Protein AF-A0A941WY98-F1 (afdb_monomer)

Structure (mmCIF, N/CA/C/O backbone):
data_AF-A0A941WY98-F1
#
_entry.id   AF-A0A941WY98-F1
#
loop_
_atom_site.group_PDB
_atom_site.id
_atom_site.type_symbol
_atom_site.label_atom_id
_atom_site.label_alt_id
_atom_site.label_comp_id
_atom_site.label_asym_id
_atom_site.label_entity_id
_atom_site.label_seq_id
_atom_site.pdbx_PDB_ins_code
_atom_site.Cartn_x
_atom_site.Cartn_y
_atom_site.Cartn_z
_atom_site.occupancy
_atom_site.B_iso_or_equiv
_atom_site.auth_seq_id
_atom_site.auth_comp_id
_atom_site.auth_asym_id
_atom_site.auth_atom_id
_atom_site.pdbx_PDB_model_num
ATOM 1 N N . MET A 1 1 ? 64.176 -25.832 -38.849 1.00 61.25 1 MET A N 1
ATOM 2 C CA . MET A 1 1 ? 64.360 -24.361 -38.754 1.00 61.25 1 MET A CA 1
ATOM 3 C C . MET A 1 1 ? 65.285 -24.047 -37.587 1.00 61.25 1 MET A C 1
ATOM 5 O O . MET A 1 1 ? 65.139 -24.690 -36.557 1.00 61.25 1 MET A O 1
ATOM 9 N N . LYS A 1 2 ? 66.228 -23.096 -37.716 1.00 73.50 2 LYS A N 1
ATOM 10 C CA . LYS A 1 2 ? 67.008 -22.612 -36.555 1.00 73.50 2 LYS A CA 1
ATOM 11 C C . LYS A 1 2 ? 66.045 -21.996 -35.524 1.00 73.50 2 LYS A C 1
ATOM 13 O O . LYS A 1 2 ? 65.114 -21.303 -35.928 1.00 73.50 2 LYS A O 1
ATOM 18 N N . LEU A 1 3 ? 66.288 -22.215 -34.228 1.00 75.06 3 LEU A N 1
ATOM 19 C CA . LEU A 1 3 ? 65.458 -21.742 -33.100 1.00 75.06 3 LEU A CA 1
ATOM 20 C C . LEU A 1 3 ? 65.099 -20.242 -33.199 1.00 75.06 3 LEU A C 1
ATOM 22 O O . LEU A 1 3 ? 63.990 -19.830 -32.878 1.00 75.06 3 LEU A O 1
ATOM 26 N N . GLN A 1 4 ? 66.025 -19.446 -33.736 1.00 77.50 4 GLN A N 1
ATOM 27 C CA . GLN A 1 4 ? 65.874 -18.009 -33.968 1.00 77.50 4 GLN A CA 1
ATOM 28 C C . GLN A 1 4 ? 64.710 -17.664 -34.916 1.00 77.50 4 GLN A C 1
ATOM 30 O O . GLN A 1 4 ? 63.995 -16.702 -34.668 1.00 77.50 4 GLN A O 1
ATOM 35 N N . TYR A 1 5 ? 64.456 -18.463 -35.959 1.00 79.12 5 TYR A N 1
ATOM 36 C CA . TYR A 1 5 ? 63.340 -18.210 -36.883 1.00 79.12 5 TYR A CA 1
ATOM 37 C C . TYR A 1 5 ? 61.980 -18.521 -36.250 1.00 79.12 5 TYR A C 1
ATOM 39 O O . TYR A 1 5 ? 61.005 -17.834 -36.530 1.00 79.12 5 TYR A O 1
ATOM 47 N N . ILE A 1 6 ? 61.921 -19.522 -35.365 1.00 78.00 6 ILE A N 1
ATOM 48 C CA . ILE A 1 6 ? 60.706 -19.842 -34.602 1.00 78.00 6 ILE A CA 1
ATOM 49 C C . ILE A 1 6 ? 60.405 -18.716 -33.603 1.00 78.00 6 ILE A C 1
ATOM 51 O O . ILE A 1 6 ? 59.259 -18.296 -33.501 1.00 78.00 6 ILE A O 1
ATOM 55 N N . ALA A 1 7 ? 61.426 -18.169 -32.931 1.00 81.00 7 ALA A N 1
ATOM 56 C CA . ALA A 1 7 ? 61.269 -17.041 -32.009 1.00 81.00 7 ALA A CA 1
ATOM 57 C C . ALA A 1 7 ? 60.778 -15.759 -32.708 1.00 81.00 7 ALA A C 1
ATOM 59 O O . ALA A 1 7 ? 59.904 -15.071 -32.188 1.00 81.00 7 ALA A O 1
ATOM 60 N N . VAL A 1 8 ? 61.285 -15.459 -33.908 1.00 83.12 8 VAL A N 1
ATOM 61 C CA . VAL A 1 8 ? 60.827 -14.304 -34.701 1.00 83.12 8 VAL A CA 1
ATOM 62 C C . VAL A 1 8 ? 59.367 -14.473 -35.132 1.00 83.12 8 VAL A C 1
ATOM 64 O O . VAL A 1 8 ? 58.576 -13.549 -34.967 1.00 83.12 8 VAL A O 1
ATOM 67 N N . ILE A 1 9 ? 58.977 -15.660 -35.612 1.00 80.69 9 ILE A N 1
ATOM 68 C CA . ILE A 1 9 ? 57.580 -15.956 -35.976 1.00 80.69 9 ILE A CA 1
ATOM 69 C C . ILE A 1 9 ? 56.661 -15.875 -34.746 1.00 80.69 9 ILE A C 1
ATOM 71 O O . ILE A 1 9 ? 55.576 -15.305 -34.827 1.00 80.69 9 ILE A O 1
ATOM 75 N N . PHE A 1 10 ? 57.108 -16.381 -33.594 1.00 81.94 10 PHE A N 1
ATOM 76 C CA . PHE A 1 10 ? 56.375 -16.308 -32.329 1.00 81.94 10 PHE A CA 1
ATOM 77 C C . PHE A 1 10 ? 56.115 -14.857 -31.901 1.00 81.94 10 PHE A C 1
ATOM 79 O O . PHE A 1 10 ? 54.982 -14.516 -31.577 1.00 81.94 10 PHE A O 1
ATOM 86 N N . ILE A 1 11 ? 57.124 -13.981 -31.968 1.00 86.62 11 ILE A N 1
ATOM 87 C CA . ILE A 1 11 ? 56.983 -12.552 -31.638 1.00 86.62 11 ILE A CA 1
ATOM 88 C C . ILE A 1 11 ? 56.038 -11.845 -32.619 1.00 86.62 11 ILE A C 1
ATOM 90 O O . ILE A 1 11 ? 55.159 -11.102 -32.183 1.00 86.62 11 ILE A O 1
ATOM 94 N N . ILE A 1 12 ? 56.176 -12.105 -33.925 1.00 87.69 12 ILE A N 1
ATOM 95 C CA . ILE A 1 12 ? 55.331 -11.503 -34.972 1.00 87.69 12 ILE A CA 1
ATOM 96 C C . ILE A 1 12 ? 53.856 -11.888 -34.801 1.00 87.69 12 ILE A C 1
ATOM 98 O O . ILE A 1 12 ? 52.987 -11.093 -35.138 1.00 87.69 12 ILE A O 1
ATOM 102 N N . ILE A 1 13 ? 53.556 -13.073 -34.267 1.00 87.38 13 ILE A N 1
ATOM 103 C CA . ILE A 1 13 ? 52.176 -13.529 -34.058 1.00 87.38 13 ILE A CA 1
ATOM 104 C C . ILE A 1 13 ? 51.638 -13.094 -32.686 1.00 87.38 13 ILE A C 1
ATOM 106 O O . ILE A 1 13 ? 50.533 -12.565 -32.592 1.00 87.38 13 ILE A O 1
ATOM 110 N N . ILE A 1 14 ? 52.400 -13.285 -31.607 1.00 88.44 14 ILE A N 1
ATOM 111 C CA . ILE A 1 14 ? 51.885 -13.119 -30.238 1.00 88.44 14 ILE A CA 1
ATOM 112 C C . ILE A 1 14 ? 51.825 -11.667 -29.793 1.00 88.44 14 ILE A C 1
ATOM 114 O O . ILE A 1 14 ? 50.910 -11.315 -29.048 1.00 88.44 14 ILE A O 1
ATOM 118 N N . VAL A 1 15 ? 52.749 -10.810 -30.238 1.00 89.44 15 VAL A N 1
ATOM 119 C CA . VAL A 1 15 ? 52.717 -9.392 -29.848 1.00 89.44 15 VAL A CA 1
ATOM 120 C C . VAL A 1 15 ? 51.458 -8.705 -30.397 1.00 89.44 15 VAL A C 1
ATOM 122 O O . VAL A 1 15 ? 50.738 -8.112 -29.592 1.00 89.44 15 VAL A O 1
ATOM 125 N N . PRO A 1 16 ? 51.095 -8.836 -31.691 1.00 91.75 16 PRO A N 1
ATOM 126 C CA . PRO A 1 16 ? 49.840 -8.280 -32.198 1.00 91.75 16 PRO A CA 1
ATOM 127 C C . PRO A 1 16 ? 48.597 -8.866 -31.524 1.00 91.75 16 PRO A C 1
ATOM 129 O O . PRO A 1 16 ? 47.699 -8.112 -31.161 1.00 91.75 16 PRO A O 1
ATOM 132 N N . ILE A 1 17 ? 48.552 -10.185 -31.292 1.00 92.50 17 ILE A N 1
ATOM 133 C CA . ILE A 1 17 ? 47.420 -10.824 -30.597 1.00 92.50 17 ILE A CA 1
ATOM 134 C C . ILE A 1 17 ? 47.273 -10.277 -29.173 1.00 92.50 17 ILE A C 1
ATOM 136 O O . ILE A 1 17 ? 46.164 -9.961 -28.753 1.00 92.50 17 ILE A O 1
ATOM 140 N N . SER A 1 18 ? 48.379 -10.119 -28.442 1.00 89.88 18 SER A N 1
ATOM 141 C CA . SER A 1 18 ? 48.366 -9.573 -27.081 1.00 89.88 18 SER A CA 1
ATOM 142 C C . SER A 1 18 ? 47.899 -8.117 -27.054 1.00 89.88 18 SER A C 1
ATOM 144 O O . SER A 1 18 ? 47.158 -7.737 -26.151 1.00 89.88 18 SER A O 1
ATOM 146 N N . LEU A 1 19 ? 48.279 -7.309 -28.051 1.00 90.50 19 LEU A N 1
ATOM 147 C CA . LEU A 1 19 ? 47.805 -5.927 -28.187 1.00 90.50 19 LEU A CA 1
ATOM 148 C C . LEU A 1 19 ? 46.298 -5.871 -28.468 1.00 90.50 19 LEU A C 1
ATOM 150 O O . LEU A 1 19 ? 45.585 -5.128 -27.799 1.00 90.50 19 LEU A O 1
ATOM 154 N N . VAL A 1 20 ? 45.800 -6.695 -29.397 1.00 90.81 20 VAL A N 1
ATOM 155 C CA . VAL A 1 20 ? 44.363 -6.783 -29.713 1.00 90.81 20 VAL A CA 1
ATOM 156 C C . VAL A 1 20 ? 43.562 -7.278 -28.508 1.00 90.81 20 VAL A C 1
ATOM 158 O O . VAL A 1 20 ? 42.507 -6.726 -28.203 1.00 90.81 20 VAL A O 1
ATOM 161 N N . LEU A 1 21 ? 44.065 -8.286 -27.790 1.00 90.44 21 LEU A N 1
ATOM 162 C CA . LEU A 1 21 ? 43.411 -8.811 -26.594 1.00 90.44 21 LEU A CA 1
ATOM 163 C C . LEU A 1 21 ? 43.390 -7.776 -25.464 1.00 90.44 21 LEU A C 1
ATOM 165 O O . LEU A 1 21 ? 42.370 -7.628 -24.799 1.00 90.44 21 LEU A O 1
ATOM 169 N N . SER A 1 22 ? 44.486 -7.041 -25.264 1.00 92.88 22 SER A N 1
ATOM 170 C CA . SER A 1 22 ? 44.561 -5.956 -24.281 1.00 92.88 22 SER A CA 1
ATOM 171 C C . SER A 1 22 ? 43.538 -4.857 -24.584 1.00 92.88 22 SER A C 1
ATOM 173 O O . SER A 1 22 ? 42.781 -4.461 -23.699 1.00 92.88 22 SER A O 1
ATOM 175 N N . GLU A 1 23 ? 43.436 -4.426 -25.845 1.00 90.12 23 GLU A N 1
ATOM 176 C CA . GLU A 1 23 ? 42.440 -3.431 -26.255 1.00 90.12 23 GLU A CA 1
ATOM 177 C C . GLU A 1 23 ? 41.009 -3.951 -26.066 1.00 90.12 23 GLU A C 1
ATOM 179 O O . GLU A 1 23 ? 40.162 -3.263 -25.496 1.00 90.12 23 GLU A O 1
ATOM 184 N N . TYR A 1 24 ? 40.749 -5.205 -26.445 1.00 89.38 24 TYR A N 1
ATOM 185 C CA . TYR A 1 24 ? 39.459 -5.851 -26.214 1.00 89.38 24 TYR A CA 1
ATOM 186 C C . TYR A 1 24 ? 39.091 -5.890 -24.721 1.00 89.38 24 TYR A C 1
ATOM 188 O O . TYR A 1 24 ? 37.974 -5.525 -24.351 1.00 89.38 24 TYR A O 1
ATOM 196 N N . LEU A 1 25 ? 40.028 -6.276 -23.848 1.00 89.75 25 LEU A N 1
ATOM 197 C CA . LEU A 1 25 ? 39.818 -6.291 -22.399 1.00 89.75 25 LEU A CA 1
ATOM 198 C C . LEU A 1 25 ? 39.558 -4.882 -21.850 1.00 89.75 25 LEU A C 1
ATOM 200 O O . LEU A 1 25 ? 38.646 -4.708 -21.044 1.00 89.75 25 LEU A O 1
ATOM 204 N N . ASN A 1 26 ? 40.283 -3.866 -22.321 1.00 90.88 26 ASN A N 1
ATOM 205 C CA . ASN A 1 26 ? 40.061 -2.474 -21.920 1.00 90.88 26 ASN A CA 1
ATOM 206 C C . ASN A 1 26 ? 38.667 -1.970 -22.320 1.00 90.88 26 ASN A C 1
ATOM 208 O O . ASN A 1 26 ? 37.999 -1.301 -21.525 1.00 90.88 26 ASN A O 1
ATOM 212 N N . VAL A 1 27 ? 38.195 -2.315 -23.522 1.00 90.94 27 VAL A N 1
ATOM 213 C CA . VAL A 1 27 ? 36.834 -1.996 -23.980 1.00 90.94 27 VAL A CA 1
ATOM 214 C C . VAL A 1 27 ? 35.787 -2.697 -23.111 1.00 90.94 27 VAL A C 1
ATOM 216 O O . VAL A 1 27 ? 34.804 -2.065 -22.715 1.00 90.94 27 VAL A O 1
ATOM 219 N N . GLN A 1 28 ? 36.003 -3.964 -22.748 1.00 90.25 28 GLN A N 1
ATOM 220 C CA . GLN A 1 28 ? 35.101 -4.702 -21.856 1.00 90.25 28 GLN A CA 1
ATOM 221 C C . GLN A 1 28 ? 35.060 -4.093 -20.447 1.00 90.25 28 GLN A C 1
ATOM 223 O O . GLN A 1 28 ? 33.975 -3.854 -19.916 1.00 90.25 28 GLN A O 1
ATOM 228 N N . ILE A 1 29 ? 36.215 -3.750 -19.867 1.00 90.81 29 ILE A N 1
ATOM 229 C CA . ILE A 1 29 ? 36.302 -3.085 -18.556 1.00 90.81 29 ILE A CA 1
ATOM 230 C C . ILE A 1 29 ? 35.561 -1.745 -18.584 1.00 90.81 29 ILE A C 1
ATOM 232 O O . ILE A 1 29 ? 34.749 -1.463 -17.703 1.00 90.81 29 ILE A O 1
ATOM 236 N N . ARG A 1 30 ? 35.777 -0.928 -19.623 1.00 92.75 30 ARG A N 1
ATOM 237 C CA . ARG A 1 30 ? 35.070 0.351 -19.787 1.00 92.75 30 ARG A CA 1
ATOM 238 C C . ARG A 1 30 ? 33.561 0.152 -19.910 1.00 92.75 30 ARG A C 1
ATOM 240 O O . ARG A 1 30 ? 32.802 0.896 -19.299 1.00 92.75 30 ARG A O 1
ATOM 247 N N . THR A 1 31 ? 33.137 -0.872 -20.646 1.00 92.75 31 THR A N 1
ATOM 248 C CA . THR A 1 31 ? 31.721 -1.218 -20.808 1.00 92.75 31 THR A CA 1
ATOM 249 C C . THR A 1 31 ? 31.078 -1.589 -19.467 1.00 92.75 31 THR A C 1
ATOM 251 O O . THR A 1 31 ? 29.992 -1.102 -19.155 1.00 92.75 31 THR A O 1
ATOM 254 N N . ILE A 1 32 ? 31.756 -2.391 -18.637 1.00 91.88 32 ILE A N 1
ATOM 255 C CA . ILE A 1 32 ? 31.288 -2.776 -17.292 1.00 91.88 32 ILE A CA 1
ATOM 256 C C . ILE A 1 32 ? 31.224 -1.563 -16.355 1.00 91.88 32 ILE A C 1
ATOM 258 O O . ILE A 1 32 ? 30.237 -1.389 -15.633 1.00 91.88 32 ILE A O 1
ATOM 262 N N . ASN A 1 33 ? 32.241 -0.700 -16.392 1.00 94.38 33 ASN A N 1
ATOM 263 C CA . ASN A 1 33 ? 32.287 0.513 -15.577 1.00 94.38 33 ASN A CA 1
ATOM 264 C C . ASN A 1 33 ? 31.158 1.477 -15.953 1.00 94.38 33 ASN A C 1
ATOM 266 O O . ASN A 1 33 ? 30.446 1.954 -15.073 1.00 94.38 33 ASN A O 1
ATOM 270 N N . ASN A 1 34 ? 30.936 1.701 -17.251 1.00 94.81 34 ASN A N 1
ATOM 271 C CA . ASN A 1 34 ? 29.833 2.525 -17.740 1.00 94.81 34 ASN A CA 1
ATOM 272 C C . ASN A 1 34 ? 28.478 1.925 -17.356 1.00 94.81 34 ASN A C 1
ATOM 274 O O . ASN A 1 34 ? 27.603 2.645 -16.887 1.00 94.81 34 ASN A O 1
ATOM 278 N N . GLN A 1 35 ? 28.303 0.608 -17.493 1.00 94.75 35 GLN A N 1
ATOM 279 C CA . GLN A 1 35 ? 27.070 -0.057 -17.078 1.00 94.75 35 GLN A CA 1
ATOM 280 C C . GLN A 1 35 ? 26.797 0.135 -15.581 1.00 94.75 35 GLN A C 1
ATOM 282 O O . GLN A 1 35 ? 25.682 0.484 -15.204 1.00 94.75 35 GLN A O 1
ATOM 287 N N . THR A 1 36 ? 27.813 -0.046 -14.737 1.00 95.25 36 THR A N 1
ATOM 288 C CA . THR A 1 36 ? 27.704 0.181 -13.288 1.00 95.25 36 THR A CA 1
ATOM 289 C C . THR A 1 36 ? 27.380 1.642 -12.976 1.00 95.25 36 THR A C 1
ATOM 291 O O . THR A 1 36 ? 26.516 1.919 -12.147 1.00 95.25 36 THR A O 1
ATOM 294 N N . PHE A 1 37 ? 28.028 2.577 -13.675 1.00 96.25 37 PHE A N 1
ATOM 295 C CA . PHE A 1 37 ? 27.789 4.010 -13.532 1.00 96.25 37 PHE A CA 1
ATOM 296 C C . PHE A 1 37 ? 26.337 4.377 -13.862 1.00 96.25 37 PHE A C 1
ATOM 298 O O . PHE A 1 37 ? 25.642 4.908 -13.001 1.00 96.25 37 PHE A O 1
ATOM 305 N N . TYR A 1 38 ? 25.842 4.040 -15.057 1.00 96.69 38 TYR A N 1
ATOM 306 C CA . TYR A 1 38 ? 24.468 4.366 -15.458 1.00 96.69 38 TYR A CA 1
ATOM 307 C C . TYR A 1 38 ? 23.416 3.651 -14.603 1.00 96.69 38 TYR A C 1
ATOM 309 O O . TYR A 1 38 ? 22.398 4.254 -14.273 1.00 96.69 38 TYR A O 1
ATOM 317 N N . ALA A 1 39 ? 23.665 2.402 -14.189 1.00 96.69 39 ALA A N 1
ATOM 318 C CA . ALA A 1 39 ? 22.768 1.681 -13.284 1.00 96.69 39 ALA A CA 1
ATOM 319 C C . ALA A 1 39 ? 22.641 2.381 -11.925 1.00 96.69 39 ALA A C 1
ATOM 321 O O . ALA A 1 39 ? 21.532 2.508 -11.409 1.00 96.69 39 ALA A O 1
ATOM 322 N N . LYS A 1 40 ? 23.753 2.887 -11.377 1.00 97.25 40 LYS A N 1
ATOM 323 C CA . LYS A 1 40 ? 23.737 3.670 -10.141 1.00 97.25 40 LYS A CA 1
ATOM 324 C C . LYS A 1 40 ? 22.936 4.963 -10.307 1.00 97.25 40 LYS A C 1
ATOM 326 O O . LYS A 1 40 ? 22.042 5.208 -9.509 1.00 97.25 40 LYS A O 1
ATOM 331 N N . GLN A 1 41 ? 23.193 5.743 -11.362 1.00 97.19 41 GLN A N 1
ATOM 332 C CA . GLN A 1 41 ? 22.469 7.007 -11.575 1.00 97.19 41 GLN A CA 1
ATOM 333 C C . GLN A 1 41 ? 20.967 6.794 -11.784 1.00 97.19 41 GLN A C 1
ATOM 335 O O . GLN A 1 41 ? 20.156 7.569 -11.282 1.00 97.19 41 GLN A O 1
ATOM 340 N N . LEU A 1 42 ? 20.583 5.719 -12.482 1.00 97.50 42 LEU A N 1
ATOM 341 C CA . LEU A 1 42 ? 19.184 5.324 -12.613 1.00 97.50 42 LEU A CA 1
ATOM 342 C C . LEU A 1 42 ? 18.560 5.025 -11.245 1.00 97.50 42 LEU A C 1
ATOM 344 O O . LEU A 1 42 ? 17.464 5.505 -10.954 1.00 97.50 42 LEU A O 1
ATOM 348 N N . ASN A 1 43 ? 19.244 4.245 -10.405 1.00 97.38 43 ASN A N 1
ATOM 349 C CA . ASN A 1 43 ? 18.750 3.894 -9.077 1.00 97.38 43 ASN A CA 1
ATOM 350 C C . ASN A 1 43 ? 18.623 5.125 -8.167 1.00 97.38 43 ASN A C 1
ATOM 352 O O . ASN A 1 43 ? 17.550 5.333 -7.601 1.00 97.38 43 ASN A O 1
ATOM 356 N N . ASP A 1 44 ? 19.651 5.977 -8.119 1.00 97.44 44 ASP A N 1
ATOM 357 C CA . ASP A 1 44 ? 19.672 7.213 -7.328 1.00 97.44 44 ASP A CA 1
ATOM 358 C C . ASP A 1 44 ? 18.531 8.159 -7.759 1.00 97.44 44 ASP A C 1
ATOM 360 O O . ASP A 1 44 ? 17.748 8.616 -6.926 1.00 97.44 44 ASP A O 1
ATOM 364 N N . ALA A 1 45 ? 18.328 8.363 -9.068 1.00 97.94 45 ALA A N 1
ATOM 365 C CA . ALA A 1 45 ? 17.219 9.176 -9.576 1.00 97.94 45 ALA A CA 1
ATOM 366 C C . ALA A 1 45 ? 15.839 8.586 -9.246 1.00 97.94 45 ALA A C 1
ATOM 368 O O . ALA A 1 45 ? 14.899 9.315 -8.918 1.00 97.94 45 ALA A O 1
ATOM 369 N N . THR A 1 46 ? 15.698 7.260 -9.300 1.00 97.44 46 THR A N 1
ATOM 370 C CA . THR A 1 46 ? 14.450 6.569 -8.927 1.00 97.44 46 THR A CA 1
ATOM 371 C C . THR A 1 46 ? 14.170 6.703 -7.433 1.00 97.44 46 THR A C 1
ATOM 373 O O . THR A 1 46 ? 13.028 6.913 -7.021 1.00 97.44 46 THR A O 1
ATOM 376 N N . TYR A 1 47 ? 15.216 6.631 -6.612 1.00 96.56 47 TYR A N 1
ATOM 377 C CA . TYR A 1 47 ? 15.126 6.826 -5.174 1.00 96.56 47 TYR A CA 1
ATOM 378 C C . TYR A 1 47 ? 14.707 8.257 -4.819 1.00 96.56 47 TYR A C 1
ATOM 380 O O . TYR A 1 47 ? 13.742 8.440 -4.071 1.00 96.56 47 TYR A O 1
ATOM 388 N N . ASP A 1 48 ? 15.345 9.266 -5.416 1.00 96.56 48 ASP A N 1
ATOM 389 C CA . ASP A 1 48 ? 14.991 10.678 -5.228 1.00 96.56 48 ASP A CA 1
ATOM 390 C C . ASP A 1 48 ? 13.547 10.970 -5.657 1.00 96.56 48 ASP A C 1
ATOM 392 O O . ASP A 1 48 ? 12.825 11.711 -4.986 1.00 96.56 48 ASP A O 1
ATOM 396 N N . THR A 1 49 ? 13.088 10.326 -6.733 1.00 95.94 49 THR A N 1
ATOM 397 C CA . THR A 1 49 ? 11.698 10.403 -7.210 1.00 95.94 49 THR A CA 1
ATOM 398 C C . THR A 1 49 ? 10.717 9.923 -6.148 1.00 95.94 49 THR A C 1
ATOM 400 O O . THR A 1 49 ? 9.745 10.614 -5.837 1.00 95.94 49 THR A O 1
ATOM 403 N N . ILE A 1 50 ? 10.981 8.763 -5.541 1.00 92.62 50 ILE A N 1
ATOM 404 C CA . ILE A 1 50 ? 10.154 8.239 -4.451 1.00 92.62 50 ILE A CA 1
ATOM 405 C C . ILE A 1 50 ? 10.188 9.144 -3.228 1.00 92.62 50 ILE A C 1
ATOM 407 O O . ILE A 1 50 ? 9.146 9.359 -2.610 1.00 92.62 50 ILE A O 1
ATOM 411 N N . LYS A 1 51 ? 11.345 9.715 -2.883 1.00 90.94 51 LYS A N 1
ATOM 412 C CA . LYS A 1 51 ? 11.444 10.658 -1.764 1.00 90.94 51 LYS A CA 1
ATOM 413 C C . LYS A 1 51 ? 10.662 11.938 -2.010 1.00 90.94 51 LYS A C 1
ATOM 415 O O . LYS A 1 51 ? 9.962 12.380 -1.102 1.00 90.94 51 LYS A O 1
ATOM 420 N N . ALA A 1 52 ? 10.710 12.483 -3.221 1.00 91.12 52 ALA A N 1
ATOM 421 C CA . ALA A 1 52 ? 9.899 13.632 -3.604 1.00 91.12 52 ALA A CA 1
ATOM 422 C C . ALA A 1 52 ? 8.397 13.309 -3.539 1.00 91.12 52 ALA A C 1
ATOM 424 O O . ALA A 1 52 ? 7.627 14.065 -2.946 1.00 91.12 52 ALA A O 1
ATOM 425 N N . PHE A 1 53 ? 7.981 12.155 -4.070 1.00 88.31 53 PHE A N 1
ATOM 426 C CA . PHE A 1 53 ? 6.590 11.703 -3.998 1.00 88.31 53 PHE A CA 1
ATOM 427 C C . PHE A 1 53 ? 6.115 11.518 -2.545 1.00 88.31 53 PHE A C 1
ATOM 429 O O . PHE A 1 53 ? 5.054 12.008 -2.154 1.00 88.31 53 PHE A O 1
ATOM 436 N N . GLN A 1 54 ? 6.931 10.873 -1.709 1.00 85.69 54 GLN A N 1
ATOM 437 C CA . GLN A 1 54 ? 6.682 10.700 -0.279 1.00 85.69 54 GLN A CA 1
ATOM 438 C C . GLN A 1 54 ? 6.558 12.050 0.446 1.00 85.69 54 GLN A C 1
ATOM 440 O O . GLN A 1 54 ? 5.656 12.242 1.257 1.00 85.69 54 GLN A O 1
ATOM 445 N N . PHE A 1 55 ? 7.466 12.989 0.180 1.00 82.12 55 PHE A N 1
ATOM 446 C CA . PHE A 1 55 ? 7.462 14.291 0.839 1.00 82.12 55 PHE A CA 1
ATOM 447 C C . PHE A 1 55 ? 6.174 15.065 0.536 1.00 82.12 55 PHE A C 1
ATOM 449 O O . PHE A 1 55 ? 5.528 15.559 1.460 1.00 82.12 55 PHE A O 1
ATOM 456 N N . ASN A 1 56 ? 5.757 15.098 -0.731 1.00 78.31 56 ASN A N 1
ATOM 457 C CA . ASN A 1 56 ? 4.557 15.820 -1.155 1.00 78.31 56 ASN A CA 1
ATOM 458 C C . ASN A 1 56 ? 3.267 15.198 -0.598 1.00 78.31 56 ASN A C 1
ATOM 460 O O . ASN A 1 56 ? 2.376 15.921 -0.155 1.00 78.31 56 ASN A O 1
ATOM 464 N N . THR A 1 57 ? 3.190 13.865 -0.541 1.00 74.94 57 THR A N 1
ATOM 465 C CA . THR A 1 57 ? 2.003 13.158 -0.027 1.00 74.94 57 THR A CA 1
ATOM 466 C C . THR A 1 57 ? 1.837 13.308 1.488 1.00 74.94 57 THR A C 1
ATOM 468 O O . THR A 1 57 ? 0.726 13.522 1.969 1.00 74.94 57 THR A O 1
ATOM 471 N N . VAL A 1 58 ? 2.924 13.277 2.268 1.00 69.56 58 VAL A N 1
ATOM 472 C CA . VAL A 1 58 ? 2.854 13.419 3.737 1.00 69.56 58 VAL A CA 1
ATOM 473 C C . VAL A 1 58 ? 2.357 14.802 4.173 1.00 69.56 58 VAL A C 1
ATOM 475 O O . VAL A 1 58 ? 1.634 14.896 5.168 1.00 69.56 58 VAL A O 1
ATOM 478 N N . HIS A 1 59 ? 2.704 15.857 3.434 1.00 63.75 59 HIS A N 1
ATOM 479 C CA . HIS A 1 59 ? 2.335 17.239 3.767 1.00 63.75 59 HIS A CA 1
ATOM 480 C C . HIS A 1 59 ? 0.936 17.638 3.280 1.00 63.75 59 HIS A C 1
ATOM 482 O O . HIS A 1 59 ? 0.466 18.722 3.609 1.00 63.75 59 HIS A O 1
ATOM 488 N N . ASN A 1 60 ? 0.239 16.770 2.541 1.00 59.12 60 ASN A N 1
ATOM 489 C CA . ASN A 1 60 ? -1.037 17.100 1.912 1.00 59.12 60 ASN A CA 1
ATOM 490 C C . ASN A 1 60 ? -2.248 16.367 2.520 1.00 59.12 60 ASN A C 1
ATOM 492 O O . ASN A 1 60 ? -3.196 16.021 1.817 1.00 59.12 60 ASN A O 1
ATOM 496 N N . ARG A 1 61 ? -2.236 16.155 3.844 1.00 52.31 61 ARG A N 1
ATOM 497 C CA . ARG A 1 61 ? -3.248 15.389 4.603 1.00 52.31 61 ARG A CA 1
ATOM 498 C C . ARG A 1 61 ? -4.711 15.842 4.424 1.00 52.31 61 ARG A C 1
ATOM 500 O O . ARG A 1 61 ? -5.601 15.108 4.843 1.00 52.31 61 ARG A O 1
ATOM 507 N N . TYR A 1 62 ? -4.979 17.015 3.837 1.00 50.34 62 TYR A N 1
ATOM 508 C CA . TYR A 1 62 ? -6.289 17.674 3.939 1.00 50.34 62 TYR A CA 1
ATOM 509 C C . TYR A 1 62 ? -6.899 18.206 2.622 1.00 50.34 62 TYR A C 1
ATOM 511 O O . TYR A 1 62 ? -8.022 18.707 2.659 1.00 50.34 62 TYR A O 1
ATOM 519 N N . SER A 1 63 ? -6.251 18.065 1.450 1.00 40.84 63 SER A N 1
ATOM 520 C CA . SER A 1 63 ? -6.808 18.550 0.165 1.00 40.84 63 SER A CA 1
ATOM 521 C C . SER A 1 63 ? -7.223 17.431 -0.805 1.00 40.84 63 SER A C 1
ATOM 523 O O . SER A 1 63 ? -6.660 16.340 -0.812 1.00 40.84 63 SER A O 1
ATOM 525 N N . SER A 1 64 ? -8.244 17.714 -1.624 1.00 43.72 64 SER A N 1
ATOM 526 C CA . SER A 1 64 ? -8.920 16.809 -2.572 1.00 43.72 64 SER A CA 1
ATOM 527 C C . SER A 1 64 ? -7.986 15.811 -3.281 1.00 43.72 64 SER A C 1
ATOM 529 O O . SER A 1 64 ? -7.115 16.205 -4.059 1.00 43.72 64 SER A O 1
ATOM 531 N N . VAL A 1 65 ? -8.235 14.521 -3.039 1.00 58.59 65 VAL A N 1
ATOM 532 C CA . VAL A 1 65 ? -7.304 13.387 -3.185 1.00 58.59 65 VAL A CA 1
ATOM 533 C C . VAL A 1 65 ? -6.815 13.108 -4.619 1.00 58.59 65 VAL A C 1
ATOM 535 O O . VAL A 1 65 ? -5.732 12.564 -4.790 1.00 58.59 65 VAL A O 1
ATOM 538 N N . ALA A 1 66 ? -7.561 13.467 -5.669 1.00 57.91 66 ALA A N 1
ATOM 539 C CA . ALA A 1 66 ? -7.180 13.116 -7.047 1.00 57.91 66 ALA A CA 1
ATOM 540 C C . ALA A 1 66 ? -6.240 14.143 -7.712 1.00 57.91 66 ALA A C 1
ATOM 542 O O . ALA A 1 66 ? -5.194 13.781 -8.255 1.00 57.91 66 ALA A O 1
ATOM 543 N N . ASN A 1 67 ? -6.578 15.438 -7.644 1.00 64.50 67 ASN A N 1
ATOM 544 C CA . ASN A 1 67 ? -5.783 16.505 -8.272 1.00 64.50 67 ASN A CA 1
ATOM 545 C C . ASN A 1 67 ? -4.416 16.679 -7.600 1.00 64.50 67 ASN A C 1
ATOM 547 O O . ASN A 1 67 ? -3.426 16.995 -8.263 1.00 64.50 67 ASN A O 1
ATOM 551 N N . SER A 1 68 ? -4.354 16.443 -6.289 1.00 73.75 68 SER A N 1
ATOM 552 C CA . SER A 1 68 ? -3.105 16.431 -5.537 1.00 73.75 68 SER A CA 1
ATOM 553 C C . SER A 1 68 ? -2.158 15.334 -6.009 1.00 73.75 68 SER A C 1
ATOM 555 O O . SER A 1 68 ? -1.018 15.644 -6.334 1.00 73.75 68 SER A O 1
ATOM 557 N N . LYS A 1 69 ? -2.634 14.089 -6.152 1.00 77.88 69 LYS A N 1
ATOM 558 C CA . LYS A 1 69 ? -1.812 12.958 -6.619 1.00 77.88 69 LYS A CA 1
ATOM 559 C C . LYS A 1 69 ? -1.164 13.232 -7.967 1.00 77.88 69 LYS A C 1
ATOM 561 O O . LYS A 1 69 ? 0.033 13.013 -8.130 1.00 77.88 69 LYS A O 1
ATOM 566 N N . LEU A 1 70 ? -1.930 13.761 -8.922 1.00 82.81 70 LEU A N 1
ATOM 567 C CA . LEU A 1 70 ? -1.406 14.096 -10.246 1.00 82.81 70 LEU A CA 1
ATOM 568 C C . LEU A 1 70 ? -0.278 15.133 -10.164 1.00 82.81 70 LEU A C 1
ATOM 570 O O . LEU A 1 70 ? 0.753 14.995 -10.824 1.00 82.81 70 LEU A O 1
ATOM 574 N N . ARG A 1 71 ? -0.467 16.179 -9.354 1.00 84.25 71 ARG A N 1
ATOM 575 C CA . ARG A 1 71 ? 0.552 17.205 -9.114 1.00 84.25 71 ARG A CA 1
ATOM 576 C C . ARG A 1 71 ? 1.788 16.607 -8.437 1.00 84.25 71 ARG A C 1
ATOM 578 O O . ARG A 1 71 ? 2.902 16.896 -8.867 1.00 84.25 71 ARG A O 1
ATOM 585 N N . ASP A 1 72 ? 1.597 15.758 -7.434 1.00 87.12 72 ASP A N 1
ATOM 586 C CA . ASP A 1 72 ? 2.679 15.169 -6.647 1.00 87.12 72 ASP A CA 1
ATOM 587 C C . ASP A 1 72 ? 3.517 14.188 -7.495 1.00 87.12 72 ASP A C 1
ATOM 589 O O . ASP A 1 72 ? 4.746 14.209 -7.418 1.00 87.12 72 ASP A O 1
ATOM 593 N N . ILE A 1 73 ? 2.884 13.416 -8.390 1.00 89.56 73 ILE A N 1
ATOM 594 C CA . ILE A 1 73 ? 3.560 12.557 -9.384 1.00 89.56 73 ILE A CA 1
ATOM 595 C C . ILE A 1 73 ? 4.325 13.391 -10.417 1.00 89.56 73 ILE A C 1
ATOM 597 O O . ILE A 1 73 ? 5.462 13.060 -10.762 1.00 89.56 73 ILE A O 1
ATOM 601 N N . LYS A 1 74 ? 3.746 14.496 -10.907 1.00 90.19 74 LYS A N 1
ATOM 602 C CA . LYS A 1 74 ? 4.440 15.407 -11.836 1.00 90.19 74 LYS A CA 1
ATOM 603 C C . LYS A 1 74 ? 5.673 16.036 -11.187 1.00 90.19 74 LYS A C 1
ATOM 605 O O . LYS A 1 74 ? 6.728 16.088 -11.816 1.00 90.19 74 LYS A O 1
ATOM 610 N N . ALA A 1 75 ? 5.565 16.467 -9.931 1.00 91.00 75 ALA A N 1
ATOM 611 C CA . ALA A 1 75 ? 6.695 16.987 -9.169 1.00 91.00 75 ALA A CA 1
ATOM 612 C C . ALA A 1 75 ? 7.786 15.919 -8.978 1.00 91.00 75 ALA A C 1
ATOM 614 O O . ALA A 1 75 ? 8.950 16.189 -9.260 1.00 91.00 75 ALA A O 1
ATOM 615 N N . ALA A 1 76 ? 7.409 14.692 -8.606 1.00 93.75 76 ALA A N 1
ATOM 616 C CA . ALA A 1 76 ? 8.343 13.573 -8.483 1.00 93.75 76 ALA A CA 1
ATOM 617 C C . ALA A 1 76 ? 9.039 13.242 -9.817 1.00 93.75 76 ALA A C 1
ATOM 619 O O . ALA A 1 76 ? 10.251 13.054 -9.860 1.00 93.75 76 ALA A O 1
ATOM 620 N N . THR A 1 77 ? 8.296 13.255 -10.925 1.00 94.62 77 THR A N 1
ATOM 621 C CA . THR A 1 77 ? 8.848 13.072 -12.277 1.00 94.62 77 THR A CA 1
ATOM 622 C C . THR A 1 77 ? 9.863 14.164 -12.623 1.00 94.62 77 THR A C 1
ATOM 624 O O . THR A 1 77 ? 10.891 13.886 -13.231 1.00 94.62 77 THR A O 1
ATOM 627 N N . ASN A 1 78 ? 9.619 15.413 -12.221 1.00 94.19 78 ASN A N 1
ATOM 628 C CA . ASN A 1 78 ? 10.599 16.482 -12.408 1.00 94.19 78 ASN A CA 1
ATOM 629 C C . ASN A 1 78 ? 11.872 16.228 -11.596 1.00 94.19 78 ASN A C 1
ATOM 631 O O . ASN A 1 78 ? 12.962 16.417 -12.129 1.00 94.19 78 ASN A O 1
ATOM 635 N N . THR A 1 79 ? 11.748 15.741 -10.359 1.00 96.19 79 THR A N 1
ATOM 636 C CA . THR A 1 79 ? 12.903 15.322 -9.556 1.00 96.19 79 THR A CA 1
ATOM 637 C C . THR A 1 79 ? 13.712 14.232 -10.259 1.00 96.19 79 THR A C 1
ATOM 639 O O . THR A 1 79 ? 14.926 14.377 -10.344 1.00 96.19 79 THR A O 1
ATOM 642 N N . PHE A 1 80 ? 13.067 13.218 -10.852 1.00 97.19 80 PHE A N 1
ATOM 643 C CA . PHE A 1 80 ? 13.752 12.169 -11.623 1.00 97.19 80 PHE A CA 1
ATOM 644 C C . PHE A 1 80 ? 14.693 12.746 -12.693 1.00 97.19 80 PHE A C 1
ATOM 646 O O . PHE A 1 80 ? 15.891 12.455 -12.712 1.00 97.19 80 PHE A O 1
ATOM 653 N N . PHE A 1 81 ? 14.153 13.595 -13.576 1.00 96.44 81 PHE A N 1
ATOM 654 C CA . PHE A 1 81 ? 14.926 14.183 -14.672 1.00 96.44 81 PHE A CA 1
ATOM 655 C C . PHE A 1 81 ? 15.957 15.197 -14.183 1.00 96.44 81 PHE A C 1
ATOM 657 O O . PHE A 1 81 ? 17.017 15.299 -14.789 1.00 96.44 81 PHE A O 1
ATOM 664 N N . ASN A 1 82 ? 15.696 15.911 -13.086 1.00 96.62 82 ASN A N 1
ATOM 665 C CA . ASN A 1 82 ? 16.677 16.821 -12.498 1.00 96.62 82 ASN A CA 1
ATOM 666 C C . ASN A 1 82 ? 17.867 16.055 -11.904 1.00 96.62 82 ASN A C 1
ATOM 668 O O . ASN A 1 82 ? 19.013 16.444 -12.142 1.00 96.62 82 ASN A O 1
ATOM 672 N N . THR A 1 83 ? 17.624 14.954 -11.182 1.00 96.94 83 THR A N 1
ATOM 673 C CA . THR A 1 83 ? 18.695 14.106 -10.640 1.00 96.94 83 THR A CA 1
ATOM 674 C C . THR A 1 83 ? 19.508 13.478 -11.773 1.00 96.94 83 THR A C 1
ATOM 676 O O . THR A 1 83 ? 20.736 13.599 -11.781 1.00 96.94 83 THR A O 1
ATOM 679 N N . LEU A 1 84 ? 18.862 12.884 -12.786 1.00 95.19 84 LEU A N 1
ATOM 680 C CA . LEU A 1 84 ? 19.575 12.365 -13.961 1.00 95.19 84 LEU A CA 1
ATOM 681 C C . LEU A 1 84 ? 20.318 13.466 -14.726 1.00 95.19 84 LEU A C 1
ATOM 683 O O . LEU A 1 84 ? 21.464 13.271 -15.113 1.00 95.19 84 LEU A O 1
ATOM 687 N N . GLY A 1 85 ? 19.700 14.630 -14.931 1.00 95.94 85 GLY A N 1
ATOM 688 C CA . GLY A 1 85 ? 20.290 15.747 -15.674 1.00 95.94 85 GLY A CA 1
ATOM 689 C C . GLY A 1 85 ? 21.535 16.289 -14.996 1.00 95.94 85 GLY A C 1
ATOM 690 O O . GLY A 1 85 ? 22.551 16.509 -15.651 1.00 95.94 85 GLY A O 1
ATOM 691 N N . THR A 1 86 ? 21.493 16.405 -13.670 1.00 94.81 86 THR A N 1
ATOM 692 C CA . THR A 1 86 ? 22.632 16.848 -12.858 1.00 94.81 86 THR A CA 1
ATOM 693 C C . THR A 1 86 ? 23.759 15.817 -12.873 1.00 94.81 86 THR A C 1
ATOM 695 O O . THR A 1 86 ? 24.919 16.171 -13.064 1.00 94.81 86 THR A O 1
ATOM 698 N N . THR A 1 87 ? 23.433 14.535 -12.701 1.00 93.06 87 THR A N 1
ATOM 699 C CA . THR A 1 87 ? 24.433 13.457 -12.602 1.00 93.06 87 THR A CA 1
ATOM 700 C C . THR A 1 87 ? 25.048 13.065 -13.945 1.00 93.06 87 THR A C 1
ATOM 702 O O . THR A 1 87 ? 26.217 12.682 -13.994 1.00 93.06 87 THR A O 1
ATOM 705 N N . LEU A 1 88 ? 24.285 13.169 -15.035 1.00 93.19 88 LEU A N 1
ATOM 706 C CA . LEU A 1 88 ? 24.723 12.856 -16.397 1.00 93.19 88 LEU A CA 1
ATOM 707 C C . LEU A 1 88 ? 25.130 14.095 -17.197 1.00 93.19 88 LEU A C 1
ATOM 709 O O . LEU A 1 88 ? 25.608 13.948 -18.322 1.00 93.19 88 LEU A O 1
ATOM 713 N N . THR A 1 89 ? 24.962 15.298 -16.641 1.00 93.81 89 THR A N 1
ATOM 714 C CA . THR A 1 89 ? 25.228 16.589 -17.302 1.00 93.81 89 THR A CA 1
ATOM 715 C C . THR A 1 89 ? 24.496 16.727 -18.641 1.00 93.81 89 THR A C 1
ATOM 717 O O . THR A 1 89 ? 25.084 17.086 -19.658 1.00 93.81 89 THR A O 1
ATOM 720 N N . ARG A 1 90 ? 23.204 16.385 -18.654 1.00 92.25 90 ARG A N 1
ATOM 721 C CA . ARG A 1 90 ? 22.345 16.387 -19.851 1.00 92.25 90 ARG A CA 1
ATOM 722 C C . ARG A 1 90 ? 21.088 17.214 -19.629 1.00 92.25 90 ARG A C 1
ATOM 724 O O . ARG A 1 90 ? 20.614 17.326 -18.497 1.00 92.25 90 ARG A O 1
ATOM 73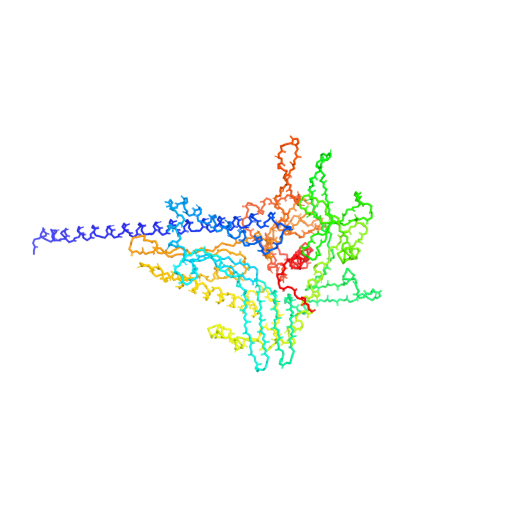1 N N . SER A 1 91 ? 20.547 17.769 -20.712 1.00 92.94 91 SER A N 1
ATOM 732 C CA . SER A 1 91 ? 19.243 18.427 -20.667 1.00 92.94 91 SER A CA 1
ATOM 733 C C . SER A 1 91 ? 18.130 17.402 -20.436 1.00 92.94 91 SER A C 1
ATOM 735 O O . SER A 1 91 ? 18.319 16.190 -20.589 1.00 92.94 91 SER A O 1
ATOM 737 N N . ARG A 1 92 ? 16.945 17.882 -20.054 1.00 91.00 92 ARG A N 1
ATOM 738 C CA . ARG A 1 92 ? 15.784 17.007 -19.888 1.00 91.00 92 ARG A CA 1
ATOM 739 C C . ARG A 1 92 ? 15.375 16.398 -21.225 1.00 91.00 92 ARG A C 1
ATOM 741 O O . ARG A 1 92 ? 15.028 15.223 -21.265 1.00 91.00 92 ARG A O 1
ATOM 748 N N . GLU A 1 93 ? 15.420 17.199 -22.278 1.00 88.50 93 GLU A N 1
ATOM 749 C CA . GLU A 1 93 ? 15.064 16.831 -23.643 1.00 88.50 93 GLU A CA 1
ATOM 750 C C . GLU A 1 93 ? 15.974 15.701 -24.142 1.00 88.50 93 GLU A C 1
ATOM 752 O O . GLU A 1 93 ? 15.470 14.684 -24.612 1.00 88.50 93 GLU A O 1
ATOM 757 N N . ASP A 1 94 ? 17.290 15.806 -23.910 1.00 89.44 94 ASP A N 1
ATOM 758 C CA . ASP A 1 94 ? 18.242 14.739 -24.252 1.00 89.44 94 ASP A CA 1
ATOM 759 C C . ASP A 1 94 ? 17.975 13.462 -23.450 1.00 89.44 94 ASP A C 1
ATOM 761 O O . ASP A 1 94 ? 18.098 12.353 -23.959 1.00 89.44 94 ASP A O 1
ATOM 765 N N . LEU A 1 95 ? 17.649 13.585 -22.159 1.00 91.19 95 LEU A N 1
ATOM 766 C CA . LEU A 1 95 ? 17.401 12.424 -21.300 1.00 91.19 95 LEU A CA 1
ATOM 767 C C . LEU A 1 95 ? 16.105 11.709 -21.640 1.00 91.19 95 LEU A C 1
ATOM 769 O O . LEU A 1 95 ? 16.033 10.487 -21.510 1.00 91.19 95 LEU A O 1
ATOM 773 N N . GLN A 1 96 ? 15.092 12.459 -22.062 1.00 90.38 96 GLN A N 1
ATOM 774 C CA . GLN A 1 96 ? 13.835 11.904 -22.523 1.00 90.38 96 GLN A CA 1
ATOM 775 C C . GLN A 1 96 ? 14.077 10.907 -23.662 1.00 90.38 96 GLN A C 1
ATOM 777 O O . GLN A 1 96 ? 13.504 9.829 -23.616 1.00 90.38 96 GLN A O 1
ATOM 782 N N . GLU A 1 97 ? 15.043 11.135 -24.555 1.00 89.12 97 GLU A N 1
ATOM 783 C CA . GLU A 1 97 ? 15.398 10.158 -25.597 1.00 89.12 97 GLU A CA 1
ATOM 784 C C . GLU A 1 97 ? 15.852 8.782 -25.066 1.00 89.12 97 GLU A C 1
ATOM 786 O O . GLU A 1 97 ? 15.779 7.787 -25.783 1.00 89.12 97 GLU A O 1
ATOM 791 N N . TYR A 1 98 ? 16.275 8.670 -23.807 1.00 92.50 98 TYR A N 1
ATOM 792 C CA . TYR A 1 98 ? 16.756 7.414 -23.220 1.00 92.50 98 TYR A CA 1
ATOM 793 C C . TYR A 1 98 ? 15.804 6.832 -22.167 1.00 92.50 98 TYR A C 1
ATOM 795 O O . TYR A 1 98 ? 16.052 5.738 -21.658 1.00 92.50 98 TYR A O 1
ATOM 803 N N . VAL A 1 99 ? 14.712 7.532 -21.836 1.00 94.19 99 VAL A N 1
ATOM 804 C CA . VAL A 1 99 ? 13.753 7.142 -20.788 1.00 94.19 99 VAL A CA 1
ATOM 805 C C . VAL A 1 99 ? 12.401 6.832 -21.434 1.00 94.19 99 VAL A C 1
ATOM 807 O O . VAL A 1 99 ? 11.550 7.720 -21.548 1.00 94.19 99 VAL A O 1
ATOM 810 N N . PRO A 1 100 ? 12.159 5.579 -21.863 1.00 93.62 100 PRO A N 1
ATOM 811 C CA . PRO A 1 100 ? 10.943 5.245 -22.601 1.00 93.62 100 PRO A CA 1
ATOM 812 C C . PRO A 1 100 ? 9.681 5.318 -21.727 1.00 93.62 100 PRO A C 1
ATOM 814 O O . PRO A 1 100 ? 8.599 5.647 -22.218 1.00 93.62 100 PRO A O 1
ATOM 817 N N . ALA A 1 101 ? 9.798 5.032 -20.426 1.00 94.94 101 ALA A N 1
ATOM 818 C CA . ALA A 1 101 ? 8.690 5.117 -19.482 1.00 94.94 101 ALA A CA 1
ATOM 819 C C . ALA A 1 101 ? 9.164 5.306 -18.031 1.00 94.94 101 ALA A C 1
ATOM 821 O O . ALA A 1 101 ? 10.262 4.891 -17.657 1.00 94.94 101 ALA A O 1
ATOM 822 N N . LEU A 1 102 ? 8.283 5.868 -17.205 1.00 96.56 102 LEU A N 1
ATOM 823 C CA . LEU A 1 102 ? 8.265 5.721 -15.748 1.00 96.56 102 LEU A CA 1
ATOM 824 C C . LEU A 1 102 ? 6.892 5.167 -15.360 1.00 96.56 102 LEU A C 1
ATOM 826 O O . LEU A 1 102 ? 5.884 5.623 -15.901 1.00 96.56 102 LEU A O 1
ATOM 830 N N . ALA A 1 103 ? 6.826 4.227 -14.422 1.00 96.62 103 ALA A N 1
ATOM 831 C CA . ALA A 1 103 ? 5.563 3.760 -13.856 1.00 96.62 103 ALA A CA 1
ATOM 832 C C . ALA A 1 103 ? 5.507 4.040 -12.356 1.00 96.62 103 ALA A C 1
ATOM 834 O O . ALA A 1 103 ? 6.466 3.784 -11.635 1.00 96.62 103 ALA A O 1
ATOM 835 N N . PHE A 1 104 ? 4.372 4.558 -11.899 1.00 94.88 104 PHE A N 1
ATOM 836 C CA . PHE A 1 104 ? 4.084 4.839 -10.497 1.00 94.88 104 PHE A CA 1
ATOM 837 C C . PHE A 1 104 ? 2.971 3.893 -10.061 1.00 94.88 104 PHE A C 1
ATOM 839 O O . PHE A 1 104 ? 1.816 4.117 -10.432 1.00 94.88 104 PHE A O 1
ATOM 846 N N . THR A 1 105 ? 3.301 2.840 -9.311 1.00 93.81 105 THR A N 1
ATOM 847 C CA . THR A 1 105 ? 2.280 1.959 -8.735 1.00 93.81 105 THR A CA 1
ATOM 848 C C . THR A 1 105 ? 1.696 2.595 -7.487 1.00 93.81 105 THR A C 1
ATOM 850 O O . THR A 1 105 ? 2.419 3.056 -6.606 1.00 93.81 105 THR A O 1
ATOM 853 N N . LEU A 1 106 ? 0.371 2.630 -7.426 1.00 91.75 106 LEU A N 1
ATOM 854 C CA . LEU A 1 106 ? -0.426 3.067 -6.288 1.00 91.75 106 LEU A CA 1
ATOM 855 C C . LEU A 1 106 ? -1.252 1.879 -5.772 1.00 91.75 106 LEU A C 1
ATOM 857 O O . LEU A 1 106 ? -1.093 0.743 -6.226 1.00 91.75 106 LEU A O 1
ATOM 861 N N . TYR A 1 107 ? -2.119 2.147 -4.800 1.00 91.44 107 TYR A N 1
ATOM 862 C CA . TYR A 1 107 ? -2.876 1.128 -4.080 1.00 91.44 107 TYR A CA 1
ATOM 863 C C . TYR A 1 107 ? -3.842 0.307 -4.941 1.00 91.44 107 TYR A C 1
ATOM 865 O O . TYR A 1 107 ? -3.894 -0.909 -4.793 1.00 91.44 107 TYR A O 1
ATOM 873 N N . ASP A 1 108 ? -4.589 0.946 -5.840 1.00 91.25 108 ASP A N 1
ATOM 874 C CA . ASP A 1 108 ? -5.647 0.319 -6.651 1.00 91.25 108 ASP A CA 1
ATOM 875 C C . ASP A 1 108 ? -5.383 0.398 -8.167 1.00 91.25 108 ASP A C 1
ATOM 877 O O . ASP A 1 108 ? -6.231 0.040 -8.989 1.00 91.25 108 ASP A O 1
ATOM 881 N N . GLY A 1 109 ? -4.196 0.859 -8.552 1.00 94.00 109 GLY A N 1
ATOM 882 C CA . GLY A 1 109 ? -3.815 1.077 -9.937 1.00 94.00 109 GLY A CA 1
ATOM 883 C C . GLY A 1 109 ? -2.483 1.804 -10.061 1.00 94.00 109 GLY A C 1
ATOM 884 O O . GLY A 1 109 ? -1.698 1.874 -9.117 1.00 94.00 109 GLY A O 1
ATOM 885 N N . TYR A 1 110 ? -2.202 2.343 -11.241 1.00 95.12 110 TYR A N 1
ATOM 886 C CA . TYR A 1 110 ? -0.915 2.953 -11.547 1.00 95.12 110 TYR A CA 1
ATOM 887 C C . TYR A 1 110 ? -1.021 4.023 -12.631 1.00 95.12 110 TYR A C 1
ATOM 889 O O . TYR A 1 110 ? -1.975 4.082 -13.410 1.00 95.12 110 TYR A O 1
ATOM 897 N N . TYR A 1 111 ? 0.009 4.862 -12.689 1.00 95.06 111 TYR A N 1
ATOM 898 C CA . TYR A 1 111 ? 0.233 5.799 -13.783 1.00 95.06 111 TYR A CA 1
ATOM 899 C C . TYR A 1 111 ? 1.469 5.407 -14.583 1.00 95.06 111 TYR A C 1
ATOM 901 O O . TYR A 1 111 ? 2.468 4.970 -14.012 1.00 95.06 111 TYR A O 1
ATOM 909 N N . ILE A 1 112 ? 1.431 5.640 -15.896 1.00 95.69 112 ILE A N 1
ATOM 910 C CA . ILE A 1 112 ? 2.609 5.577 -16.765 1.00 95.69 112 ILE A CA 1
ATOM 911 C C . ILE A 1 112 ? 2.901 6.982 -17.280 1.00 95.69 112 ILE A C 1
ATOM 913 O O . ILE A 1 112 ? 2.047 7.614 -17.897 1.00 95.69 112 ILE A O 1
ATOM 917 N N . TYR A 1 113 ? 4.119 7.456 -17.052 1.00 93.75 113 TYR A N 1
ATOM 918 C CA . TYR A 1 113 ? 4.665 8.639 -17.699 1.00 93.75 113 TYR A CA 1
ATOM 919 C C . TYR A 1 113 ? 5.510 8.197 -18.888 1.00 93.75 113 TYR A C 1
ATOM 921 O O . TYR A 1 113 ? 6.491 7.475 -18.724 1.00 93.75 113 TYR A O 1
ATOM 929 N N . SER A 1 114 ? 5.116 8.591 -20.091 1.00 91.81 114 SER A N 1
ATOM 930 C CA . SER A 1 114 ? 5.807 8.224 -21.327 1.00 91.81 114 SER A CA 1
ATOM 931 C C . SER A 1 114 ? 5.461 9.236 -22.419 1.00 91.81 114 SER A C 1
ATOM 933 O O . SER A 1 114 ? 4.586 10.089 -22.244 1.00 91.81 114 SER A O 1
ATOM 935 N N . ARG A 1 115 ? 6.155 9.164 -23.552 1.00 86.19 115 ARG A N 1
ATOM 936 C CA . ARG A 1 115 ? 5.856 9.999 -24.713 1.00 86.19 115 ARG A CA 1
ATOM 937 C C . ARG A 1 115 ? 4.506 9.593 -25.311 1.00 86.19 115 ARG A C 1
ATOM 939 O O . ARG A 1 115 ? 4.237 8.405 -25.491 1.00 86.19 115 ARG A O 1
ATOM 946 N N . ASN A 1 116 ? 3.661 10.572 -25.622 1.00 76.25 116 ASN A N 1
ATOM 947 C CA . ASN A 1 116 ? 2.386 10.350 -26.297 1.00 76.25 116 ASN A CA 1
ATOM 948 C C . ASN A 1 116 ? 2.192 11.323 -27.466 1.00 76.25 116 ASN A C 1
ATOM 950 O O . ASN A 1 116 ? 2.792 12.401 -27.493 1.00 76.25 116 ASN A O 1
ATOM 954 N N . ARG A 1 117 ? 1.348 10.934 -28.427 1.00 68.19 117 ARG A N 1
ATOM 955 C CA . ARG A 1 117 ? 0.955 11.773 -29.564 1.00 68.19 117 ARG A CA 1
ATOM 956 C C . ARG A 1 117 ? -0.128 12.758 -29.128 1.00 68.19 117 ARG A C 1
ATOM 958 O O . ARG A 1 117 ? -1.223 12.344 -28.751 1.00 68.19 117 ARG A O 1
ATOM 965 N N . LYS A 1 118 ? 0.141 14.054 -29.245 1.00 61.41 118 LYS A N 1
ATOM 966 C CA . LYS A 1 118 ? -0.871 15.107 -29.197 1.00 61.41 118 LYS A CA 1
ATOM 967 C C . LYS A 1 118 ? -1.511 15.244 -30.579 1.00 61.41 118 LYS A C 1
ATOM 969 O O . LYS A 1 118 ? -0.962 15.869 -31.478 1.00 61.41 118 LYS A O 1
ATOM 974 N N . THR A 1 119 ? -2.717 14.693 -30.724 1.00 55.50 119 THR A N 1
ATOM 975 C CA . THR A 1 119 ? -3.634 14.966 -31.852 1.00 55.50 119 THR A CA 1
ATOM 976 C C . THR A 1 119 ? -3.076 14.685 -33.268 1.00 55.50 119 THR A C 1
ATOM 978 O O . THR A 1 119 ? -2.011 14.094 -33.454 1.00 55.50 119 THR A O 1
ATOM 981 N N . ALA A 1 120 ? -3.879 14.980 -34.300 1.00 56.16 120 ALA A N 1
ATOM 982 C CA . ALA A 1 120 ? -3.650 14.588 -35.695 1.00 56.16 120 ALA A CA 1
ATOM 983 C C . ALA A 1 120 ? -2.339 15.124 -36.314 1.00 56.16 120 ALA A C 1
ATOM 985 O O . ALA A 1 120 ? -1.874 14.552 -37.295 1.00 56.16 120 ALA A O 1
ATOM 986 N N . GLU A 1 121 ? -1.705 16.132 -35.710 1.00 52.75 121 GLU A N 1
ATOM 987 C CA . GLU A 1 121 ? -0.589 16.918 -36.269 1.00 52.75 121 GLU A CA 1
ATOM 988 C C . GLU A 1 121 ? 0.826 16.391 -35.948 1.00 52.75 121 GLU A C 1
ATOM 990 O O . GLU A 1 121 ? 1.798 17.110 -36.135 1.00 52.75 121 GLU A O 1
ATOM 995 N N . GLU A 1 122 ? 0.970 15.144 -35.480 1.00 57.88 122 GLU A N 1
ATOM 996 C CA . GLU A 1 122 ? 2.288 14.534 -35.179 1.00 57.88 122 GLU A CA 1
ATOM 997 C C . GLU A 1 122 ? 3.130 15.312 -34.143 1.00 57.88 122 GLU A C 1
ATOM 999 O O . GLU A 1 122 ? 4.349 15.172 -34.082 1.00 57.88 122 GLU A O 1
ATOM 1004 N N . GLU A 1 123 ? 2.496 16.101 -33.271 1.00 60.69 123 GLU A N 1
ATOM 1005 C CA . GLU A 1 123 ? 3.171 16.697 -32.117 1.00 60.69 123 GLU A CA 1
ATOM 1006 C C . GLU A 1 123 ? 3.263 15.653 -30.991 1.00 60.69 123 GLU A C 1
ATOM 1008 O O . GLU A 1 123 ? 2.284 14.975 -30.677 1.00 60.69 123 GLU A O 1
ATOM 1013 N N . TYR A 1 124 ? 4.431 15.492 -30.365 1.00 67.88 124 TYR A N 1
ATOM 1014 C CA . TYR A 1 124 ? 4.636 14.497 -29.305 1.00 67.88 124 TYR A CA 1
ATOM 1015 C C . TYR A 1 124 ? 5.153 15.147 -28.036 1.00 67.88 124 TYR A C 1
ATOM 1017 O O . TYR A 1 124 ? 6.200 15.793 -28.046 1.00 67.88 124 TYR A O 1
ATOM 1025 N N . SER A 1 125 ? 4.479 14.884 -26.920 1.00 77.88 125 SER A N 1
ATOM 1026 C CA . SER A 1 125 ? 4.907 15.351 -25.604 1.00 77.88 125 SER A CA 1
ATOM 1027 C C . SER A 1 125 ? 4.957 14.212 -24.601 1.00 77.88 125 SER A C 1
ATOM 1029 O O . SER A 1 125 ? 4.143 13.291 -24.631 1.00 77.88 125 SER A O 1
ATOM 1031 N N . TYR A 1 126 ? 5.916 14.289 -23.685 1.00 84.06 126 TYR A N 1
ATOM 1032 C CA . TYR A 1 126 ? 5.916 13.447 -22.500 1.00 84.06 126 TYR A CA 1
ATOM 1033 C C . TYR A 1 126 ? 4.781 13.840 -21.567 1.00 84.06 126 TYR A C 1
ATOM 1035 O O . TYR A 1 126 ? 4.730 14.970 -21.075 1.00 84.06 126 TYR A O 1
ATOM 1043 N N . GLU A 1 127 ? 3.906 12.891 -21.274 1.00 86.94 127 GLU A N 1
ATOM 1044 C CA . GLU A 1 127 ? 2.755 13.126 -20.420 1.00 86.94 127 GLU A CA 1
ATOM 1045 C C . GLU A 1 127 ? 2.450 11.926 -19.534 1.00 86.94 127 GLU A C 1
ATOM 1047 O O . GLU A 1 127 ? 2.914 10.804 -19.752 1.00 86.94 127 GLU A O 1
ATOM 1052 N N . LEU A 1 128 ? 1.675 12.194 -18.486 1.00 89.25 128 LEU A N 1
ATOM 1053 C CA . LEU A 1 128 ? 1.130 11.143 -17.651 1.00 89.25 128 LEU A CA 1
ATOM 1054 C C . LEU A 1 128 ? -0.113 10.590 -18.347 1.00 89.25 128 LEU A C 1
ATOM 1056 O O . LEU A 1 128 ? -1.075 11.328 -18.558 1.00 89.25 128 LEU A O 1
ATOM 1060 N N . LYS A 1 129 ? -0.081 9.306 -18.702 1.00 90.06 129 LYS A N 1
ATOM 1061 C CA . LYS A 1 129 ? -1.231 8.602 -19.273 1.00 90.06 129 LYS A CA 1
ATOM 1062 C C . LYS A 1 129 ? -2.375 8.522 -18.246 1.00 90.06 129 LYS A C 1
ATOM 1064 O O . LYS A 1 129 ? -2.111 8.655 -17.047 1.00 90.06 129 LYS A O 1
ATOM 1069 N N . PRO A 1 130 ? -3.634 8.311 -18.682 1.00 90.81 130 PRO A N 1
ATOM 1070 C CA . PRO A 1 130 ? -4.762 8.113 -17.772 1.00 90.81 130 PRO A CA 1
ATOM 1071 C C . PRO A 1 130 ? -4.493 7.026 -16.726 1.00 90.81 130 PRO A C 1
ATOM 1073 O O . PRO A 1 130 ? -3.731 6.094 -16.980 1.00 90.81 130 PRO A O 1
ATOM 1076 N N . TYR A 1 131 ? -5.125 7.155 -15.558 1.00 91.88 131 TYR A N 1
ATOM 1077 C CA . TYR A 1 131 ? -4.988 6.182 -14.478 1.00 91.88 131 TYR A CA 1
ATOM 1078 C C . TYR A 1 131 ? -5.515 4.809 -14.895 1.00 91.88 131 TYR A C 1
ATOM 1080 O O . TYR A 1 131 ? -6.605 4.717 -15.463 1.00 91.88 131 TYR A O 1
ATOM 1088 N N . ILE A 1 132 ? -4.762 3.753 -14.589 1.00 94.50 132 ILE A N 1
ATOM 1089 C CA . ILE A 1 132 ? -5.128 2.380 -14.939 1.00 94.50 132 ILE A CA 1
ATOM 1090 C C . ILE A 1 132 ? -5.337 1.585 -13.655 1.00 94.50 132 ILE A C 1
ATOM 1092 O O . ILE A 1 132 ? -4.399 1.390 -12.885 1.00 94.50 132 ILE A O 1
ATOM 1096 N N . TYR A 1 133 ? -6.565 1.115 -13.437 1.00 95.31 133 TYR A N 1
ATOM 1097 C CA . TYR A 1 133 ? -6.897 0.229 -12.322 1.00 95.31 133 TYR A CA 1
ATOM 1098 C C . TYR A 1 133 ? -6.374 -1.187 -12.567 1.00 95.31 133 TYR A C 1
ATOM 1100 O O . TYR A 1 133 ? -6.368 -1.674 -13.705 1.00 95.31 133 TYR A O 1
ATOM 1108 N N . TYR A 1 134 ? -6.011 -1.889 -11.494 1.00 96.38 134 TYR A N 1
ATOM 1109 C CA . TYR A 1 134 ? -5.695 -3.316 -11.561 1.00 96.38 134 TYR A CA 1
ATOM 1110 C C . TYR A 1 134 ? -6.974 -4.136 -11.762 1.00 96.38 134 TYR A C 1
ATOM 1112 O O . TYR A 1 134 ? -7.534 -4.685 -10.820 1.00 96.38 134 TYR A O 1
ATOM 1120 N N . SER A 1 135 ? -7.477 -4.177 -12.991 1.00 95.81 135 SER A N 1
ATOM 1121 C CA . SER A 1 135 ? -8.787 -4.746 -13.309 1.00 95.81 135 SER A CA 1
ATOM 1122 C C . SER A 1 135 ? -8.689 -6.053 -14.092 1.00 95.81 135 SER A C 1
ATOM 1124 O O . SER A 1 135 ? -7.774 -6.247 -14.894 1.00 95.81 135 SER A O 1
ATOM 1126 N N . CYS A 1 136 ? -9.646 -6.952 -13.867 1.00 97.25 136 CYS A N 1
ATOM 1127 C CA . CYS A 1 136 ? -9.840 -8.152 -14.676 1.00 97.25 136 CYS A CA 1
ATOM 1128 C C . CYS A 1 136 ? -11.334 -8.428 -14.877 1.00 97.25 136 CYS A C 1
ATOM 1130 O O . CYS A 1 136 ? -12.133 -8.271 -13.950 1.00 97.25 136 CYS A O 1
ATOM 1132 N N . GLU A 1 137 ? -11.703 -8.835 -16.092 1.00 97.62 137 GLU A N 1
ATOM 1133 C CA . GLU A 1 137 ? -13.065 -9.223 -16.456 1.00 97.62 137 GLU A CA 1
ATOM 1134 C C . GLU A 1 137 ? -13.196 -10.751 -16.488 1.00 97.62 137 GLU A C 1
ATOM 1136 O O . GLU A 1 137 ? -12.371 -11.449 -17.079 1.00 97.62 137 GLU A O 1
ATOM 1141 N N . TYR A 1 138 ? -14.283 -11.256 -15.907 1.00 97.69 138 TYR A N 1
ATOM 1142 C CA . TYR A 1 138 ? -14.641 -12.668 -15.850 1.00 97.69 138 TYR A CA 1
ATOM 1143 C C . TYR A 1 138 ? -16.028 -12.900 -16.432 1.00 97.69 138 TYR A C 1
ATOM 1145 O O . TYR A 1 138 ? -16.953 -12.113 -16.210 1.00 97.69 138 TYR A O 1
ATOM 1153 N N . LYS A 1 139 ? -16.217 -14.035 -17.109 1.00 97.44 139 LYS A N 1
ATOM 1154 C CA . LYS A 1 139 ? -17.518 -14.433 -17.652 1.00 97.44 139 LYS A CA 1
ATOM 1155 C C . LYS A 1 139 ? -17.727 -15.941 -17.607 1.00 97.44 139 LYS A C 1
ATOM 1157 O O . LYS A 1 139 ? -16.858 -16.715 -17.999 1.00 97.44 139 LYS A O 1
ATOM 1162 N N . ARG A 1 140 ? -18.927 -16.360 -17.193 1.00 95.88 140 ARG A N 1
ATOM 1163 C CA . ARG A 1 140 ? -19.383 -17.756 -17.263 1.00 95.88 140 ARG A CA 1
ATOM 1164 C C . ARG A 1 140 ? -20.881 -17.808 -17.549 1.00 95.88 140 ARG A C 1
ATOM 1166 O O . ARG A 1 140 ? -21.701 -17.469 -16.700 1.00 95.88 140 ARG A O 1
ATOM 1173 N N . GLY A 1 141 ? -21.247 -18.261 -18.748 1.00 95.38 141 GLY A N 1
ATOM 1174 C CA . GLY A 1 141 ? -22.638 -18.218 -19.207 1.00 95.38 141 GLY A CA 1
ATOM 1175 C C . GLY A 1 141 ? -23.152 -16.775 -19.275 1.00 95.38 141 GLY A C 1
ATOM 1176 O O . GLY A 1 141 ? -22.537 -15.930 -19.930 1.00 95.38 141 GLY A O 1
ATOM 1177 N N . SER A 1 142 ? -24.266 -16.496 -18.593 1.00 95.19 142 SER A N 1
ATOM 1178 C CA . SER A 1 142 ? -24.838 -15.149 -18.455 1.00 95.19 142 SER A CA 1
ATOM 1179 C C . SER A 1 142 ? -24.141 -14.287 -17.395 1.00 95.19 142 SER A C 1
ATOM 1181 O O . SER A 1 142 ? -24.228 -13.063 -17.482 1.00 95.19 142 SER A O 1
ATOM 1183 N N . LYS A 1 143 ? -23.422 -14.895 -16.441 1.00 97.50 143 LYS A N 1
ATOM 1184 C CA . LYS A 1 143 ? -22.739 -14.183 -15.353 1.00 97.50 143 LYS A CA 1
ATOM 1185 C C . LYS A 1 143 ? -21.522 -13.424 -15.865 1.00 97.50 143 LYS A C 1
ATOM 1187 O O . LYS A 1 143 ? -20.741 -13.970 -16.653 1.00 97.50 143 LYS A O 1
ATOM 1192 N N . ARG A 1 144 ? -21.337 -12.195 -15.383 1.00 97.81 144 ARG A N 1
ATOM 1193 C CA . ARG A 1 144 ? -20.169 -11.350 -15.675 1.00 97.81 144 ARG A CA 1
ATOM 1194 C C . ARG A 1 144 ? -19.701 -10.641 -14.415 1.00 97.81 144 ARG A C 1
ATOM 1196 O O . ARG A 1 144 ? -20.529 -10.192 -13.633 1.00 97.81 144 ARG A O 1
ATOM 1203 N N . ALA A 1 145 ? -18.395 -10.517 -14.236 1.00 97.94 145 ALA A N 1
ATOM 1204 C CA . ALA A 1 145 ? -17.814 -9.740 -13.151 1.00 97.94 145 ALA A CA 1
ATOM 1205 C C . ALA A 1 145 ? -16.616 -8.941 -13.662 1.00 97.94 145 ALA A C 1
ATOM 1207 O O . ALA A 1 145 ? -15.777 -9.493 -14.366 1.00 97.94 145 ALA A O 1
ATOM 1208 N N . ILE A 1 146 ? -16.508 -7.674 -13.277 1.00 97.88 146 ILE A N 1
ATOM 1209 C CA . ILE A 1 146 ? -15.265 -6.906 -13.379 1.00 97.88 146 ILE A CA 1
ATOM 1210 C C . ILE A 1 146 ? -14.774 -6.689 -11.956 1.00 97.88 146 ILE A C 1
ATOM 1212 O O . ILE A 1 146 ? -15.516 -6.171 -11.121 1.00 97.88 146 ILE A O 1
ATOM 1216 N N . ILE A 1 147 ? -13.546 -7.112 -11.674 1.00 97.75 147 ILE A N 1
ATOM 1217 C CA . ILE A 1 147 ? -12.939 -6.965 -10.353 1.00 97.75 147 ILE A CA 1
ATOM 1218 C C . ILE A 1 147 ? -11.756 -6.020 -10.463 1.00 97.75 147 ILE A C 1
ATOM 1220 O O . ILE A 1 147 ? -10.823 -6.291 -11.219 1.00 97.75 147 ILE A O 1
ATOM 1224 N N . ASN A 1 148 ? -11.794 -4.943 -9.682 1.00 97.50 148 ASN A N 1
ATOM 1225 C CA . ASN A 1 148 ? -10.632 -4.104 -9.430 1.00 97.50 148 ASN A CA 1
ATOM 1226 C C . ASN A 1 148 ? -9.947 -4.606 -8.160 1.00 97.50 148 ASN A C 1
ATOM 1228 O O . ASN A 1 148 ? -10.542 -4.607 -7.079 1.00 97.50 148 ASN A O 1
ATOM 1232 N N . TYR A 1 149 ? -8.703 -5.029 -8.317 1.00 97.00 149 TYR A N 1
ATOM 1233 C CA . TYR A 1 149 ? -7.822 -5.488 -7.258 1.00 97.00 149 TYR A CA 1
ATOM 1234 C C . TYR A 1 149 ? -7.016 -4.328 -6.673 1.00 97.00 149 TYR A C 1
ATOM 1236 O O . TYR A 1 149 ? -6.786 -3.312 -7.331 1.00 97.00 149 TYR A O 1
ATOM 1244 N N . THR A 1 150 ? -6.542 -4.503 -5.446 1.00 95.75 150 THR A N 1
ATOM 1245 C CA . THR A 1 150 ? -5.594 -3.594 -4.795 1.00 95.75 150 THR A CA 1
ATOM 1246 C C . THR A 1 150 ? -4.264 -4.301 -4.520 1.00 95.75 150 THR A C 1
ATOM 1248 O O . THR A 1 150 ? -4.061 -5.473 -4.855 1.00 95.75 150 THR A O 1
ATOM 1251 N N . LEU A 1 151 ? -3.320 -3.591 -3.902 1.00 94.38 151 LEU A N 1
ATOM 1252 C CA . LEU A 1 151 ? -2.065 -4.169 -3.415 1.00 94.38 151 LEU A CA 1
ATOM 1253 C C . LEU A 1 151 ? -2.244 -5.127 -2.214 1.00 94.38 151 LEU A C 1
ATOM 1255 O O . LEU A 1 151 ? -1.290 -5.815 -1.853 1.00 94.38 151 LEU A O 1
ATOM 1259 N N . ASP A 1 152 ? -3.443 -5.202 -1.626 1.00 93.81 152 ASP A N 1
ATOM 1260 C CA . ASP A 1 152 ? -3.817 -6.121 -0.544 1.00 93.81 152 ASP A CA 1
ATOM 1261 C C . ASP A 1 152 ? -5.077 -6.942 -0.891 1.00 93.81 152 ASP A C 1
ATOM 1263 O O . ASP A 1 152 ? -5.354 -7.251 -2.044 1.00 93.81 152 ASP A O 1
ATOM 1267 N N . ASN A 1 153 ? -5.815 -7.367 0.127 1.00 95.19 153 ASN A N 1
ATOM 1268 C CA . ASN A 1 153 ? -7.030 -8.168 0.052 1.00 95.19 153 ASN A CA 1
ATOM 1269 C C . ASN A 1 153 ? -8.319 -7.351 -0.125 1.00 95.19 153 ASN A C 1
ATOM 1271 O O . ASN A 1 153 ? -9.405 -7.923 -0.005 1.00 95.19 153 ASN A O 1
ATOM 1275 N N . TYR A 1 154 ? -8.242 -6.043 -0.377 1.00 96.19 154 TYR A N 1
ATOM 1276 C CA . TYR A 1 154 ? -9.413 -5.260 -0.759 1.00 96.19 154 TYR A CA 1
ATOM 1277 C C . TYR A 1 154 ? -9.737 -5.457 -2.242 1.00 96.19 154 TYR A C 1
ATOM 1279 O O . TYR A 1 154 ? -8.858 -5.428 -3.101 1.00 96.19 154 TYR A O 1
ATOM 1287 N N . ILE A 1 155 ? -11.015 -5.622 -2.572 1.00 97.25 155 ILE A N 1
ATOM 1288 C CA . ILE A 1 155 ? -11.462 -5.651 -3.967 1.00 97.25 155 ILE A CA 1
ATOM 1289 C C . ILE A 1 155 ? -12.724 -4.817 -4.154 1.00 97.25 155 ILE A C 1
ATOM 1291 O O . ILE A 1 155 ? -13.543 -4.674 -3.247 1.00 97.25 155 ILE A O 1
ATOM 1295 N N . THR A 1 156 ? -12.895 -4.287 -5.362 1.00 97.88 156 THR A N 1
ATOM 1296 C CA . THR A 1 156 ? -14.168 -3.738 -5.845 1.00 97.88 156 THR A CA 1
ATOM 1297 C C . THR A 1 156 ? -14.718 -4.654 -6.921 1.00 97.88 156 THR A C 1
ATOM 1299 O O . THR A 1 156 ? -14.000 -5.004 -7.855 1.00 97.88 156 THR A O 1
ATOM 1302 N N . VAL A 1 157 ? -15.990 -5.020 -6.812 1.00 98.00 157 VAL A N 1
ATOM 1303 C CA . VAL A 1 157 ? -16.658 -5.954 -7.714 1.00 98.00 157 VAL A CA 1
ATOM 1304 C C . VAL A 1 157 ? -17.834 -5.257 -8.384 1.00 98.00 157 VAL A C 1
ATOM 1306 O O . VAL A 1 157 ? -18.739 -4.782 -7.703 1.00 98.00 157 VAL A O 1
ATOM 1309 N N . TYR A 1 158 ? -17.845 -5.274 -9.714 1.00 97.75 158 TYR A N 1
ATOM 1310 C CA . TYR A 1 158 ? -19.003 -4.958 -10.549 1.00 97.75 158 TYR A CA 1
ATOM 1311 C C . TYR A 1 158 ? -19.550 -6.272 -11.102 1.00 97.75 158 TYR A C 1
ATOM 1313 O O . TYR A 1 158 ? -18.949 -6.866 -11.999 1.00 97.75 158 TYR A O 1
ATOM 1321 N N . TYR A 1 159 ? -20.649 -6.763 -10.540 1.00 97.81 159 TYR A N 1
ATOM 1322 C CA . TYR A 1 159 ? -21.174 -8.096 -10.814 1.00 97.81 159 TYR A CA 1
ATOM 1323 C C . TYR A 1 159 ? -22.548 -8.038 -11.473 1.00 97.81 159 TYR A C 1
ATOM 1325 O O . TYR A 1 159 ? -23.433 -7.307 -11.041 1.00 97.81 159 TYR A O 1
ATOM 1333 N N . TYR A 1 160 ? -22.719 -8.851 -12.508 1.00 97.75 160 TYR A N 1
ATOM 1334 C CA . TYR A 1 160 ? -23.984 -9.145 -13.156 1.00 97.75 160 TYR A CA 1
ATOM 1335 C C . TYR A 1 160 ? -24.263 -10.640 -13.023 1.00 97.75 160 TYR A C 1
ATOM 1337 O O . TYR A 1 160 ? -23.511 -11.465 -13.554 1.00 97.75 160 TYR A O 1
ATOM 1345 N N . ASP A 1 161 ? -25.340 -11.000 -12.332 1.00 94.50 161 ASP A N 1
ATOM 1346 C CA . ASP A 1 161 ? -25.680 -12.400 -12.046 1.00 94.50 161 ASP A CA 1
ATOM 1347 C C . ASP A 1 161 ? -26.408 -13.118 -13.199 1.00 94.50 161 ASP A C 1
ATOM 1349 O O . ASP A 1 161 ? -26.631 -14.330 -13.147 1.00 94.50 161 ASP A O 1
ATOM 1353 N N . GLY A 1 162 ? -26.718 -12.382 -14.270 1.00 94.12 162 GLY A N 1
ATOM 1354 C CA . GLY A 1 162 ? -27.558 -12.824 -15.382 1.00 94.12 162 GLY A CA 1
ATOM 1355 C C . GLY A 1 162 ? -28.931 -12.148 -15.422 1.00 94.12 162 GLY A C 1
ATOM 1356 O O . GLY A 1 162 ? -29.630 -12.289 -16.423 1.00 94.12 162 GLY A O 1
ATOM 1357 N N . SER A 1 163 ? -29.286 -11.399 -14.377 1.00 94.94 163 SER A N 1
ATOM 1358 C CA . SER A 1 163 ? -30.524 -10.626 -14.242 1.00 94.94 163 SER A CA 1
ATOM 1359 C C . SER A 1 163 ? -30.272 -9.198 -13.762 1.00 94.94 163 SER A C 1
ATOM 1361 O O . SER A 1 163 ? -30.710 -8.259 -14.425 1.00 94.94 163 SER A O 1
ATOM 1363 N N . GLU A 1 164 ? -29.526 -9.018 -12.672 1.00 95.81 164 GLU A N 1
ATOM 1364 C CA . GLU A 1 164 ? -29.329 -7.736 -11.995 1.00 95.81 164 GLU A CA 1
ATOM 1365 C C . GLU A 1 164 ? -27.847 -7.383 -11.850 1.00 95.81 164 GLU A C 1
ATOM 1367 O O . GLU A 1 164 ? -26.967 -8.247 -11.808 1.00 95.81 164 GLU A O 1
ATOM 1372 N N . TYR A 1 165 ? -27.577 -6.077 -11.788 1.00 95.94 165 TYR A N 1
ATOM 1373 C CA . TYR A 1 165 ? -26.251 -5.539 -11.509 1.00 95.94 165 TYR A CA 1
ATOM 1374 C C . TYR A 1 165 ? -26.113 -5.221 -10.023 1.00 95.94 165 TYR A C 1
ATOM 1376 O O . TYR A 1 165 ? -26.987 -4.601 -9.422 1.00 95.94 165 TYR A O 1
ATOM 1384 N N . SER A 1 166 ? -24.968 -5.578 -9.454 1.00 95.25 166 SER A N 1
ATOM 1385 C CA . SER A 1 166 ? -24.571 -5.214 -8.100 1.00 95.25 166 SER A CA 1
ATOM 1386 C C . SER A 1 166 ? -23.129 -4.722 -8.094 1.00 95.25 166 SER A C 1
ATOM 1388 O O . SER A 1 166 ? -22.258 -5.294 -8.751 1.00 95.25 166 SER A O 1
ATOM 1390 N N . THR A 1 167 ? -22.880 -3.658 -7.338 1.00 97.19 167 THR A N 1
ATOM 1391 C CA . THR A 1 167 ? -21.534 -3.132 -7.110 1.00 97.19 167 THR A CA 1
ATOM 1392 C C . THR A 1 167 ? -21.261 -3.173 -5.619 1.00 97.19 167 THR A C 1
ATOM 1394 O O . THR A 1 167 ? -22.022 -2.590 -4.850 1.00 97.19 167 THR A O 1
ATOM 1397 N N . LYS A 1 168 ? -20.202 -3.875 -5.211 1.00 97.31 168 LYS A N 1
ATOM 1398 C CA . LYS A 1 168 ? -19.788 -3.983 -3.806 1.00 97.31 168 LYS A CA 1
ATOM 1399 C C . LYS A 1 168 ? -18.277 -3.897 -3.680 1.00 97.31 168 LYS A C 1
ATOM 1401 O O . LYS A 1 168 ? -17.548 -4.194 -4.626 1.00 97.31 168 LYS A O 1
ATOM 1406 N N . SER A 1 169 ? -17.797 -3.523 -2.504 1.00 96.62 169 SER A N 1
ATOM 1407 C CA . SER A 1 169 ? -16.363 -3.421 -2.236 1.00 96.62 169 SER A CA 1
ATOM 1408 C C . SER A 1 169 ? -16.050 -3.710 -0.775 1.00 96.62 169 SER A C 1
ATOM 1410 O O . SER A 1 169 ? -16.768 -3.245 0.111 1.00 96.62 169 SER A O 1
ATOM 1412 N N . GLY A 1 170 ? -14.950 -4.403 -0.511 1.00 96.00 170 GLY A N 1
ATOM 1413 C CA . GLY A 1 170 ? -14.573 -4.769 0.847 1.00 96.00 170 GLY A CA 1
ATOM 1414 C C . GLY A 1 170 ? -13.271 -5.554 0.915 1.00 96.00 170 GLY A C 1
ATOM 1415 O O . GLY A 1 170 ? -12.694 -5.933 -0.105 1.00 96.00 170 GLY A O 1
ATOM 1416 N N . TYR A 1 171 ? -12.819 -5.787 2.145 1.00 96.38 171 TYR A N 1
ATOM 1417 C CA . TYR A 1 171 ? -11.693 -6.668 2.434 1.00 96.38 171 TYR A CA 1
ATOM 1418 C C . TYR A 1 171 ? -12.156 -8.120 2.469 1.00 96.38 171 TYR A C 1
ATOM 1420 O O . TYR A 1 171 ? -13.179 -8.430 3.076 1.00 96.38 171 TYR A O 1
ATOM 1428 N N . LEU A 1 172 ? -11.379 -9.008 1.858 1.00 97.12 172 LEU A N 1
ATOM 1429 C CA . LEU A 1 172 ? -11.557 -10.448 2.006 1.00 97.12 172 LEU A CA 1
ATOM 1430 C C . LEU A 1 172 ? -10.881 -10.923 3.285 1.00 97.12 172 LEU A C 1
ATOM 1432 O O . LEU A 1 172 ? -9.743 -10.551 3.560 1.00 97.12 172 LEU A O 1
ATOM 1436 N N . ILE A 1 173 ? -11.535 -11.779 4.054 1.00 95.75 173 ILE A N 1
ATOM 1437 C CA . ILE A 1 173 ? -10.977 -12.318 5.289 1.00 95.75 173 ILE A CA 1
ATOM 1438 C C . ILE A 1 173 ? -11.321 -13.793 5.440 1.00 95.75 173 ILE A C 1
ATOM 1440 O O . ILE A 1 173 ? -12.276 -14.289 4.852 1.00 95.75 173 ILE A O 1
ATOM 1444 N N . ASP A 1 174 ? -10.526 -14.495 6.235 1.00 94.56 174 ASP A N 1
ATOM 1445 C CA . ASP A 1 174 ? -10.892 -15.820 6.709 1.00 94.56 174 ASP A CA 1
ATOM 1446 C C . ASP A 1 174 ? -12.046 -15.696 7.719 1.00 94.56 174 ASP A C 1
ATOM 1448 O O . ASP A 1 174 ? -11.842 -15.299 8.870 1.00 94.56 174 ASP A O 1
ATOM 1452 N N . GLY A 1 175 ? -13.264 -15.975 7.249 1.00 91.81 175 GLY A N 1
ATOM 1453 C CA . GLY A 1 175 ? -14.489 -15.866 8.046 1.00 91.81 175 GLY A CA 1
ATOM 1454 C C . GLY A 1 175 ? -14.519 -16.814 9.247 1.00 91.81 175 GLY A C 1
ATOM 1455 O O . GLY A 1 175 ? -15.069 -16.457 10.283 1.00 91.81 175 GLY A O 1
ATOM 1456 N N . ASP A 1 176 ? -13.837 -17.965 9.184 1.00 92.75 176 ASP A N 1
ATOM 1457 C CA . ASP A 1 176 ? -13.816 -18.931 10.294 1.00 92.75 176 ASP A CA 1
ATOM 1458 C C . ASP A 1 176 ? -13.043 -18.391 11.510 1.00 92.75 176 ASP A C 1
ATOM 1460 O O . ASP A 1 176 ? -13.236 -18.828 12.651 1.00 92.75 176 ASP A O 1
ATOM 1464 N N . LYS A 1 177 ? -12.181 -17.393 11.281 1.00 93.62 177 LYS A N 1
ATOM 1465 C CA . LYS A 1 177 ? -11.442 -16.690 12.333 1.00 93.62 177 LYS A CA 1
ATOM 1466 C C . LYS A 1 177 ? -12.220 -15.536 12.946 1.00 93.62 177 LYS A C 1
ATOM 1468 O O . LYS A 1 177 ? -11.809 -15.073 14.010 1.00 93.62 177 LYS A O 1
ATOM 1473 N N . VAL A 1 178 ? -13.291 -15.056 12.317 1.00 94.75 178 VAL A N 1
ATOM 1474 C CA . VAL A 1 178 ? -14.070 -13.915 12.809 1.00 94.75 178 VAL A CA 1
ATOM 1475 C C . VAL A 1 178 ? -15.236 -14.413 13.655 1.00 94.75 178 VAL A C 1
ATOM 1477 O O . VAL A 1 178 ? -16.022 -15.257 13.241 1.00 94.75 178 VAL A O 1
ATOM 1480 N N . LYS A 1 179 ? -15.382 -13.864 14.862 1.00 94.81 179 LYS A N 1
ATOM 1481 C CA . LYS A 1 179 ? -16.560 -14.095 15.706 1.00 94.81 179 LYS A CA 1
ATOM 1482 C C . LYS A 1 179 ? -17.158 -12.764 16.112 1.00 94.81 179 LYS A C 1
ATOM 1484 O O . LYS A 1 179 ? -16.492 -11.943 16.740 1.00 94.81 179 LYS A O 1
ATOM 1489 N N . VAL A 1 180 ? -18.429 -12.569 15.778 1.00 89.31 180 VAL A N 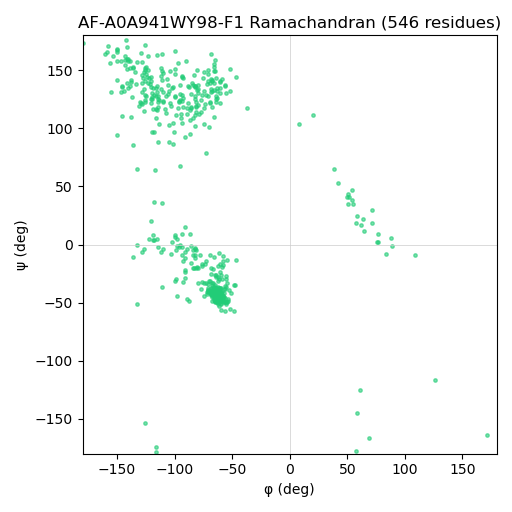1
ATOM 1490 C CA . VAL A 1 180 ? -19.211 -11.403 16.193 1.00 89.31 180 VAL A CA 1
ATOM 1491 C C . VAL A 1 180 ? -20.337 -11.899 17.087 1.00 89.31 180 VAL A C 1
ATOM 1493 O O . VAL A 1 180 ? -21.263 -12.552 16.618 1.00 89.31 180 VAL A O 1
ATOM 1496 N N . LEU A 1 181 ? -20.240 -11.614 18.384 1.00 81.94 181 LEU A N 1
ATOM 1497 C CA . LEU A 1 181 ? -21.281 -11.950 19.351 1.00 81.94 181 LEU A CA 1
ATOM 1498 C C . LEU A 1 181 ? -22.126 -10.707 19.628 1.00 81.94 181 LEU A C 1
ATOM 1500 O O . LEU A 1 181 ? -21.596 -9.642 19.971 1.00 81.94 181 LEU A O 1
ATOM 1504 N N . GLU A 1 182 ? -23.441 -10.849 19.488 1.00 65.38 182 GLU A N 1
ATOM 1505 C CA . GLU A 1 182 ? -24.388 -9.816 19.892 1.00 65.38 182 GLU A CA 1
ATOM 1506 C C . GLU A 1 182 ? -24.510 -9.801 21.418 1.00 65.38 182 GLU A C 1
ATOM 1508 O O . GLU A 1 182 ? -24.640 -10.840 22.064 1.00 65.38 182 GLU A O 1
ATOM 1513 N N . THR A 1 183 ? -24.426 -8.616 22.019 1.00 56.38 183 THR A N 1
ATOM 1514 C CA . THR A 1 183 ? -24.762 -8.429 23.431 1.00 56.38 183 THR A CA 1
ATOM 1515 C C . THR A 1 183 ? -26.276 -8.294 23.556 1.00 56.38 183 THR A C 1
ATOM 1517 O O . THR A 1 183 ? -26.850 -7.366 22.985 1.00 56.38 183 THR A O 1
ATOM 1520 N N . GLU A 1 184 ? -26.920 -9.202 24.297 1.00 44.75 184 GLU A N 1
ATOM 1521 C CA . GLU A 1 184 ? -28.351 -9.108 24.613 1.00 44.75 184 GLU A CA 1
ATOM 1522 C C . GLU A 1 184 ? -28.688 -7.719 25.195 1.00 44.75 184 GLU A C 1
ATOM 1524 O O . GLU A 1 184 ? -28.010 -7.228 26.100 1.00 44.75 184 GLU A O 1
ATOM 1529 N N . GLY A 1 185 ? -29.741 -7.074 24.679 1.00 48.91 185 GLY A N 1
ATOM 1530 C CA . GLY A 1 185 ? -30.325 -5.867 25.282 1.00 48.91 185 GLY A CA 1
ATOM 1531 C C . GLY A 1 185 ? -29.732 -4.510 24.875 1.00 48.91 185 GLY A C 1
ATOM 1532 O O . GLY A 1 185 ? -30.157 -3.491 25.417 1.00 48.91 185 GLY A O 1
ATOM 1533 N N . THR A 1 186 ? -28.805 -4.442 23.917 1.00 45.16 186 THR A N 1
ATOM 1534 C CA . THR A 1 186 ? -28.386 -3.170 23.292 1.00 45.16 186 THR A CA 1
ATOM 1535 C C . THR A 1 186 ? -28.925 -3.081 21.873 1.00 45.16 186 THR A C 1
ATOM 1537 O O . THR A 1 186 ? -28.697 -4.007 21.101 1.00 45.16 186 THR A O 1
ATOM 1540 N N . GLU A 1 187 ? -29.612 -1.985 21.524 1.00 47.00 187 GLU A N 1
ATOM 1541 C CA . GLU A 1 187 ? -30.085 -1.753 20.152 1.00 47.00 187 GLU A CA 1
ATOM 1542 C C . GLU A 1 187 ? -28.985 -2.037 19.120 1.00 47.00 187 GLU A C 1
ATOM 1544 O O . GLU A 1 187 ? -27.817 -1.703 19.343 1.00 47.00 187 GLU A O 1
ATOM 1549 N N . GLU A 1 188 ? -29.382 -2.579 17.964 1.00 46.81 188 GLU A N 1
ATOM 1550 C CA . GLU A 1 188 ? -28.549 -2.973 16.813 1.00 46.81 188 GLU A CA 1
ATOM 1551 C C . GLU A 1 188 ? -27.502 -1.922 16.366 1.00 46.81 188 GLU A C 1
ATOM 1553 O O . GLU A 1 188 ? -26.584 -2.231 15.601 1.00 46.81 188 GLU A O 1
ATOM 1558 N N . LYS A 1 189 ? -27.607 -0.678 16.850 1.00 50.44 189 LYS A N 1
ATOM 1559 C CA . LYS A 1 189 ? -26.921 0.519 16.358 1.00 50.44 189 LYS A CA 1
ATOM 1560 C C . LYS A 1 189 ? -25.567 0.861 16.989 1.00 50.44 189 LYS A C 1
ATOM 1562 O O . LYS A 1 189 ? -24.870 1.707 16.434 1.00 50.44 189 LYS A O 1
ATOM 1567 N N . LYS A 1 190 ? -25.122 0.250 18.095 1.00 65.50 190 LYS A N 1
ATOM 1568 C CA . LYS A 1 190 ? -23.825 0.628 18.710 1.00 65.50 190 LYS A CA 1
ATOM 1569 C C . LYS A 1 190 ? -22.728 -0.401 18.454 1.00 65.50 190 LYS A C 1
ATOM 1571 O O . LYS A 1 190 ? -22.444 -1.252 19.283 1.00 65.50 190 LYS A O 1
ATOM 1576 N N . ILE A 1 191 ? -22.014 -0.260 17.335 1.00 75.44 191 ILE A N 1
ATOM 1577 C CA . ILE A 1 191 ? -20.792 -1.039 17.027 1.00 75.44 191 ILE A CA 1
ATOM 1578 C C . ILE A 1 191 ? -19.807 -1.066 18.213 1.00 75.44 191 ILE A C 1
ATOM 1580 O O . ILE A 1 191 ? -19.168 -2.085 18.473 1.00 75.44 191 ILE A O 1
ATOM 1584 N N . ALA A 1 192 ? -19.730 0.029 18.977 1.00 72.88 192 ALA A N 1
ATOM 1585 C CA . ALA A 1 192 ? -18.889 0.144 20.164 1.00 72.88 192 ALA A CA 1
ATOM 1586 C C . ALA A 1 192 ? -19.140 -0.948 21.225 1.00 72.88 192 ALA A C 1
ATOM 1588 O O . ALA A 1 192 ? -18.188 -1.313 21.921 1.00 72.88 192 ALA A O 1
ATOM 1589 N N . THR A 1 193 ? -20.367 -1.479 21.332 1.00 75.69 193 THR A N 1
ATOM 1590 C CA . THR A 1 193 ? -20.757 -2.497 22.327 1.00 75.69 193 THR A CA 1
ATOM 1591 C C . THR A 1 193 ? -20.620 -3.931 21.820 1.00 75.69 193 THR A C 1
ATOM 1593 O O . THR A 1 193 ? -20.602 -4.850 22.633 1.00 75.69 193 THR A O 1
ATOM 1596 N N . LYS A 1 194 ? -20.458 -4.144 20.505 1.00 83.38 194 LYS A N 1
ATOM 1597 C CA . LYS A 1 194 ? -20.301 -5.490 19.936 1.00 83.38 194 LYS A CA 1
ATOM 1598 C C . LYS A 1 194 ? -19.000 -6.143 20.404 1.00 83.38 194 LYS A C 1
ATOM 1600 O O . LYS A 1 194 ? -17.945 -5.496 20.435 1.00 83.38 194 LYS A O 1
ATOM 1605 N N . ASN A 1 195 ? -19.076 -7.435 20.723 1.00 88.94 195 ASN A N 1
ATOM 1606 C CA . ASN A 1 195 ? -17.914 -8.269 21.009 1.00 88.94 195 ASN A CA 1
ATOM 1607 C C . ASN A 1 195 ? -17.417 -8.876 19.697 1.00 88.94 195 ASN A C 1
ATOM 1609 O O . ASN A 1 195 ? -18.113 -9.681 19.082 1.00 88.94 195 ASN A O 1
ATOM 1613 N N . VAL A 1 196 ? -16.228 -8.455 19.269 1.00 93.94 196 VAL A N 1
ATOM 1614 C CA . VAL A 1 196 ? -15.588 -8.922 18.037 1.00 93.94 196 VAL A CA 1
ATOM 1615 C C . VAL A 1 196 ? -14.289 -9.619 18.404 1.00 93.94 196 VAL A C 1
ATOM 1617 O O . VAL A 1 196 ? -13.464 -9.055 19.129 1.00 93.94 196 VAL A O 1
ATOM 1620 N N . GLU A 1 197 ? -14.111 -10.831 17.899 1.00 95.44 197 GLU A N 1
ATOM 1621 C CA . GLU A 1 197 ? -12.876 -11.595 18.016 1.00 95.44 197 GLU A CA 1
ATOM 1622 C C . GLU A 1 197 ? -12.356 -11.960 16.627 1.00 95.44 197 GLU A C 1
ATOM 1624 O O . GLU A 1 197 ? -13.136 -12.251 15.720 1.00 95.44 197 GLU A O 1
ATOM 1629 N N . TYR A 1 198 ? -11.035 -11.950 16.475 1.00 94.50 198 TYR A N 1
ATOM 1630 C CA . TYR A 1 198 ? -10.347 -12.439 15.286 1.00 94.50 198 TYR A CA 1
ATOM 1631 C C . TYR A 1 198 ? -9.232 -13.392 15.707 1.00 94.50 198 TYR A C 1
ATOM 1633 O O . TYR A 1 198 ? -8.375 -13.007 16.497 1.00 94.50 198 TYR A O 1
ATOM 1641 N N . ASP A 1 199 ? -9.243 -14.632 15.216 1.00 91.44 199 ASP A N 1
ATOM 1642 C CA . ASP A 1 199 ? -8.235 -15.655 15.550 1.00 91.44 199 ASP A CA 1
ATOM 1643 C C . ASP A 1 199 ? -8.074 -15.866 17.076 1.00 91.44 199 ASP A C 1
ATOM 1645 O O . ASP A 1 199 ? -6.975 -15.999 17.614 1.00 91.44 199 ASP A O 1
ATOM 1649 N N . GLY A 1 200 ? -9.193 -15.815 17.810 1.00 90.69 200 GLY A N 1
ATOM 1650 C CA . GLY A 1 200 ? -9.221 -15.913 19.277 1.00 90.69 200 GLY A CA 1
ATOM 1651 C C . GLY A 1 200 ? -8.784 -14.646 20.029 1.00 90.69 200 GLY A C 1
ATOM 1652 O O . GLY A 1 200 ? -8.764 -14.644 21.258 1.00 90.69 200 GLY A O 1
ATOM 1653 N N . ILE A 1 201 ? -8.458 -13.556 19.328 1.00 92.19 201 ILE A N 1
ATOM 1654 C CA . ILE A 1 201 ? -8.069 -12.271 19.919 1.00 92.19 201 ILE A CA 1
ATOM 1655 C C . ILE A 1 201 ? -9.284 -11.351 20.012 1.00 92.19 201 ILE A C 1
ATOM 1657 O O . ILE A 1 201 ? -9.889 -11.007 18.998 1.00 92.19 201 ILE A O 1
ATOM 1661 N N . LYS A 1 202 ? -9.591 -10.861 21.219 1.00 93.56 202 LYS A N 1
ATOM 1662 C CA . LYS A 1 202 ? -10.600 -9.809 21.421 1.00 93.56 202 LYS A CA 1
ATOM 1663 C C . LYS A 1 202 ? -10.145 -8.465 20.862 1.00 93.56 202 LYS A C 1
ATOM 1665 O O . LYS A 1 202 ? -9.157 -7.895 21.330 1.00 93.56 202 LYS A O 1
ATOM 1670 N N . ILE A 1 203 ? -10.942 -7.917 19.950 1.00 95.06 203 ILE A N 1
ATOM 1671 C CA . ILE A 1 203 ? -10.731 -6.603 19.344 1.00 95.06 203 ILE A CA 1
ATOM 1672 C C . ILE A 1 203 ? -11.362 -5.532 20.235 1.00 95.06 203 ILE A C 1
ATOM 1674 O O . ILE A 1 203 ? -12.574 -5.505 20.467 1.00 95.06 203 ILE A O 1
ATOM 1678 N N . GLN A 1 204 ? -10.520 -4.653 20.774 1.00 89.31 204 GLN A N 1
ATOM 1679 C CA . GLN A 1 204 ? -10.922 -3.610 21.719 1.00 89.31 204 GLN A CA 1
ATOM 1680 C C . GLN A 1 204 ? -11.153 -2.273 21.009 1.00 89.31 204 GLN A C 1
ATOM 1682 O O . GLN A 1 204 ? -10.587 -2.016 19.951 1.00 89.31 204 GLN A O 1
ATOM 1687 N N . ASN A 1 205 ? -11.968 -1.406 21.619 1.00 92.00 205 ASN A N 1
ATOM 1688 C CA . ASN A 1 205 ? -12.026 -0.008 21.199 1.00 92.00 205 ASN A CA 1
ATOM 1689 C C . ASN A 1 205 ? -10.721 0.690 21.613 1.00 92.00 205 ASN A C 1
ATOM 1691 O O . ASN A 1 205 ? -10.159 0.392 22.670 1.00 92.00 205 ASN A O 1
ATOM 1695 N N . GLU A 1 206 ? -10.263 1.645 20.813 1.00 93.81 206 GLU A N 1
ATOM 1696 C CA . GLU A 1 206 ? -8.940 2.247 20.974 1.00 93.81 206 GLU A CA 1
ATOM 1697 C C . GLU A 1 206 ? -9.015 3.725 21.346 1.00 93.81 206 GLU A C 1
ATOM 1699 O O . GLU A 1 206 ? -9.658 4.523 20.668 1.00 93.81 206 GLU A O 1
ATOM 1704 N N . LEU A 1 207 ? -8.316 4.106 22.416 1.00 93.62 207 LEU A N 1
ATOM 1705 C CA . LEU A 1 207 ? -8.136 5.505 22.792 1.00 93.62 207 LEU A CA 1
ATOM 1706 C C . LEU A 1 207 ? -6.922 6.076 22.051 1.00 93.62 207 LEU A C 1
ATOM 1708 O O . LEU A 1 207 ? -5.781 5.917 22.492 1.00 93.62 207 LEU A O 1
ATOM 1712 N N . LEU A 1 208 ? -7.184 6.717 20.916 1.00 94.81 208 LEU A N 1
ATOM 1713 C CA . LEU A 1 208 ? -6.166 7.337 20.071 1.00 94.81 208 LEU A CA 1
ATOM 1714 C C . LEU A 1 208 ? -6.009 8.808 20.434 1.00 94.81 208 LEU A C 1
ATOM 1716 O O . LEU A 1 208 ? -6.990 9.485 20.745 1.00 94.81 208 LEU A O 1
ATOM 1720 N N . SER A 1 209 ? -4.782 9.312 20.357 1.00 93.81 209 SER A N 1
ATOM 1721 C CA . SER A 1 209 ? -4.495 10.733 20.538 1.00 93.81 209 SER A CA 1
ATOM 1722 C C . SER A 1 209 ? -3.333 11.198 19.672 1.00 93.81 209 SER A C 1
ATOM 1724 O O . SER A 1 209 ? -2.497 10.394 19.254 1.00 93.81 209 SER A O 1
ATOM 1726 N N . GLU A 1 210 ? -3.265 12.494 19.401 1.00 93.81 210 GLU A N 1
ATOM 1727 C CA . GLU A 1 210 ? -2.069 13.120 18.840 1.00 93.81 210 GLU A CA 1
ATOM 1728 C C . GLU A 1 210 ? -1.927 14.577 19.265 1.00 93.81 210 GLU A C 1
ATOM 1730 O O . GLU A 1 210 ? -2.898 15.222 19.669 1.00 93.81 210 GLU A O 1
ATOM 1735 N N . HIS A 1 211 ? -0.690 15.053 19.197 1.00 93.56 211 HIS A N 1
ATOM 1736 C CA . HIS A 1 211 ? -0.305 16.423 19.474 1.00 93.56 211 HIS A CA 1
ATOM 1737 C C . HIS A 1 211 ? -0.560 17.300 18.246 1.00 93.56 211 HIS A C 1
ATOM 1739 O O . HIS A 1 211 ? -0.102 16.981 17.147 1.00 93.56 211 HIS A O 1
ATOM 1745 N N . LEU A 1 212 ? -1.280 18.405 18.434 1.00 91.31 212 LEU A N 1
ATOM 1746 C CA . LEU A 1 212 ? -1.586 19.382 17.391 1.00 91.31 212 LEU A CA 1
ATOM 1747 C C . LEU A 1 212 ? -1.128 20.774 17.824 1.00 91.31 212 LEU A C 1
ATOM 1749 O O . LEU A 1 212 ? -1.229 21.119 19.001 1.00 91.31 212 LEU A O 1
ATOM 1753 N N . ILE A 1 213 ? -0.701 21.575 16.847 1.00 87.75 213 ILE A N 1
ATOM 1754 C CA . ILE A 1 213 ? -0.384 22.998 17.018 1.00 87.75 213 ILE A CA 1
ATOM 1755 C C . ILE A 1 213 ? -1.268 23.812 16.078 1.00 87.75 213 ILE A C 1
ATOM 1757 O O . ILE A 1 213 ? -1.452 23.422 14.922 1.00 87.75 213 ILE A O 1
ATOM 1761 N N . PHE A 1 214 ? -1.795 24.935 16.556 1.00 84.69 214 PHE A N 1
ATOM 1762 C CA . PHE A 1 214 ? -2.650 25.831 15.783 1.00 84.69 214 PHE A CA 1
ATOM 1763 C C . PHE A 1 214 ? -1.980 27.173 15.485 1.00 84.69 214 PHE A C 1
ATOM 1765 O O . PHE A 1 214 ? -1.141 27.658 16.248 1.00 84.69 214 PHE A O 1
ATOM 1772 N N . GLU A 1 215 ? -2.380 27.779 14.371 1.00 76.44 215 GLU A N 1
ATOM 1773 C CA . GLU A 1 215 ? -2.119 29.187 14.079 1.00 76.44 215 GLU A CA 1
ATOM 1774 C C . GLU A 1 215 ? -3.048 30.038 14.967 1.00 76.44 215 GLU A C 1
ATOM 1776 O O . GLU A 1 215 ? -4.261 29.847 14.945 1.00 76.44 215 GLU A O 1
ATOM 1781 N N . ASN A 1 216 ? -2.501 30.914 15.818 1.00 66.56 216 ASN A N 1
ATOM 1782 C CA . ASN A 1 216 ? -3.295 31.825 16.653 1.00 66.56 216 ASN A CA 1
ATOM 1783 C C . ASN A 1 216 ? -2.932 33.272 16.300 1.00 66.56 216 ASN A C 1
ATOM 1785 O O . ASN A 1 216 ? -1.746 33.594 16.262 1.00 66.56 216 ASN A O 1
ATOM 1789 N N . GLU A 1 217 ? -3.934 34.120 16.050 1.00 52.81 217 GLU A N 1
ATOM 1790 C CA . GLU A 1 217 ? -3.745 35.539 15.702 1.00 52.81 217 GLU A CA 1
ATOM 1791 C C . GLU A 1 217 ? -3.520 36.434 16.934 1.00 52.81 217 GLU A C 1
ATOM 1793 O O . GLU A 1 217 ? -2.963 37.517 16.783 1.00 52.81 217 GLU A O 1
ATOM 1798 N N . GLU A 1 218 ? -3.910 36.007 18.145 1.00 53.56 218 GLU A N 1
ATOM 1799 C CA . GLU A 1 218 ? -3.953 36.928 19.297 1.00 53.56 218 GLU A CA 1
ATOM 1800 C C . GLU A 1 218 ? -2.901 36.675 20.387 1.00 53.56 218 GLU A C 1
ATOM 1802 O O . GLU A 1 218 ? -2.352 37.642 20.900 1.00 53.56 218 GLU A O 1
ATOM 1807 N N . GLU A 1 219 ? -2.527 35.437 20.723 1.00 48.75 219 GLU A N 1
ATOM 1808 C CA . GLU A 1 219 ? -1.485 35.174 21.733 1.00 48.75 219 GLU A CA 1
ATOM 1809 C C . GLU A 1 219 ? -0.844 33.798 21.484 1.00 48.75 219 GLU A C 1
ATOM 1811 O O . GLU A 1 219 ? -1.564 32.824 21.294 1.00 48.75 219 GLU A O 1
ATOM 1816 N N . ASN A 1 220 ? 0.492 33.715 21.461 1.00 54.81 220 ASN A N 1
ATOM 1817 C CA . ASN A 1 220 ? 1.334 32.507 21.578 1.00 54.81 220 ASN A CA 1
ATOM 1818 C C . ASN A 1 220 ? 0.675 31.137 21.264 1.00 54.81 220 ASN A C 1
ATOM 1820 O O . ASN A 1 220 ? -0.109 30.635 22.060 1.00 54.81 220 ASN A O 1
ATOM 1824 N N . LYS A 1 221 ? 1.082 30.500 20.153 1.00 63.91 221 LYS A N 1
ATOM 1825 C CA . LYS A 1 221 ? 0.918 29.064 19.799 1.00 63.91 221 LYS A CA 1
ATOM 1826 C C . LYS A 1 221 ? 0.023 28.234 20.745 1.00 63.91 221 LYS A C 1
ATOM 1828 O O . LYS A 1 221 ? 0.476 27.790 21.798 1.00 63.91 221 LYS A O 1
ATOM 1833 N N . GLU A 1 222 ? -1.211 27.939 20.330 1.00 75.56 222 GLU A N 1
ATOM 1834 C CA . GLU A 1 222 ? -2.043 26.940 21.016 1.00 75.56 222 GLU A CA 1
ATOM 1835 C C . GLU A 1 222 ? -1.551 25.538 20.609 1.00 75.56 222 GLU A C 1
ATOM 1837 O O . GLU A 1 222 ? -1.651 25.159 19.440 1.00 75.56 222 GLU A O 1
ATOM 1842 N N . GLU A 1 223 ? -1.000 24.773 21.553 1.00 85.75 223 GLU A N 1
ATOM 1843 C CA . GLU A 1 223 ? -0.586 23.379 21.353 1.00 85.75 223 GLU A CA 1
ATOM 1844 C C . GLU A 1 223 ? -1.215 22.469 22.414 1.00 85.75 223 GLU A C 1
ATOM 1846 O O . GLU A 1 223 ? -1.247 22.806 23.598 1.00 85.75 223 GLU A O 1
ATOM 1851 N N . ASN A 1 224 ? -1.770 21.325 22.006 1.00 89.81 224 ASN A N 1
ATOM 1852 C CA . ASN A 1 224 ? -2.394 20.386 22.942 1.00 89.81 224 ASN A CA 1
ATOM 1853 C C . ASN A 1 224 ? -2.516 18.973 22.342 1.00 89.81 224 ASN A C 1
ATOM 1855 O O . ASN A 1 224 ? -2.411 18.773 21.131 1.00 89.81 224 ASN A O 1
ATOM 1859 N N . ASN A 1 225 ? -2.756 17.986 23.205 1.00 91.94 225 ASN A N 1
ATOM 1860 C CA . ASN A 1 225 ? -3.033 16.605 22.832 1.00 91.94 225 ASN A CA 1
ATOM 1861 C C . ASN A 1 225 ? -4.543 16.373 22.734 1.00 91.94 225 ASN A C 1
ATOM 1863 O O . ASN A 1 225 ? -5.269 16.542 23.714 1.00 91.94 225 ASN A O 1
ATOM 1867 N N . TYR A 1 226 ? -5.010 15.916 21.574 1.00 93.12 226 TYR A N 1
ATOM 1868 C CA . TYR A 1 226 ? -6.428 15.665 21.321 1.00 93.12 226 TYR A CA 1
ATOM 1869 C C . TYR A 1 226 ? -6.691 14.189 21.074 1.00 93.12 226 TYR A C 1
ATOM 1871 O O . TYR A 1 226 ? -5.968 13.538 20.318 1.00 93.12 226 TYR A O 1
ATOM 1879 N N . THR A 1 227 ? -7.757 13.659 21.681 1.00 95.19 227 THR A N 1
ATOM 1880 C CA . THR A 1 227 ? -8.271 12.338 21.306 1.00 95.19 227 THR A CA 1
ATOM 1881 C C . THR A 1 227 ? -9.010 12.423 19.984 1.00 95.19 227 THR A C 1
ATOM 1883 O O . THR A 1 227 ? -9.726 13.405 19.756 1.00 95.19 227 THR A O 1
ATOM 1886 N N . TYR A 1 228 ? -8.894 11.390 19.154 1.00 94.75 228 TYR A N 1
ATOM 1887 C CA . TYR A 1 228 ? -9.537 11.373 17.846 1.00 94.75 228 TYR A CA 1
ATOM 1888 C C . TYR A 1 228 ? -10.118 10.012 17.471 1.00 94.75 228 TYR A C 1
ATOM 1890 O O . TYR A 1 228 ? -9.715 8.966 17.977 1.00 94.75 228 TYR A O 1
ATOM 1898 N N . ILE A 1 229 ? -11.052 10.056 16.528 1.00 94.94 229 ILE A N 1
ATOM 1899 C CA . ILE A 1 229 ? -11.510 8.922 15.717 1.00 94.94 229 ILE A CA 1
ATOM 1900 C C . ILE A 1 229 ? -11.389 9.296 14.245 1.00 94.94 229 ILE A C 1
ATOM 1902 O O . ILE A 1 229 ? -11.143 10.458 13.921 1.00 94.94 229 ILE A O 1
ATOM 1906 N N . VAL A 1 230 ? -11.591 8.335 13.353 1.00 92.50 230 VAL A N 1
ATOM 1907 C CA . VAL A 1 230 ? -11.694 8.596 11.918 1.00 92.50 230 VAL A CA 1
ATOM 1908 C C . VAL A 1 230 ? -13.124 8.324 11.463 1.00 92.50 230 VAL A C 1
ATOM 1910 O O . VAL A 1 230 ? -13.726 7.315 11.830 1.00 92.50 230 VAL A O 1
ATOM 1913 N N . TYR A 1 231 ? -13.672 9.255 10.686 1.00 89.00 231 TYR A N 1
ATOM 1914 C CA . TYR A 1 231 ? -14.955 9.118 10.003 1.00 89.00 231 TYR A CA 1
ATOM 1915 C C . TYR A 1 231 ? -14.850 9.738 8.610 1.00 89.00 231 TYR A C 1
ATOM 1917 O O . TYR A 1 231 ? -14.274 10.816 8.455 1.00 89.00 231 TYR A O 1
ATOM 1925 N N . GLY A 1 232 ? -15.353 9.049 7.583 1.00 81.62 232 GLY A N 1
ATOM 1926 C CA . GLY A 1 232 ? -15.293 9.541 6.201 1.00 81.62 232 GLY A CA 1
ATOM 1927 C C . GLY A 1 232 ? -13.871 9.884 5.727 1.00 81.62 232 GLY A C 1
ATOM 1928 O O . GLY A 1 232 ? -13.684 10.852 4.991 1.00 81.62 232 GLY A O 1
ATOM 1929 N N . ASN A 1 233 ? -12.864 9.122 6.176 1.00 78.31 233 ASN A N 1
ATOM 1930 C CA . ASN A 1 233 ? -11.434 9.345 5.906 1.00 78.31 233 ASN A CA 1
ATOM 1931 C C . ASN A 1 233 ? -10.864 10.658 6.478 1.00 78.31 233 ASN A C 1
ATOM 1933 O O . ASN A 1 233 ? -9.847 11.161 5.999 1.00 78.31 233 ASN A O 1
ATOM 1937 N N . LYS A 1 234 ? -11.509 11.238 7.496 1.00 86.50 234 LYS A N 1
ATOM 1938 C CA . LYS A 1 234 ? -11.020 12.421 8.210 1.00 86.50 234 LYS A CA 1
ATOM 1939 C C . LYS A 1 234 ? -10.954 12.160 9.704 1.00 86.50 234 LYS A C 1
ATOM 1941 O O . LYS A 1 234 ? -11.857 11.555 10.280 1.00 86.50 234 LYS A O 1
ATOM 1946 N N . LYS A 1 235 ? -9.897 12.663 10.341 1.00 91.81 235 LYS A N 1
ATOM 1947 C CA . LYS A 1 235 ? -9.792 12.656 11.800 1.00 91.81 235 LYS A CA 1
ATOM 1948 C C . LYS A 1 235 ? -10.774 13.653 12.399 1.00 91.81 235 LYS A C 1
ATOM 1950 O O . LYS A 1 235 ? -10.785 14.823 12.018 1.00 91.81 235 LYS A O 1
ATOM 1955 N N . VAL A 1 236 ? -11.572 13.172 13.339 1.00 94.56 236 VAL A N 1
ATOM 1956 C CA . VAL A 1 236 ? -12.522 13.941 14.136 1.00 94.56 236 VAL A CA 1
ATOM 1957 C C . VAL A 1 236 ? -11.964 14.023 15.546 1.00 94.56 236 VAL A C 1
ATOM 1959 O O . VAL A 1 236 ? -11.803 12.996 16.208 1.00 94.56 236 VAL A O 1
ATOM 1962 N N . TYR A 1 237 ? -11.657 15.236 15.989 1.00 94.94 237 TYR A N 1
ATOM 1963 C CA . TYR A 1 237 ? -11.083 15.498 17.305 1.00 94.94 237 TYR A CA 1
ATOM 1964 C C . TYR A 1 237 ? -12.159 15.958 18.280 1.00 94.94 237 TYR A C 1
ATOM 1966 O O . TYR A 1 237 ? -13.135 16.588 17.873 1.00 94.94 237 TYR A O 1
ATOM 1974 N N . TYR A 1 238 ? -11.959 15.679 19.567 1.00 93.06 238 TYR A N 1
ATOM 1975 C CA . TYR A 1 238 ? -12.810 16.179 20.648 1.00 93.06 238 TYR A CA 1
ATOM 1976 C C . TYR A 1 238 ? -12.123 17.315 21.408 1.00 93.06 238 TYR A C 1
ATOM 1978 O O . TYR A 1 238 ? -11.050 17.117 21.974 1.00 93.06 23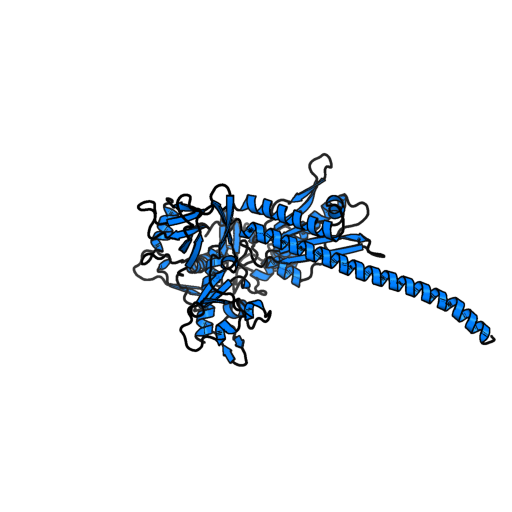8 TYR A O 1
ATOM 1986 N N . ASP A 1 239 ? -12.760 18.484 21.441 1.00 90.25 239 ASP A N 1
ATOM 1987 C CA . ASP A 1 239 ? -12.361 19.642 22.237 1.00 90.25 239 ASP A CA 1
ATOM 1988 C C . ASP A 1 239 ? -13.210 19.698 23.523 1.00 90.25 239 ASP A C 1
ATOM 1990 O O . ASP A 1 239 ? -14.422 19.938 23.445 1.00 90.25 239 ASP A O 1
ATOM 1994 N N . PRO A 1 240 ? -12.622 19.465 24.712 1.00 84.25 240 PRO A N 1
ATOM 1995 C CA . PRO A 1 240 ? -13.362 19.534 25.968 1.00 84.25 240 PRO A CA 1
ATOM 1996 C C . PRO A 1 240 ? -13.799 20.963 26.320 1.00 84.25 240 PRO A C 1
ATOM 1998 O O . PRO A 1 240 ? -14.792 21.117 27.029 1.00 84.25 240 PRO A O 1
ATOM 2001 N N . ASN A 1 241 ? -13.090 21.982 25.821 1.00 85.19 241 ASN A N 1
ATOM 2002 C CA . ASN A 1 241 ? -13.296 23.390 26.159 1.00 85.19 241 ASN A CA 1
ATOM 2003 C C . ASN A 1 241 ? -13.342 24.245 24.877 1.00 85.19 241 ASN A C 1
ATOM 2005 O O . ASN A 1 241 ? -12.447 25.063 24.649 1.00 85.19 241 ASN A O 1
ATOM 2009 N N . PRO A 1 242 ? -14.355 24.057 24.010 1.00 84.50 242 PRO A N 1
ATOM 2010 C CA . PRO A 1 242 ? -14.401 24.751 22.733 1.00 84.50 242 PRO A CA 1
ATOM 2011 C C . PRO A 1 242 ? -14.633 26.254 22.920 1.00 84.50 242 PRO A C 1
ATOM 2013 O O . PRO A 1 242 ? -15.446 26.670 23.748 1.00 84.50 242 PRO A O 1
ATOM 2016 N N . LYS A 1 243 ? -13.976 27.074 22.087 1.00 81.81 243 LYS A N 1
ATOM 2017 C CA . LYS A 1 243 ? -14.210 28.532 22.037 1.00 81.81 243 LYS A CA 1
ATOM 2018 C C . LYS A 1 243 ? -15.632 28.860 21.556 1.00 81.81 243 LYS A C 1
ATOM 2020 O O . LYS A 1 243 ? -16.187 29.895 21.910 1.00 81.81 243 LYS A O 1
ATOM 2025 N N . VAL A 1 244 ? -16.234 27.963 20.769 1.00 81.19 244 VAL A N 1
ATOM 2026 C CA . VAL A 1 244 ? -17.618 28.064 20.290 1.00 81.19 244 VAL A CA 1
ATOM 2027 C C . VAL A 1 244 ? -18.546 27.253 21.208 1.00 81.19 244 VAL A C 1
ATOM 2029 O O . VAL A 1 244 ? -18.354 26.039 21.342 1.00 81.19 244 VAL A O 1
ATOM 2032 N N . PRO A 1 245 ? -19.583 27.865 21.816 1.00 79.62 245 PRO A N 1
ATOM 2033 C CA . PRO A 1 245 ? -20.511 27.149 22.686 1.00 79.62 245 PRO A CA 1
ATOM 2034 C C . PRO A 1 245 ? -21.175 25.957 21.984 1.00 79.62 245 PRO A C 1
ATOM 2036 O O . PRO A 1 245 ? -21.646 26.068 20.855 1.00 79.62 245 PRO A O 1
ATOM 2039 N N . ASN A 1 246 ? -21.267 24.823 22.685 1.00 78.31 246 ASN A N 1
ATOM 2040 C CA . ASN A 1 246 ? -21.965 23.601 22.255 1.00 78.31 246 ASN A CA 1
ATOM 2041 C C . ASN A 1 246 ? -21.404 22.875 21.013 1.00 78.31 246 ASN A C 1
ATOM 2043 O O . ASN A 1 246 ? -22.048 21.937 20.535 1.00 78.31 246 ASN A O 1
ATOM 2047 N N . VAL A 1 247 ? -20.204 23.221 20.525 1.00 85.62 247 VAL A N 1
ATOM 2048 C CA . VAL A 1 247 ? -19.554 22.505 19.410 1.00 85.62 247 VAL A CA 1
ATOM 2049 C C . VAL A 1 247 ? -18.234 21.890 19.863 1.00 85.62 247 VAL A C 1
ATOM 2051 O O . VAL A 1 247 ? -17.206 22.551 19.920 1.00 85.62 247 VAL A O 1
ATOM 2054 N N . LYS A 1 248 ? -18.273 20.602 20.216 1.00 89.88 248 LYS A N 1
ATOM 2055 C CA . LYS A 1 248 ? -17.146 19.888 20.845 1.00 89.88 248 LYS A CA 1
ATOM 2056 C C . LYS A 1 248 ? -16.269 19.105 19.871 1.00 89.88 248 LYS A C 1
ATOM 2058 O O . LYS A 1 248 ? -15.302 18.490 20.301 1.00 89.88 248 LYS A O 1
ATOM 2063 N N . TYR A 1 249 ? -16.603 19.090 18.583 1.00 93.81 249 TYR A N 1
ATOM 2064 C CA . TYR A 1 249 ? -15.869 18.321 17.580 1.00 93.81 249 TYR A CA 1
ATOM 2065 C C . TYR A 1 249 ? -15.314 19.235 16.499 1.00 93.81 249 TYR A C 1
ATOM 2067 O O . TYR A 1 249 ? -15.993 20.169 16.072 1.00 93.81 249 TYR A O 1
ATOM 2075 N N . PHE A 1 250 ? -14.095 18.964 16.046 1.00 92.88 250 PHE A N 1
ATOM 2076 C CA . PHE A 1 250 ? -13.453 19.742 14.990 1.00 92.88 250 PHE A CA 1
ATOM 2077 C C . PHE A 1 250 ? -12.625 18.856 14.055 1.00 92.88 250 PHE A C 1
ATOM 2079 O O . PHE A 1 250 ? -12.151 17.787 14.444 1.00 92.88 250 PHE A O 1
ATOM 2086 N N . TRP A 1 251 ? -12.444 19.323 12.821 1.00 91.62 251 TRP A N 1
ATOM 2087 C CA . TRP A 1 251 ? -11.376 18.881 11.931 1.00 91.62 251 TRP A CA 1
ATOM 2088 C C . TRP A 1 251 ? -10.171 19.803 12.101 1.00 91.62 251 TRP A C 1
ATOM 2090 O O . TRP A 1 251 ? -10.327 21.014 12.261 1.00 91.62 251 TRP A O 1
ATOM 2100 N N . TYR A 1 252 ? -8.973 19.232 12.032 1.00 87.44 252 TYR A N 1
ATOM 2101 C CA . TYR A 1 252 ? -7.746 20.007 11.885 1.00 87.44 252 TYR A CA 1
ATOM 2102 C C . TYR A 1 252 ? -7.551 20.311 10.398 1.00 87.44 252 TYR A C 1
ATOM 2104 O O . TYR A 1 252 ? -7.293 19.395 9.620 1.00 87.44 252 TYR A O 1
ATOM 2112 N N . ASP A 1 253 ? -7.740 21.565 9.997 1.00 83.25 253 ASP A N 1
ATOM 2113 C CA . ASP A 1 253 ? -7.720 21.994 8.593 1.00 83.25 253 ASP A CA 1
ATOM 2114 C C . ASP A 1 253 ? -6.932 23.301 8.483 1.00 83.25 253 ASP A C 1
ATOM 2116 O O . ASP A 1 253 ? -7.203 24.236 9.234 1.00 83.25 253 ASP A O 1
ATOM 2120 N N . ASN A 1 254 ? -5.935 23.354 7.593 1.00 78.12 254 ASN A N 1
ATOM 2121 C CA . ASN A 1 254 ? -5.023 24.496 7.427 1.00 78.12 254 ASN A CA 1
ATOM 2122 C C . ASN A 1 254 ? -4.553 25.104 8.763 1.00 78.12 254 ASN A C 1
ATOM 2124 O O . ASN A 1 254 ? -4.712 26.298 8.996 1.00 78.12 254 ASN A O 1
ATOM 2128 N N . ASN A 1 255 ? -4.013 24.267 9.654 1.00 81.06 255 ASN A N 1
ATOM 2129 C CA . ASN A 1 255 ? -3.482 24.664 10.966 1.00 81.06 255 ASN A CA 1
ATOM 2130 C C . ASN A 1 255 ? -4.515 25.285 11.926 1.00 81.06 255 ASN A C 1
ATOM 2132 O O . ASN A 1 255 ? -4.138 25.895 12.921 1.00 81.06 255 ASN A O 1
ATOM 2136 N N . ASN A 1 256 ? -5.811 25.114 11.660 1.00 83.44 256 ASN A N 1
ATOM 2137 C CA . ASN A 1 256 ? -6.899 25.715 12.422 1.00 83.44 256 ASN A CA 1
ATOM 2138 C C . ASN A 1 256 ? -7.940 24.672 12.858 1.00 83.44 256 ASN A C 1
ATOM 2140 O O . ASN A 1 256 ? -8.086 23.603 12.254 1.00 83.44 256 ASN A O 1
ATOM 2144 N N . LYS A 1 257 ? -8.695 24.994 13.919 1.00 88.31 257 LYS A N 1
ATOM 2145 C CA . LYS A 1 257 ? -9.870 24.210 14.327 1.00 88.31 257 LYS A CA 1
ATOM 2146 C C . LYS A 1 257 ? -11.050 24.569 13.434 1.00 88.31 257 LYS A C 1
ATOM 2148 O O . LYS A 1 257 ? -11.613 25.655 13.539 1.00 88.31 257 LYS A O 1
ATOM 2153 N N . LYS A 1 258 ? -11.482 23.625 12.605 1.00 90.38 258 LYS A N 1
ATOM 2154 C CA . LYS A 1 258 ? -12.724 23.738 11.842 1.00 90.38 258 LYS A CA 1
ATOM 2155 C C . LYS A 1 258 ? -13.818 22.938 12.530 1.00 90.38 258 LYS A C 1
ATOM 2157 O O . LYS A 1 258 ? -13.893 21.719 12.378 1.00 90.38 258 LYS A O 1
ATOM 2162 N N . TYR A 1 259 ? -14.634 23.623 13.323 1.00 91.25 259 TYR A N 1
ATOM 2163 C CA . TYR A 1 259 ? -15.704 23.000 14.096 1.00 91.25 259 TYR A CA 1
ATOM 2164 C C . TYR A 1 259 ? -16.742 22.298 13.202 1.00 91.25 259 TYR A C 1
ATOM 2166 O O . TYR A 1 259 ? -17.096 22.783 12.126 1.00 91.25 259 TYR A O 1
ATOM 2174 N N . ILE A 1 260 ? -17.196 21.126 13.649 1.00 91.25 260 ILE A N 1
ATOM 2175 C CA . ILE A 1 260 ? -18.057 20.218 12.887 1.00 91.25 260 ILE A CA 1
ATOM 2176 C C . ILE A 1 260 ? -19.518 20.452 13.263 1.00 91.25 260 ILE A C 1
ATOM 2178 O O . ILE A 1 260 ? -19.904 20.310 14.423 1.00 91.25 260 ILE A O 1
ATOM 2182 N N . TYR A 1 261 ? -20.329 20.744 12.247 1.00 87.88 261 TYR A N 1
ATOM 2183 C CA . TYR A 1 261 ? -21.787 20.893 12.350 1.00 87.88 261 TYR A CA 1
ATOM 2184 C C . TYR A 1 261 ? -22.556 19.782 11.622 1.00 87.88 261 TYR A C 1
ATOM 2186 O O . TYR A 1 261 ? -23.777 19.714 11.729 1.00 87.88 261 TYR A O 1
ATOM 2194 N N . ASP A 1 262 ? -21.844 18.923 10.887 1.00 88.38 262 ASP A N 1
ATOM 2195 C CA . ASP A 1 262 ? -22.409 17.781 10.172 1.00 88.38 262 ASP A CA 1
ATOM 2196 C C . ASP A 1 262 ? -23.038 16.777 11.149 1.00 88.38 262 ASP A C 1
ATOM 2198 O O . ASP A 1 262 ? -22.384 16.333 12.099 1.00 88.38 262 ASP A O 1
ATOM 2202 N N . SER A 1 263 ? -24.308 16.433 10.926 1.00 89.44 263 SER A N 1
ATOM 2203 C CA . SER A 1 263 ? -25.078 15.587 11.841 1.00 89.44 263 SER A CA 1
ATOM 2204 C C . SER A 1 263 ? -24.561 14.154 11.884 1.00 89.44 263 SER A C 1
ATOM 2206 O O . SER A 1 263 ? -24.478 13.592 12.971 1.00 89.44 263 SER A O 1
ATOM 2208 N N . GLU A 1 264 ? -24.167 13.582 10.742 1.00 91.50 264 GLU A N 1
ATOM 2209 C CA . GLU A 1 264 ? -23.695 12.193 10.668 1.00 91.50 264 GLU A CA 1
ATOM 2210 C C . GLU A 1 264 ? -22.362 12.018 11.399 1.00 91.50 264 GLU A C 1
ATOM 2212 O O . GLU A 1 264 ? -22.218 11.146 12.255 1.00 91.50 264 GLU A O 1
ATOM 2217 N N . THR A 1 265 ? -21.394 12.896 11.123 1.00 91.50 265 THR A N 1
ATOM 2218 C CA . THR A 1 265 ? -20.085 12.890 11.787 1.00 91.50 265 THR A CA 1
ATOM 2219 C C . THR A 1 265 ? -20.237 13.099 13.290 1.00 91.50 265 THR A C 1
ATOM 2221 O O . THR A 1 265 ? -19.563 12.441 14.089 1.00 91.50 265 THR A O 1
ATOM 2224 N N . LYS A 1 266 ? -21.131 14.010 13.691 1.00 90.69 266 LYS A N 1
ATOM 2225 C CA . LYS A 1 266 ? -21.412 14.285 15.099 1.00 90.69 266 LYS A CA 1
ATOM 2226 C C . LYS A 1 266 ? -22.036 13.075 15.791 1.00 90.69 266 LYS A C 1
ATOM 2228 O O . LYS A 1 266 ? -21.528 12.672 16.833 1.00 90.69 266 LYS A O 1
ATOM 2233 N N . GLU A 1 267 ? -23.070 12.468 15.213 1.00 90.38 267 GLU A N 1
ATOM 2234 C CA . GLU A 1 267 ? -23.708 11.266 15.760 1.00 90.38 267 GLU A CA 1
ATOM 2235 C C . GLU A 1 267 ? -22.706 10.105 15.864 1.00 90.38 267 GLU A C 1
ATOM 2237 O O . GLU A 1 267 ? -22.633 9.413 16.885 1.00 90.38 267 GLU A O 1
ATOM 2242 N N . TYR A 1 268 ? -21.870 9.921 14.840 1.00 90.88 268 TYR A N 1
ATOM 2243 C CA . TYR A 1 268 ? -20.812 8.915 14.840 1.00 90.88 268 TYR A CA 1
ATOM 2244 C C . TYR A 1 268 ? -19.823 9.113 16.000 1.00 90.88 268 TYR A C 1
ATOM 2246 O O . TYR A 1 268 ? -19.458 8.136 16.668 1.00 90.88 268 TYR A O 1
ATOM 2254 N N . ALA A 1 269 ? -19.415 10.361 16.260 1.00 91.50 269 ALA A N 1
ATOM 2255 C CA . ALA A 1 269 ? -18.511 10.720 17.350 1.00 91.50 269 ALA A CA 1
ATOM 2256 C C . ALA A 1 269 ? -19.168 10.616 18.734 1.00 91.50 269 ALA A C 1
ATOM 2258 O O . ALA A 1 269 ? -18.565 10.069 19.656 1.00 91.50 269 ALA A O 1
ATOM 2259 N N . GLU A 1 270 ? -20.414 11.067 18.883 1.00 89.38 270 GLU A N 1
ATOM 2260 C CA . GLU A 1 270 ? -21.169 11.001 20.141 1.00 89.38 270 GLU A CA 1
ATOM 2261 C C . GLU A 1 270 ? -21.401 9.558 20.593 1.00 89.38 270 GLU A C 1
ATOM 2263 O O . GLU A 1 270 ? -21.227 9.244 21.770 1.00 89.38 270 GLU A O 1
ATOM 2268 N N . ASN A 1 271 ? -21.670 8.647 19.656 1.00 88.62 271 ASN A N 1
ATOM 2269 C CA . ASN A 1 271 ? -21.789 7.214 19.938 1.00 88.62 271 ASN A CA 1
ATOM 2270 C C . ASN A 1 271 ? -20.475 6.553 20.403 1.00 88.62 271 ASN A C 1
ATOM 2272 O O . ASN A 1 271 ? -20.489 5.404 20.851 1.00 88.62 271 ASN A O 1
ATOM 2276 N N . ARG A 1 272 ? -19.348 7.266 20.301 1.00 91.38 272 ARG A N 1
ATOM 2277 C CA . ARG A 1 272 ? -17.992 6.818 20.659 1.00 91.38 272 ARG A CA 1
ATOM 2278 C C . ARG A 1 272 ? -17.357 7.655 21.769 1.00 91.38 272 ARG A C 1
ATOM 2280 O O . ARG A 1 272 ? -16.200 7.422 22.125 1.00 91.38 272 ARG A O 1
ATOM 2287 N N . LEU A 1 273 ? -18.098 8.610 22.328 1.00 90.19 273 LEU A N 1
ATOM 2288 C CA . LEU A 1 273 ? -17.644 9.445 23.428 1.00 90.19 273 LEU A CA 1
ATOM 2289 C C . LEU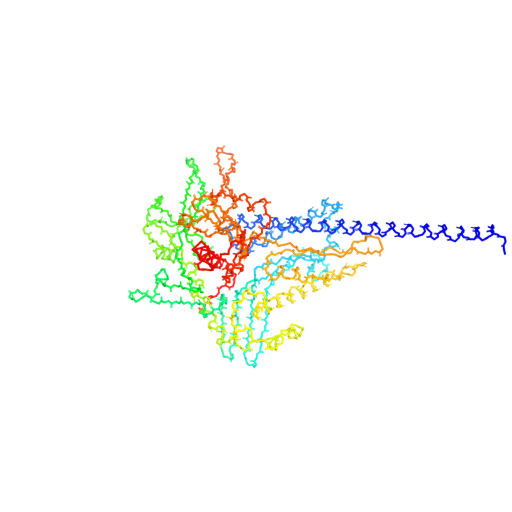 A 1 273 ? -17.980 8.773 24.762 1.00 90.19 273 LEU A C 1
ATOM 2291 O O . LEU A 1 273 ? -19.145 8.590 25.109 1.00 90.19 273 LEU A O 1
ATOM 2295 N N . ILE A 1 274 ? -16.955 8.438 25.543 1.00 88.62 274 ILE A N 1
ATOM 2296 C CA . ILE A 1 274 ? -17.108 7.845 26.875 1.00 88.62 274 ILE A CA 1
ATOM 2297 C C . ILE A 1 274 ? -16.263 8.664 27.846 1.00 88.62 274 ILE A C 1
ATOM 2299 O O . ILE A 1 274 ? -15.052 8.792 27.666 1.00 88.62 274 ILE A O 1
ATOM 2303 N N . ASN A 1 275 ? -16.897 9.238 28.873 1.00 88.00 275 ASN A N 1
ATOM 2304 C CA . ASN A 1 275 ? -16.236 10.058 29.899 1.00 88.00 275 ASN A CA 1
ATOM 2305 C C . ASN A 1 275 ? -15.337 11.167 29.311 1.00 88.00 275 ASN A C 1
ATOM 2307 O O . ASN A 1 275 ? -14.209 11.368 29.755 1.00 88.00 275 ASN A O 1
ATOM 2311 N N . GLY A 1 276 ? -15.824 11.862 28.274 1.00 86.56 276 GLY A N 1
ATOM 2312 C CA . GLY A 1 276 ? -15.094 12.959 27.626 1.00 86.56 276 GLY A CA 1
ATOM 2313 C C . GLY A 1 276 ? -13.890 12.522 26.785 1.00 86.56 276 GLY A C 1
ATOM 2314 O O . GLY A 1 276 ? -13.020 13.342 26.510 1.00 86.56 276 GLY A O 1
ATOM 2315 N N . LYS A 1 277 ? -13.816 11.245 26.392 1.00 90.75 277 LYS A N 1
ATOM 2316 C CA . LYS A 1 277 ? -12.771 10.701 25.519 1.00 90.75 277 LYS A CA 1
ATOM 2317 C C . LYS A 1 277 ? -13.385 9.945 24.352 1.00 90.75 277 LYS A C 1
ATOM 2319 O O . LYS A 1 277 ? -14.353 9.207 24.532 1.00 90.75 277 LYS A O 1
ATOM 2324 N N . LEU A 1 278 ? -12.811 10.129 23.170 1.00 93.00 278 LEU A N 1
ATOM 2325 C CA . LEU A 1 278 ? -13.224 9.422 21.965 1.00 93.00 278 LEU A CA 1
ATOM 2326 C C . LEU A 1 278 ? -12.521 8.066 21.854 1.00 93.00 278 LEU A C 1
ATOM 2328 O O . LEU A 1 278 ? -11.296 7.992 21.953 1.00 93.00 278 LEU A O 1
ATOM 2332 N N . TYR A 1 279 ? -13.299 7.011 21.621 1.00 93.62 279 TYR A N 1
ATOM 2333 C CA . TYR A 1 279 ? -12.796 5.653 21.426 1.00 93.62 279 TYR A CA 1
ATOM 2334 C C . TYR A 1 279 ? -13.084 5.175 20.004 1.00 93.62 279 TYR A C 1
ATOM 2336 O O . TYR A 1 279 ? -14.240 5.043 19.601 1.00 93.62 279 TYR A O 1
ATOM 2344 N N . SER A 1 280 ? -12.030 4.888 19.243 1.00 94.44 280 SER A N 1
ATOM 2345 C CA . SER A 1 280 ? -12.153 4.352 17.891 1.00 94.44 280 SER A CA 1
ATOM 2346 C C . SER A 1 280 ? -12.683 2.921 17.910 1.00 94.44 280 SER A C 1
ATOM 2348 O O . SER A 1 280 ? -12.282 2.101 18.739 1.00 94.44 280 SER A O 1
ATOM 2350 N N . THR A 1 281 ? -13.579 2.626 16.971 1.00 94.31 281 THR A N 1
ATOM 2351 C CA . THR A 1 281 ? -14.138 1.290 16.714 1.00 94.31 281 THR A CA 1
ATOM 2352 C C . THR A 1 281 ? -13.745 0.751 15.342 1.00 94.31 281 THR A C 1
ATOM 2354 O O . THR A 1 281 ? -14.198 -0.331 14.974 1.00 94.31 281 THR A O 1
ATOM 2357 N N . SER A 1 282 ? -12.899 1.465 14.595 1.00 94.88 282 SER A N 1
ATOM 2358 C CA . SER A 1 282 ? -12.530 1.150 13.211 1.00 94.88 282 SER A CA 1
ATOM 2359 C C . SER A 1 282 ? -12.041 -0.289 13.025 1.00 94.88 282 SER A C 1
ATOM 2361 O O . SER A 1 282 ? -12.417 -0.949 12.064 1.00 94.88 282 SER A O 1
ATOM 2363 N N . ALA A 1 283 ? -11.269 -0.828 13.976 1.00 96.25 283 ALA A N 1
ATOM 2364 C CA . ALA A 1 283 ? -10.828 -2.222 13.927 1.00 96.25 283 ALA A CA 1
ATOM 2365 C C . ALA A 1 283 ? -12.000 -3.219 14.019 1.00 96.25 283 ALA A C 1
ATOM 2367 O O . ALA A 1 283 ? -12.019 -4.216 13.308 1.00 96.25 283 ALA A O 1
ATOM 2368 N N . LYS A 1 284 ? -13.012 -2.956 14.857 1.00 94.75 284 LYS A N 1
ATOM 2369 C CA . LYS A 1 284 ? -14.220 -3.799 14.920 1.00 94.75 284 LYS A CA 1
ATOM 2370 C C . LYS A 1 284 ? -15.004 -3.726 13.615 1.00 94.75 284 LYS A C 1
ATOM 2372 O O . LYS A 1 284 ? -15.474 -4.746 13.124 1.00 94.75 284 LYS A O 1
ATOM 2377 N N . GLU A 1 285 ? -15.127 -2.524 13.059 1.00 93.88 285 GLU A N 1
ATOM 2378 C CA . GLU A 1 285 ? -15.810 -2.285 11.787 1.00 93.88 285 GLU A CA 1
ATOM 2379 C C . GLU A 1 285 ? -15.123 -3.017 10.639 1.00 93.88 285 GLU A C 1
ATOM 2381 O O . GLU A 1 285 ? -15.804 -3.696 9.874 1.00 93.88 285 GLU A O 1
ATOM 2386 N N . TYR A 1 286 ? -13.789 -2.974 10.585 1.00 95.69 286 TYR A N 1
ATOM 2387 C CA . TYR A 1 286 ? -12.992 -3.757 9.645 1.00 95.69 286 TYR A CA 1
ATOM 2388 C C . TYR A 1 286 ? -13.424 -5.224 9.632 1.00 95.69 286 TYR A C 1
ATOM 2390 O O . TYR A 1 286 ? -13.818 -5.728 8.586 1.00 95.69 286 TYR A O 1
ATOM 2398 N N . TYR A 1 287 ? -13.397 -5.897 10.787 1.00 96.44 287 TYR A N 1
ATOM 2399 C CA . TYR A 1 287 ? -13.700 -7.327 10.865 1.00 96.44 287 TYR A CA 1
ATOM 2400 C C . TYR A 1 287 ? -15.167 -7.638 10.562 1.00 96.44 287 TYR A C 1
ATOM 2402 O O . TYR A 1 287 ? -15.439 -8.569 9.811 1.00 96.44 287 TYR A O 1
ATOM 2410 N N . ILE A 1 288 ? -16.107 -6.843 11.087 1.00 94.12 288 ILE A N 1
ATOM 2411 C CA . ILE A 1 288 ? -17.546 -7.040 10.846 1.00 94.12 288 ILE A CA 1
ATOM 2412 C C . ILE A 1 288 ? -17.874 -6.908 9.355 1.00 94.12 288 ILE A C 1
ATOM 2414 O O . ILE A 1 288 ? -18.629 -7.715 8.814 1.00 94.12 288 ILE A O 1
ATOM 2418 N N . TYR A 1 289 ? -17.352 -5.877 8.689 1.00 94.69 289 TYR A N 1
ATOM 2419 C CA . TYR A 1 289 ? -17.642 -5.657 7.277 1.00 94.69 289 TYR A CA 1
ATOM 2420 C C . TYR A 1 289 ? -16.839 -6.605 6.381 1.00 94.69 289 TYR A C 1
ATOM 2422 O O . TYR A 1 289 ? -17.399 -7.135 5.430 1.00 94.69 289 TYR A O 1
ATOM 2430 N N . ALA A 1 290 ? -15.575 -6.899 6.690 1.00 96.44 290 ALA A N 1
ATOM 2431 C CA . ALA A 1 290 ? -14.793 -7.866 5.918 1.00 96.44 290 ALA A CA 1
ATOM 2432 C C . ALA A 1 290 ? -15.444 -9.259 5.913 1.00 96.44 290 ALA A C 1
ATOM 2434 O O . ALA A 1 290 ? -15.538 -9.890 4.860 1.00 96.44 290 ALA A O 1
ATOM 2435 N N . ASP A 1 291 ? -15.954 -9.712 7.059 1.00 95.44 291 ASP A N 1
ATOM 2436 C CA . ASP A 1 291 ? -16.650 -10.995 7.181 1.00 95.44 291 ASP A CA 1
ATOM 2437 C C . ASP A 1 291 ? -17.925 -11.040 6.322 1.00 95.44 291 ASP A C 1
ATOM 2439 O O . ASP A 1 291 ? -18.070 -11.893 5.443 1.00 95.44 291 ASP A O 1
ATOM 2443 N N . LYS A 1 292 ? -18.794 -10.027 6.459 1.00 95.81 292 LYS A N 1
ATOM 2444 C CA . LYS A 1 292 ? -20.005 -9.887 5.631 1.00 95.81 292 LYS A CA 1
ATOM 2445 C C . LYS A 1 292 ? -19.697 -9.835 4.132 1.00 95.81 292 LYS A C 1
ATOM 2447 O O . LYS A 1 292 ? -20.415 -10.434 3.332 1.00 95.81 292 LYS A O 1
ATOM 2452 N N . PHE A 1 293 ? -18.647 -9.113 3.740 1.00 97.31 293 PHE A N 1
ATOM 2453 C CA . PHE A 1 293 ? -18.262 -8.983 2.337 1.00 97.31 293 PHE A CA 1
ATOM 2454 C C . PHE A 1 293 ? -17.737 -10.309 1.792 1.00 97.31 293 PHE A C 1
ATOM 2456 O O . PHE A 1 293 ? -18.110 -10.718 0.696 1.00 97.31 293 PHE A O 1
ATOM 2463 N N . THR A 1 294 ? -16.918 -11.004 2.580 1.00 96.81 294 THR A N 1
ATOM 2464 C CA . THR A 1 294 ? -16.371 -12.318 2.231 1.00 96.81 294 THR A CA 1
ATOM 2465 C C . THR A 1 294 ? -17.487 -13.336 2.022 1.00 96.81 294 THR A C 1
ATOM 2467 O O . THR A 1 294 ? -17.455 -14.057 1.026 1.00 96.81 294 THR A O 1
ATOM 2470 N N . ALA A 1 295 ? -18.492 -13.370 2.903 1.00 96.06 295 ALA A N 1
ATOM 2471 C CA . ALA A 1 295 ? -19.659 -14.236 2.736 1.00 96.06 295 ALA A CA 1
ATOM 2472 C C . ALA A 1 295 ? -20.373 -13.959 1.401 1.00 96.06 295 ALA A C 1
ATOM 2474 O O . ALA A 1 295 ? -20.571 -14.869 0.597 1.00 96.06 295 ALA A O 1
ATOM 2475 N N . TRP A 1 296 ? -20.642 -12.684 1.096 1.00 96.69 296 TRP A N 1
ATOM 2476 C CA . TRP A 1 296 ? -21.250 -12.306 -0.180 1.00 96.69 296 TRP A CA 1
ATOM 2477 C C . TRP A 1 296 ? -20.394 -12.712 -1.392 1.00 96.69 296 TRP A C 1
ATOM 2479 O O . TRP A 1 296 ? -20.927 -13.214 -2.385 1.00 96.69 296 TRP A O 1
ATOM 2489 N N . VAL A 1 297 ? -19.073 -12.522 -1.326 1.00 97.19 297 VAL A N 1
ATOM 2490 C CA . VAL A 1 297 ? -18.137 -12.907 -2.394 1.00 97.19 297 VAL A CA 1
ATOM 2491 C C . VAL A 1 297 ? -18.151 -14.419 -2.624 1.00 97.19 297 VAL A C 1
ATOM 2493 O O . VAL A 1 297 ? -18.240 -14.844 -3.776 1.00 97.19 297 VAL A O 1
ATOM 2496 N N . LYS A 1 298 ? -18.122 -15.229 -1.559 1.00 95.69 298 LYS A N 1
ATOM 2497 C CA . LYS A 1 298 ? -18.210 -16.697 -1.648 1.00 95.69 298 LYS A CA 1
ATOM 2498 C C . LYS A 1 298 ? -19.492 -17.127 -2.369 1.00 95.69 298 LYS A C 1
ATOM 2500 O O . LYS A 1 298 ? -19.424 -17.868 -3.353 1.00 95.69 298 LYS A O 1
ATOM 2505 N N . ASP A 1 299 ? -20.633 -16.576 -1.956 1.00 94.81 299 ASP A N 1
ATOM 2506 C CA . ASP A 1 299 ? -21.952 -16.939 -2.489 1.00 94.81 299 ASP A CA 1
ATOM 2507 C C . ASP A 1 299 ? -22.135 -16.552 -3.966 1.00 94.81 299 ASP A C 1
ATOM 2509 O O . ASP A 1 299 ? -22.754 -17.278 -4.749 1.00 94.81 299 ASP A O 1
ATOM 2513 N N . ASN A 1 300 ? -21.584 -15.406 -4.378 1.00 95.50 300 ASN A N 1
ATOM 2514 C CA . ASN A 1 300 ? -21.854 -14.830 -5.698 1.00 95.50 300 ASN A CA 1
ATOM 2515 C C . ASN A 1 300 ? -20.754 -15.109 -6.726 1.00 95.50 300 ASN A C 1
ATOM 2517 O O . ASN A 1 300 ? -21.040 -15.231 -7.922 1.00 95.50 300 ASN A O 1
ATOM 2521 N N . LEU A 1 301 ? -19.502 -15.223 -6.280 1.00 96.62 301 LEU A N 1
ATOM 2522 C CA . LEU A 1 301 ? -18.313 -15.222 -7.135 1.00 96.62 301 LEU A CA 1
ATOM 2523 C C . LEU A 1 301 ? -17.496 -16.518 -7.070 1.00 96.62 301 LEU A C 1
ATOM 2525 O O . LEU A 1 301 ? -16.490 -16.618 -7.769 1.00 96.62 301 LEU A O 1
ATOM 2529 N N . GLY A 1 302 ? -17.938 -17.552 -6.343 1.00 94.62 302 GLY A N 1
ATOM 2530 C CA . GLY A 1 302 ? -17.251 -18.858 -6.281 1.00 94.62 302 GLY A CA 1
ATOM 2531 C C . GLY A 1 302 ? -17.059 -19.566 -7.637 1.00 94.62 302 GLY A C 1
ATOM 2532 O O . GLY A 1 302 ? -16.334 -20.551 -7.743 1.00 94.62 302 GLY A O 1
ATOM 2533 N N . TRP A 1 303 ? -17.687 -19.063 -8.704 1.00 94.88 303 TRP A N 1
ATOM 2534 C CA . TRP A 1 303 ? -17.513 -19.544 -10.074 1.00 94.88 303 TRP A CA 1
ATOM 2535 C C . TRP A 1 303 ? -16.276 -18.987 -10.795 1.00 94.88 303 TRP A C 1
ATOM 2537 O O . TRP A 1 303 ? -15.983 -19.468 -11.891 1.00 94.88 303 TRP A O 1
ATOM 2547 N N . ILE A 1 304 ? -15.608 -17.972 -10.240 1.00 96.19 304 ILE A N 1
ATOM 2548 C CA . ILE A 1 304 ? -14.466 -17.296 -10.864 1.00 96.19 304 ILE A CA 1
ATOM 2549 C C . ILE A 1 304 ? -13.201 -18.151 -10.748 1.00 96.19 304 ILE A C 1
ATOM 2551 O O . ILE A 1 304 ? -12.821 -18.586 -9.660 1.00 96.19 304 ILE A O 1
ATOM 2555 N N . THR A 1 305 ? -12.551 -18.352 -11.894 1.00 95.56 305 THR A N 1
ATOM 2556 C CA . THR A 1 305 ? -11.266 -19.039 -12.061 1.00 95.56 305 THR A CA 1
ATOM 2557 C C . THR A 1 305 ? -10.452 -18.326 -13.148 1.00 95.56 305 THR A C 1
ATOM 2559 O O . THR A 1 305 ? -10.960 -17.417 -13.809 1.00 95.56 305 THR A O 1
ATOM 2562 N N . GLY A 1 306 ? -9.209 -18.745 -13.390 1.00 93.06 306 GLY A N 1
ATOM 2563 C CA . GLY A 1 306 ? -8.447 -18.311 -14.567 1.00 93.06 306 GLY A CA 1
ATOM 2564 C C . GLY A 1 306 ? -9.166 -18.599 -15.888 1.00 93.06 306 GLY A C 1
ATOM 2565 O O . GLY A 1 306 ? -9.203 -17.752 -16.776 1.00 93.06 306 GLY A O 1
ATOM 2566 N N . ASP A 1 307 ? -9.844 -19.746 -15.991 1.00 94.56 307 ASP A N 1
ATOM 2567 C CA . ASP A 1 307 ? -10.577 -20.143 -17.201 1.00 94.56 307 ASP A CA 1
ATOM 2568 C C . ASP A 1 307 ? -11.698 -19.183 -17.618 1.00 94.56 307 ASP A C 1
ATOM 2570 O O . ASP A 1 307 ? -12.084 -19.162 -18.797 1.00 94.56 307 ASP A O 1
ATOM 2574 N N . THR A 1 308 ? -12.226 -18.408 -16.666 1.00 96.50 308 THR A N 1
ATOM 2575 C CA . THR A 1 308 ? -13.308 -17.448 -16.899 1.00 96.50 308 THR A CA 1
ATOM 2576 C C . THR A 1 308 ? -12.811 -16.051 -17.266 1.00 96.50 308 THR A C 1
ATOM 2578 O O . THR A 1 308 ? -13.637 -15.220 -17.657 1.00 96.50 308 THR A O 1
ATOM 2581 N N . VAL A 1 309 ? -11.497 -15.794 -17.212 1.00 96.94 309 VAL A N 1
ATOM 2582 C CA . VAL A 1 309 ? -10.867 -14.531 -17.637 1.00 96.94 309 VAL A CA 1
ATOM 2583 C C . VAL A 1 309 ? -11.220 -14.211 -19.090 1.00 96.94 309 VAL A C 1
ATOM 2585 O O . VAL A 1 309 ? -11.225 -15.087 -19.959 1.00 96.94 309 VAL A O 1
ATOM 2588 N N . GLN A 1 310 ? -11.532 -12.944 -19.359 1.00 96.19 310 GLN A N 1
ATOM 2589 C CA . GLN A 1 310 ? -11.817 -12.424 -20.696 1.00 96.19 310 GLN A CA 1
ATOM 2590 C C . GLN A 1 310 ? -10.637 -11.616 -21.245 1.00 96.19 310 GLN A C 1
ATOM 2592 O O . GLN A 1 310 ? -9.913 -10.962 -20.499 1.00 96.19 310 GLN A O 1
ATOM 2597 N N . ASN A 1 311 ? -10.475 -11.634 -22.572 1.00 90.81 311 ASN A N 1
ATOM 2598 C CA . ASN A 1 311 ? -9.528 -10.794 -23.319 1.00 90.81 311 ASN A CA 1
ATOM 2599 C C . ASN A 1 311 ? -8.043 -10.927 -22.911 1.00 90.81 311 ASN A C 1
ATOM 2601 O O . ASN A 1 311 ? -7.244 -10.053 -23.239 1.00 90.81 311 ASN A O 1
ATOM 2605 N N . ASN A 1 312 ? -7.654 -12.010 -22.227 1.00 92.06 312 ASN A N 1
ATOM 2606 C CA . ASN A 1 312 ? -6.262 -12.286 -21.871 1.00 92.06 312 ASN A CA 1
ATOM 2607 C C . ASN A 1 312 ? -5.998 -13.804 -21.796 1.00 92.06 312 ASN A C 1
ATOM 2609 O O . ASN A 1 312 ? -6.248 -14.441 -20.773 1.00 92.06 312 ASN A O 1
ATOM 2613 N N . ASN A 1 313 ? -5.516 -14.385 -22.901 1.00 91.75 313 ASN A N 1
ATOM 2614 C CA . ASN A 1 313 ? -5.250 -15.826 -22.997 1.00 91.75 313 ASN A CA 1
ATOM 2615 C C . ASN A 1 313 ? -4.040 -16.257 -22.156 1.00 91.75 313 ASN A C 1
ATOM 2617 O O . ASN A 1 313 ? -4.090 -17.314 -21.538 1.00 91.75 313 ASN A O 1
ATOM 2621 N N . GLU A 1 314 ? -2.992 -15.432 -22.090 1.00 91.19 314 GLU A N 1
ATOM 2622 C CA . GLU A 1 314 ? -1.784 -15.720 -21.304 1.00 91.19 314 GLU A CA 1
ATOM 2623 C C . GLU A 1 314 ? -2.113 -15.805 -19.808 1.00 91.19 314 GLU A C 1
ATOM 2625 O O . GLU A 1 314 ? -1.773 -16.779 -19.140 1.00 91.19 314 GLU A O 1
ATOM 2630 N N . LEU A 1 315 ? -2.874 -14.834 -19.294 1.00 93.00 315 LEU A N 1
ATOM 2631 C CA . LEU A 1 315 ? -3.335 -14.831 -17.907 1.00 93.00 315 LEU A CA 1
ATOM 2632 C C . LEU A 1 315 ? -4.275 -16.011 -17.617 1.00 93.00 315 LEU A C 1
ATOM 2634 O O . LEU A 1 315 ? -4.198 -16.610 -16.547 1.00 93.00 315 LEU A O 1
ATOM 2638 N N . LYS A 1 316 ? -5.141 -16.377 -18.569 1.00 94.19 316 LYS A N 1
ATOM 2639 C CA . LYS A 1 316 ? -6.005 -17.557 -18.451 1.00 94.19 316 LYS A CA 1
ATOM 2640 C C . LYS A 1 316 ? -5.190 -18.846 -18.307 1.00 94.19 316 LYS A C 1
ATOM 2642 O O . LYS A 1 316 ? -5.469 -19.632 -17.404 1.00 94.19 316 LYS A O 1
ATOM 2647 N N . GLU A 1 317 ? -4.187 -19.048 -19.160 1.00 92.38 317 GLU A N 1
ATOM 2648 C CA . GLU A 1 317 ? -3.290 -20.209 -19.100 1.00 92.38 317 GLU A CA 1
ATOM 2649 C C . GLU A 1 317 ? -2.472 -20.232 -17.803 1.00 92.38 317 GLU A C 1
ATOM 2651 O O . GLU A 1 317 ? -2.333 -21.288 -17.189 1.00 92.38 317 GLU A O 1
ATOM 2656 N N . GLN A 1 318 ? -1.989 -19.070 -17.350 1.00 92.31 318 GLN A N 1
ATOM 2657 C CA . GLN A 1 318 ? -1.229 -18.936 -16.106 1.00 92.31 318 GLN A CA 1
ATOM 2658 C C . GLN A 1 318 ? -2.055 -19.315 -14.865 1.00 92.31 318 GLN A C 1
ATOM 2660 O O . GLN A 1 318 ? -1.526 -19.925 -13.938 1.00 92.31 318 GLN A O 1
ATOM 2665 N N . LEU A 1 319 ? -3.330 -18.921 -14.820 1.00 92.00 319 LEU A N 1
ATOM 2666 C CA . LEU A 1 319 ? -4.186 -19.060 -13.637 1.00 92.00 319 LEU A CA 1
ATOM 2667 C C . LEU A 1 319 ? -4.977 -20.377 -13.587 1.00 92.00 319 LEU A C 1
ATOM 2669 O O . LEU A 1 319 ? -5.323 -20.851 -12.503 1.00 92.00 319 LEU A O 1
ATOM 2673 N N . GLY A 1 320 ? -5.303 -20.956 -14.745 1.00 92.19 320 GLY A N 1
ATOM 2674 C CA . GLY A 1 320 ? -6.002 -22.237 -14.855 1.00 92.19 320 GLY A CA 1
ATOM 2675 C C . GLY A 1 320 ? -7.373 -22.284 -14.165 1.00 92.19 320 GLY A C 1
ATOM 2676 O O . GLY A 1 320 ? -8.130 -21.312 -14.129 1.00 92.19 320 GLY A O 1
ATOM 2677 N N . SER A 1 321 ? -7.721 -23.445 -13.608 1.00 93.31 321 SER A N 1
ATOM 2678 C CA . SER A 1 321 ? -9.062 -23.729 -13.077 1.00 93.31 321 SER A CA 1
ATOM 2679 C C . SER A 1 321 ? -9.228 -23.462 -11.574 1.00 93.31 321 SER A C 1
ATOM 2681 O O . SER A 1 321 ? -10.240 -23.860 -10.992 1.00 93.31 321 SER A O 1
ATOM 2683 N N . THR A 1 322 ? -8.248 -22.834 -10.919 1.00 91.75 322 THR A N 1
ATOM 2684 C CA . THR A 1 322 ? -8.276 -22.574 -9.470 1.00 91.75 322 THR A CA 1
ATOM 2685 C C . THR A 1 322 ? -9.421 -21.631 -9.108 1.00 91.75 322 THR A C 1
ATOM 2687 O O . THR A 1 322 ? -9.553 -20.549 -9.679 1.00 91.75 322 THR A O 1
ATOM 2690 N N . ARG A 1 323 ? -10.260 -22.030 -8.145 1.00 90.88 323 ARG A N 1
ATOM 2691 C CA . ARG A 1 323 ? -11.378 -21.216 -7.646 1.00 90.88 323 ARG A CA 1
ATOM 2692 C C . ARG A 1 323 ? -10.906 -20.291 -6.534 1.00 90.88 323 ARG A C 1
ATOM 2694 O O . ARG A 1 323 ? -10.663 -20.726 -5.413 1.00 90.88 323 ARG A O 1
ATOM 2701 N N . ILE A 1 324 ? -10.807 -19.004 -6.845 1.00 92.56 324 ILE A N 1
ATOM 2702 C CA . ILE A 1 324 ? -10.155 -18.018 -5.968 1.00 92.56 324 ILE A CA 1
ATOM 2703 C C . ILE A 1 324 ? -11.026 -17.515 -4.814 1.00 92.56 324 ILE A C 1
ATOM 2705 O O . ILE A 1 324 ? -10.500 -16.970 -3.848 1.00 92.56 324 ILE A O 1
ATOM 2709 N N . PHE A 1 325 ? -12.347 -17.681 -4.914 1.00 94.44 325 PHE A N 1
ATOM 2710 C CA . PHE A 1 325 ? -13.309 -17.197 -3.918 1.00 94.44 325 PHE A CA 1
ATOM 2711 C C . PHE A 1 325 ? -14.059 -18.311 -3.190 1.00 94.44 325 PHE A C 1
ATOM 2713 O O . PHE A 1 325 ? -14.849 -18.003 -2.311 1.00 94.44 325 PHE A O 1
ATOM 2720 N N . GLU A 1 326 ? -13.841 -19.585 -3.527 1.00 86.56 326 GLU A N 1
ATOM 2721 C CA . GLU A 1 326 ? -14.491 -20.693 -2.808 1.00 86.56 326 GLU A CA 1
ATOM 2722 C C . GLU A 1 326 ? -13.846 -20.907 -1.430 1.00 86.56 326 GLU A C 1
ATOM 2724 O O . GLU A 1 326 ? -14.542 -20.987 -0.419 1.00 86.56 326 GLU A O 1
ATOM 2729 N N . TYR A 1 327 ? -12.510 -20.892 -1.381 1.00 85.06 327 TYR A N 1
ATOM 2730 C CA . TYR A 1 327 ? -11.722 -21.075 -0.162 1.00 85.06 327 TYR A CA 1
ATOM 2731 C C . TYR A 1 327 ? -10.861 -19.835 0.090 1.00 85.06 327 TYR A C 1
ATOM 2733 O O . TYR A 1 327 ? -9.797 -19.663 -0.504 1.00 85.06 327 TYR A O 1
ATOM 2741 N N . ILE A 1 328 ? -11.358 -18.941 0.947 1.00 90.31 328 ILE A N 1
ATOM 2742 C CA . ILE A 1 328 ? -10.660 -17.715 1.352 1.00 90.31 328 ILE A CA 1
ATOM 2743 C C . ILE A 1 328 ? -10.047 -17.960 2.729 1.00 90.31 328 ILE A C 1
ATOM 2745 O O . ILE A 1 328 ? -10.663 -17.664 3.748 1.00 90.31 328 ILE A O 1
ATOM 2749 N N . GLU A 1 329 ? -8.839 -18.513 2.735 1.00 87.06 329 GLU A N 1
ATOM 2750 C CA . GLU A 1 329 ? -8.011 -18.687 3.929 1.00 87.06 329 GLU A CA 1
ATOM 2751 C C . GLU A 1 329 ? -6.825 -17.724 3.836 1.00 87.06 329 GLU A C 1
ATOM 2753 O O . GLU A 1 329 ? -6.083 -17.743 2.856 1.00 87.06 329 GLU A O 1
ATOM 2758 N N . ASN A 1 330 ? -6.668 -16.848 4.834 1.00 85.44 330 ASN A N 1
ATOM 2759 C CA . ASN A 1 330 ? -5.594 -15.847 4.921 1.00 85.44 330 ASN A CA 1
ATOM 2760 C C . ASN A 1 330 ? -5.229 -15.187 3.566 1.00 85.44 330 ASN A C 1
ATOM 2762 O O . ASN A 1 330 ? -4.093 -15.320 3.112 1.00 85.44 330 ASN A O 1
ATOM 2766 N N . PRO A 1 331 ? -6.135 -14.425 2.926 1.00 91.38 331 PRO A N 1
ATOM 2767 C CA . PRO A 1 331 ? -5.973 -13.944 1.543 1.00 91.38 331 PRO A CA 1
ATOM 2768 C C . PRO A 1 331 ? -4.761 -13.027 1.292 1.00 91.38 331 PRO A C 1
ATOM 2770 O O . PRO A 1 331 ? -4.475 -12.677 0.155 1.00 91.38 331 PRO A O 1
ATOM 2773 N N . GLU A 1 332 ? -4.035 -12.606 2.328 1.00 87.00 332 GLU A N 1
ATOM 2774 C CA . GLU A 1 332 ? -2.783 -11.848 2.198 1.00 87.00 332 GLU A CA 1
ATOM 2775 C C . GLU A 1 332 ? -1.517 -12.712 2.314 1.00 87.00 332 GLU A C 1
ATOM 2777 O O . GLU A 1 332 ? -0.405 -12.176 2.255 1.00 87.00 332 GLU A O 1
ATOM 2782 N N . GLN A 1 333 ? -1.643 -14.023 2.542 1.00 88.31 333 GLN A N 1
ATOM 2783 C CA . GLN A 1 333 ? -0.507 -14.941 2.489 1.00 88.31 333 GLN A CA 1
ATOM 2784 C C . GLN A 1 333 ? 0.002 -15.040 1.052 1.00 88.31 333 GLN A C 1
ATOM 2786 O O . GLN A 1 333 ? -0.774 -15.007 0.094 1.00 88.31 333 GLN A O 1
ATOM 2791 N N . LYS A 1 334 ? 1.329 -15.098 0.902 1.00 85.81 334 LYS A N 1
ATOM 2792 C CA . LYS A 1 334 ? 2.016 -15.018 -0.397 1.00 85.81 334 LYS A CA 1
ATOM 2793 C C . LYS A 1 334 ? 1.550 -16.103 -1.374 1.00 85.81 334 LYS A C 1
ATOM 2795 O O . LYS A 1 334 ? 1.413 -15.817 -2.552 1.00 85.81 334 LYS A O 1
ATOM 2800 N N . ASP A 1 335 ? 1.317 -17.293 -0.847 1.00 88.56 335 ASP A N 1
ATOM 2801 C CA . ASP A 1 335 ? 0.943 -18.538 -1.516 1.00 88.56 335 ASP A CA 1
ATOM 2802 C C . ASP A 1 335 ? -0.565 -18.835 -1.447 1.00 88.56 335 ASP A C 1
ATOM 2804 O O . ASP A 1 335 ? -1.011 -19.912 -1.833 1.00 88.56 335 ASP A O 1
ATOM 2808 N N . SER A 1 336 ? -1.382 -17.895 -0.956 1.00 92.62 336 SER A N 1
ATOM 2809 C CA . SER A 1 336 ? -2.837 -18.063 -1.011 1.00 92.62 336 SER A CA 1
ATOM 2810 C C . SER A 1 336 ? -3.339 -17.924 -2.452 1.00 92.62 336 SER A C 1
ATOM 2812 O O . SER A 1 336 ? -2.916 -17.022 -3.180 1.00 92.62 336 SER A O 1
ATOM 2814 N N . ASN A 1 337 ? -4.311 -18.760 -2.839 1.00 93.38 337 ASN A N 1
ATOM 2815 C CA . ASN A 1 337 ? -4.904 -18.758 -4.185 1.00 93.38 337 ASN A CA 1
ATOM 2816 C C . ASN A 1 337 ? -5.360 -17.358 -4.628 1.00 93.38 337 ASN A C 1
ATOM 2818 O O . ASN A 1 337 ? -5.146 -16.952 -5.769 1.00 93.38 337 ASN A O 1
ATOM 2822 N N . PHE A 1 338 ? -5.984 -16.601 -3.718 1.00 95.25 338 PHE A N 1
ATOM 2823 C CA . PHE A 1 338 ? -6.409 -15.234 -4.001 1.00 95.25 338 PHE A CA 1
ATOM 2824 C C . PHE A 1 338 ? -5.215 -14.310 -4.274 1.00 95.25 338 PHE A C 1
ATOM 2826 O O . PHE A 1 338 ? -5.249 -13.541 -5.235 1.00 95.25 338 PHE A O 1
ATOM 2833 N N . ASN A 1 339 ? -4.164 -14.365 -3.451 1.00 94.38 339 ASN A N 1
ATOM 2834 C CA . ASN A 1 339 ? -3.036 -13.449 -3.576 1.00 94.38 339 ASN A CA 1
ATOM 2835 C C . ASN A 1 339 ? -2.186 -13.743 -4.815 1.00 94.38 339 ASN A C 1
ATOM 2837 O O . ASN A 1 339 ? -1.799 -12.806 -5.510 1.00 94.38 339 ASN A O 1
ATOM 2841 N N . GLU A 1 340 ? -1.945 -15.017 -5.133 1.00 93.81 340 GLU A N 1
ATOM 2842 C CA . GLU A 1 340 ? -1.253 -15.406 -6.367 1.00 93.81 340 GLU A CA 1
ATOM 2843 C C . GLU A 1 340 ? -2.012 -14.908 -7.602 1.00 93.81 340 GLU A C 1
ATOM 2845 O O . GLU A 1 340 ? -1.429 -14.280 -8.491 1.00 93.81 340 GLU A O 1
ATOM 2850 N N . HIS A 1 341 ? -3.337 -15.092 -7.613 1.00 95.31 341 HIS A N 1
ATOM 2851 C CA . HIS A 1 341 ? -4.200 -14.605 -8.684 1.00 95.31 341 HIS A CA 1
ATOM 2852 C C . HIS A 1 341 ? -4.166 -13.080 -8.802 1.00 95.31 341 HIS A C 1
ATOM 2854 O O . HIS A 1 341 ? -3.946 -12.534 -9.884 1.00 95.31 341 HIS A O 1
ATOM 2860 N N . ARG A 1 342 ? -4.344 -12.374 -7.681 1.00 96.00 342 ARG A N 1
ATOM 2861 C CA . ARG A 1 342 ? -4.271 -10.910 -7.593 1.00 96.00 342 ARG A CA 1
ATOM 2862 C C . ARG A 1 342 ? -2.944 -10.388 -8.145 1.00 96.00 342 ARG A C 1
ATOM 2864 O O . ARG A 1 342 ? -2.934 -9.487 -8.983 1.00 96.00 342 ARG A O 1
ATOM 2871 N N . MET A 1 343 ? -1.824 -10.961 -7.706 1.00 96.12 343 MET A N 1
ATOM 2872 C CA . MET A 1 343 ? -0.491 -10.573 -8.166 1.00 96.12 343 MET A CA 1
ATOM 2873 C C . MET A 1 343 ? -0.311 -10.819 -9.667 1.00 96.12 343 MET A C 1
ATOM 2875 O O . MET A 1 343 ? 0.252 -9.965 -10.352 1.00 96.12 343 MET A O 1
ATOM 2879 N N . ALA A 1 344 ? -0.815 -11.938 -10.197 1.00 95.88 344 ALA A N 1
ATOM 2880 C CA . ALA A 1 344 ? -0.760 -12.246 -11.624 1.00 95.88 344 ALA A CA 1
ATOM 2881 C C . ALA A 1 344 ? -1.568 -11.249 -12.470 1.00 95.88 344 ALA A C 1
ATOM 2883 O O . ALA A 1 344 ? -1.067 -10.789 -13.500 1.00 95.88 344 ALA A O 1
ATOM 2884 N N . VAL A 1 345 ? -2.767 -10.859 -12.018 1.00 96.69 345 VAL A N 1
ATOM 2885 C CA . VAL A 1 345 ? -3.590 -9.817 -12.660 1.00 96.69 345 VAL A CA 1
ATOM 2886 C C . VAL A 1 345 ? -2.844 -8.478 -12.686 1.00 96.69 345 VAL A C 1
ATOM 2888 O O . VAL A 1 345 ? -2.741 -7.849 -13.741 1.00 96.69 345 VAL A O 1
ATOM 2891 N N . ILE A 1 346 ? -2.276 -8.054 -11.551 1.00 97.50 346 ILE A N 1
ATOM 2892 C CA . ILE A 1 346 ? -1.521 -6.795 -11.441 1.00 97.50 346 ILE A CA 1
ATOM 2893 C C . ILE A 1 346 ? -0.294 -6.811 -12.360 1.00 97.50 346 ILE A C 1
ATOM 2895 O O . ILE A 1 346 ? -0.100 -5.876 -13.141 1.00 97.50 346 ILE A O 1
ATOM 2899 N N . LYS A 1 347 ? 0.510 -7.883 -12.303 1.00 96.69 347 LYS A N 1
ATOM 2900 C CA . LYS A 1 347 ? 1.705 -8.078 -13.140 1.00 96.69 347 LYS A CA 1
ATOM 2901 C C . LYS A 1 347 ? 1.353 -7.980 -14.624 1.00 96.69 347 LYS A C 1
ATOM 2903 O O . LYS A 1 347 ? 1.954 -7.176 -15.332 1.00 96.69 347 LYS A O 1
ATOM 2908 N N . ASN A 1 348 ? 0.339 -8.723 -15.073 1.00 95.25 348 ASN A N 1
ATOM 2909 C CA . ASN A 1 348 ? -0.107 -8.719 -16.469 1.00 95.25 348 ASN A CA 1
ATOM 2910 C C . ASN A 1 348 ? -0.602 -7.341 -16.928 1.00 95.25 348 ASN A C 1
ATOM 2912 O O . ASN A 1 348 ? -0.269 -6.904 -18.033 1.00 95.25 348 ASN A O 1
ATOM 2916 N N . SER A 1 349 ? -1.366 -6.644 -16.080 1.00 95.44 349 SER A N 1
ATOM 2917 C CA . SER A 1 349 ? -1.875 -5.303 -16.378 1.00 95.44 349 SER A CA 1
ATOM 2918 C C . SER A 1 349 ? -0.730 -4.304 -16.583 1.00 95.44 349 SER A C 1
ATOM 2920 O O . SER A 1 349 ? -0.635 -3.676 -17.644 1.00 95.44 349 SER A O 1
ATOM 2922 N N . ILE A 1 350 ? 0.203 -4.226 -15.627 1.00 96.81 350 ILE A N 1
ATOM 2923 C CA . ILE A 1 350 ? 1.367 -3.331 -15.700 1.00 96.81 350 ILE A CA 1
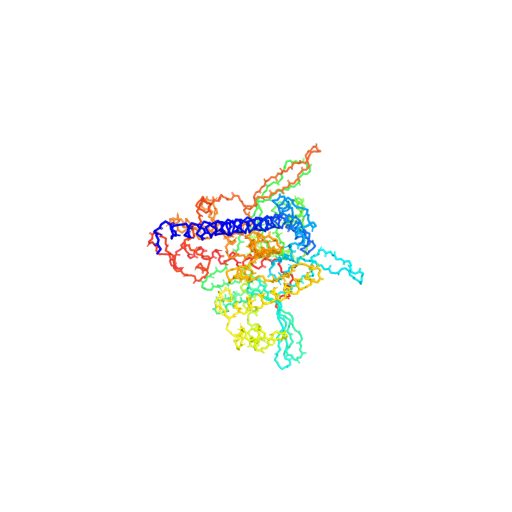ATOM 2924 C C . ILE A 1 350 ? 2.239 -3.678 -16.910 1.00 96.81 350 ILE A C 1
ATOM 2926 O O . ILE A 1 350 ? 2.587 -2.790 -17.689 1.00 96.81 350 ILE A O 1
ATOM 2930 N N . GLN A 1 351 ? 2.564 -4.960 -17.096 1.00 95.44 351 GLN A N 1
ATOM 2931 C CA . GLN A 1 351 ? 3.433 -5.428 -18.175 1.00 95.44 351 GLN A CA 1
ATOM 2932 C C . GLN A 1 351 ? 2.863 -5.081 -19.556 1.00 95.44 351 GLN A C 1
ATOM 2934 O O . GLN A 1 351 ? 3.555 -4.457 -20.361 1.00 95.44 351 GLN A O 1
ATOM 2939 N N . SER A 1 352 ? 1.593 -5.400 -19.817 1.00 93.62 352 SER A N 1
ATOM 2940 C CA . SER A 1 352 ? 0.953 -5.152 -21.119 1.00 93.62 352 SER A CA 1
ATOM 2941 C C . SER A 1 352 ? 0.882 -3.659 -21.455 1.00 93.62 352 SER A C 1
ATOM 2943 O O . SER A 1 352 ? 1.146 -3.239 -22.586 1.00 93.62 352 SER A O 1
ATOM 2945 N N . ASN A 1 353 ? 0.578 -2.824 -20.458 1.00 94.88 353 ASN A N 1
ATOM 2946 C CA . ASN A 1 353 ? 0.495 -1.377 -20.646 1.00 94.88 353 ASN A CA 1
ATOM 2947 C C . ASN A 1 353 ? 1.875 -0.717 -20.782 1.00 94.88 353 ASN A C 1
ATOM 2949 O O . ASN A 1 353 ? 2.018 0.232 -21.554 1.00 94.88 353 ASN A O 1
ATOM 2953 N N . LEU A 1 354 ? 2.903 -1.232 -20.101 1.00 95.44 354 LEU A N 1
ATOM 2954 C CA . LEU A 1 354 ? 4.285 -0.799 -20.307 1.00 95.44 354 LEU A CA 1
ATOM 2955 C C . LEU A 1 354 ? 4.793 -1.179 -21.698 1.00 95.44 354 LEU A C 1
ATOM 2957 O O . LEU A 1 354 ? 5.368 -0.328 -22.367 1.00 95.44 354 LEU A O 1
ATOM 2961 N N . ILE A 1 355 ? 4.534 -2.404 -22.167 1.00 93.62 355 ILE A N 1
ATOM 2962 C CA . ILE A 1 355 ? 4.872 -2.828 -23.536 1.00 93.62 355 ILE A CA 1
ATOM 2963 C C . ILE A 1 355 ? 4.202 -1.900 -24.552 1.00 93.62 355 ILE A C 1
ATOM 2965 O O . ILE A 1 355 ? 4.860 -1.407 -25.464 1.00 93.62 355 ILE A O 1
ATOM 2969 N N . THR A 1 356 ? 2.920 -1.584 -24.356 1.00 92.25 356 THR A N 1
ATOM 2970 C CA . THR A 1 356 ? 2.185 -0.649 -25.223 1.00 92.25 356 THR A CA 1
ATOM 2971 C C . THR A 1 356 ? 2.796 0.757 -25.198 1.00 92.25 356 THR A C 1
ATOM 2973 O O . THR A 1 356 ? 2.961 1.389 -26.245 1.00 92.25 356 THR A O 1
ATOM 2976 N N . ALA A 1 357 ? 3.167 1.262 -24.017 1.00 91.38 357 ALA A N 1
ATOM 2977 C CA . ALA A 1 357 ? 3.811 2.567 -23.879 1.00 91.38 357 ALA A CA 1
ATOM 2978 C C . ALA A 1 357 ? 5.190 2.607 -24.560 1.00 91.38 357 ALA A C 1
ATOM 2980 O O . ALA A 1 357 ? 5.460 3.536 -25.317 1.00 91.38 357 ALA A O 1
ATOM 2981 N N . ILE A 1 358 ? 6.021 1.582 -24.360 1.00 91.25 358 ILE A N 1
ATOM 2982 C CA . ILE A 1 358 ? 7.351 1.463 -24.975 1.00 91.25 358 ILE A CA 1
ATOM 2983 C C . ILE A 1 358 ? 7.240 1.264 -26.496 1.00 91.25 358 ILE A C 1
ATOM 2985 O O . ILE A 1 358 ? 8.005 1.848 -27.255 1.00 91.25 358 ILE A O 1
ATOM 2989 N N . SER A 1 359 ? 6.249 0.512 -26.974 1.00 89.69 359 SER A N 1
ATOM 2990 C CA . SER A 1 359 ? 5.984 0.367 -28.410 1.00 89.69 359 SER A CA 1
ATOM 2991 C C . SER A 1 359 ? 5.576 1.700 -29.045 1.00 89.69 359 SER A C 1
ATOM 2993 O O . SER A 1 359 ? 6.097 2.072 -30.094 1.00 89.69 359 SER A O 1
ATOM 2995 N N . THR A 1 360 ? 4.719 2.473 -28.368 1.00 87.56 360 THR A N 1
ATOM 2996 C CA . THR A 1 360 ? 4.388 3.843 -28.797 1.00 87.56 360 THR A CA 1
ATOM 2997 C C . THR A 1 360 ? 5.647 4.708 -28.839 1.00 87.56 360 THR A C 1
ATOM 2999 O O . THR A 1 360 ? 5.851 5.454 -29.791 1.00 87.56 360 THR A O 1
ATOM 3002 N N . TYR A 1 361 ? 6.526 4.574 -27.848 1.00 87.12 361 TYR A N 1
ATOM 3003 C CA . TYR A 1 361 ? 7.800 5.280 -27.791 1.00 87.12 361 TYR A CA 1
ATOM 3004 C C . TYR A 1 361 ? 8.729 4.937 -28.977 1.00 87.12 361 TYR A C 1
ATOM 3006 O O . TYR A 1 361 ? 9.283 5.843 -29.602 1.00 87.12 361 TYR A O 1
ATOM 3014 N N . ASN A 1 362 ? 8.814 3.656 -29.361 1.00 88.44 362 ASN A N 1
ATOM 3015 C CA . ASN A 1 362 ? 9.627 3.180 -30.490 1.00 88.44 362 ASN A CA 1
ATOM 3016 C C . ASN A 1 362 ? 9.258 3.795 -31.838 1.00 88.44 362 ASN A C 1
ATOM 3018 O O . ASN A 1 362 ? 10.122 3.892 -32.702 1.00 88.44 362 ASN A O 1
ATOM 3022 N N . THR A 1 363 ? 8.015 4.244 -32.031 1.00 82.75 363 THR A N 1
ATOM 3023 C CA . THR A 1 363 ? 7.593 4.858 -33.305 1.00 82.75 363 THR A CA 1
ATOM 3024 C C . THR A 1 363 ? 8.420 6.093 -33.709 1.00 82.75 363 THR A C 1
ATOM 3026 O O . THR A 1 363 ? 8.368 6.495 -34.865 1.00 82.75 363 THR A O 1
ATOM 3029 N N . HIS A 1 364 ? 9.207 6.664 -32.786 1.00 73.50 364 HIS A N 1
ATOM 3030 C CA . HIS A 1 364 ? 10.073 7.834 -33.001 1.00 73.50 364 HIS A CA 1
ATOM 3031 C C . HIS A 1 364 ? 11.547 7.563 -32.691 1.00 73.50 364 HIS A C 1
ATOM 3033 O O . HIS A 1 364 ? 12.371 8.479 -32.707 1.00 73.50 364 HIS A O 1
ATOM 3039 N N . ALA A 1 365 ? 11.882 6.320 -32.363 1.00 71.44 365 ALA A N 1
ATOM 3040 C CA . ALA A 1 365 ? 13.251 5.926 -32.136 1.00 71.44 365 ALA A CA 1
ATOM 3041 C C . ALA A 1 365 ? 13.917 5.643 -33.486 1.00 71.44 365 ALA A C 1
ATOM 3043 O O . ALA A 1 365 ? 13.584 4.679 -34.168 1.00 71.44 365 ALA A O 1
ATOM 3044 N N . ASN A 1 366 ? 14.868 6.488 -33.881 1.00 67.31 366 ASN A N 1
ATOM 3045 C CA . ASN A 1 366 ? 15.510 6.369 -35.194 1.00 67.31 366 ASN A CA 1
ATOM 3046 C C . ASN A 1 366 ? 16.662 5.351 -35.221 1.00 67.31 366 ASN A C 1
ATOM 3048 O O . ASN A 1 366 ? 17.079 4.921 -36.294 1.00 67.31 366 ASN A O 1
ATOM 3052 N N . THR A 1 367 ? 17.227 5.006 -34.062 1.00 71.44 367 THR A N 1
ATOM 3053 C CA . THR A 1 367 ? 18.534 4.326 -33.975 1.00 71.44 367 THR A CA 1
ATOM 3054 C C . THR A 1 367 ? 18.591 3.176 -32.974 1.00 71.44 367 THR A C 1
ATOM 3056 O O . THR A 1 367 ? 19.572 2.434 -32.973 1.00 71.44 367 THR A O 1
ATOM 3059 N N . TYR A 1 368 ? 17.576 3.010 -32.126 1.00 84.75 368 TYR A N 1
ATOM 3060 C CA . TYR A 1 368 ? 17.571 2.018 -31.056 1.00 84.75 368 TYR A CA 1
ATOM 3061 C C . TYR A 1 368 ? 16.155 1.470 -30.830 1.00 84.75 368 TYR A C 1
ATOM 3063 O O . TYR A 1 368 ? 15.199 2.236 -30.791 1.00 84.75 368 TYR A O 1
ATOM 3071 N N . GLU A 1 369 ? 16.010 0.155 -30.673 1.00 88.31 369 GLU A N 1
ATOM 3072 C CA . GLU A 1 369 ? 14.724 -0.481 -30.373 1.00 88.31 369 GLU A CA 1
ATOM 3073 C C . GLU A 1 369 ? 14.574 -0.672 -28.859 1.00 88.31 369 GLU A C 1
ATOM 3075 O O . GLU A 1 369 ? 15.295 -1.450 -28.231 1.00 88.31 369 GLU A O 1
ATOM 3080 N N . TYR A 1 370 ? 13.637 0.057 -28.256 1.00 91.25 370 TYR A N 1
ATOM 3081 C CA . TYR A 1 370 ? 13.361 -0.004 -26.827 1.00 91.25 370 TYR A CA 1
ATOM 3082 C C . TYR A 1 370 ? 12.459 -1.198 -26.528 1.00 91.25 370 TYR A C 1
ATOM 3084 O O . TYR A 1 370 ? 11.460 -1.437 -27.206 1.00 91.25 370 TYR A O 1
ATOM 3092 N N . MET A 1 371 ? 12.787 -1.947 -25.481 1.00 91.31 371 MET A N 1
ATOM 3093 C CA . MET A 1 371 ? 12.028 -3.129 -25.076 1.00 91.31 371 MET A CA 1
ATOM 3094 C C . MET A 1 371 ? 11.852 -3.127 -23.563 1.00 91.31 371 MET A C 1
ATOM 3096 O O . MET A 1 371 ? 12.673 -2.572 -22.833 1.00 91.31 371 MET A O 1
ATOM 3100 N N . LEU A 1 372 ? 10.782 -3.741 -23.061 1.00 92.94 372 LEU A N 1
ATOM 3101 C CA . LEU A 1 372 ? 10.646 -3.931 -21.620 1.00 92.94 372 LEU A CA 1
ATOM 3102 C C . LEU A 1 372 ? 11.736 -4.920 -21.155 1.00 92.94 372 LEU A C 1
ATOM 3104 O O . LEU A 1 372 ? 11.739 -6.057 -21.631 1.00 92.94 372 LEU A O 1
ATOM 3108 N N . PRO A 1 373 ? 12.671 -4.528 -20.267 1.00 91.69 373 PRO A N 1
ATOM 3109 C CA . PRO A 1 373 ? 13.655 -5.464 -19.743 1.00 91.69 373 PRO A CA 1
ATOM 3110 C C . PRO A 1 373 ? 12.971 -6.535 -18.891 1.00 91.69 373 PRO A C 1
ATOM 3112 O O . PRO A 1 373 ? 11.905 -6.309 -18.316 1.00 91.69 373 PRO A O 1
ATOM 3115 N N . GLN A 1 374 ? 13.611 -7.697 -18.772 1.00 91.75 374 GLN A N 1
ATOM 3116 C CA . GLN A 1 374 ? 13.128 -8.753 -17.891 1.00 91.75 374 GLN A CA 1
ATOM 3117 C C . GLN A 1 374 ? 13.216 -8.292 -16.432 1.00 91.75 374 GLN A C 1
ATOM 3119 O O . GLN A 1 374 ? 14.304 -8.166 -15.873 1.00 91.75 374 GLN A O 1
ATOM 3124 N N . ILE A 1 375 ? 12.057 -8.050 -15.824 1.00 96.06 375 ILE A N 1
ATOM 3125 C CA . ILE A 1 375 ? 11.943 -7.680 -14.414 1.00 96.06 375 ILE A CA 1
ATOM 3126 C C . ILE A 1 375 ? 12.056 -8.947 -13.557 1.00 96.06 375 ILE A C 1
ATOM 3128 O O . ILE A 1 375 ? 11.424 -9.964 -13.853 1.00 96.06 375 ILE A O 1
ATOM 3132 N N . SER A 1 376 ? 12.869 -8.888 -12.503 1.00 96.12 376 SER A N 1
ATOM 3133 C CA . SER A 1 376 ? 13.080 -10.006 -11.581 1.00 96.12 376 SER A CA 1
ATOM 3134 C C . SER A 1 376 ? 11.810 -10.355 -10.791 1.00 96.12 376 SER A C 1
ATOM 3136 O O . SER A 1 376 ? 10.981 -9.491 -10.512 1.00 96.12 376 SER A O 1
ATOM 3138 N N . GLU A 1 377 ? 11.658 -11.611 -10.359 1.00 93.75 377 GLU A N 1
ATOM 3139 C CA . GLU A 1 377 ? 10.508 -12.014 -9.526 1.00 93.75 377 GLU A CA 1
ATOM 3140 C C . GLU A 1 377 ? 10.484 -11.306 -8.157 1.00 93.75 377 GLU A C 1
ATOM 3142 O O . GLU A 1 377 ? 9.417 -11.068 -7.594 1.00 93.75 377 GLU A O 1
ATOM 3147 N N . ILE A 1 378 ? 11.650 -10.910 -7.631 1.00 94.19 378 ILE A N 1
ATOM 3148 C CA . ILE A 1 378 ? 11.758 -10.130 -6.386 1.00 94.19 378 ILE A CA 1
ATOM 3149 C C . ILE A 1 378 ? 11.198 -8.716 -6.594 1.00 94.19 378 ILE A C 1
ATOM 3151 O O . ILE A 1 378 ? 10.447 -8.203 -5.758 1.00 94.19 378 ILE A O 1
ATOM 3155 N N . ASP A 1 379 ? 11.522 -8.098 -7.728 1.00 96.38 379 ASP A N 1
ATOM 3156 C CA . ASP A 1 379 ? 10.990 -6.787 -8.082 1.00 96.38 379 ASP A CA 1
ATOM 3157 C C . ASP A 1 379 ? 9.499 -6.869 -8.394 1.00 96.38 379 ASP A C 1
ATOM 3159 O O . ASP A 1 379 ? 8.742 -6.029 -7.920 1.00 96.38 379 ASP A O 1
ATOM 3163 N N . TRP A 1 380 ? 9.037 -7.911 -9.094 1.00 95.81 380 TRP A N 1
ATOM 3164 C CA . TRP A 1 380 ? 7.606 -8.137 -9.310 1.00 95.81 380 TRP A CA 1
ATOM 3165 C C . TRP A 1 380 ? 6.837 -8.313 -8.009 1.00 95.81 380 TRP A C 1
ATOM 3167 O O . TRP A 1 380 ? 5.755 -7.742 -7.861 1.00 95.81 380 TRP A O 1
ATOM 3177 N N . TYR A 1 381 ? 7.395 -9.038 -7.040 1.00 93.50 381 TYR A N 1
ATOM 3178 C CA . TYR A 1 381 ? 6.807 -9.114 -5.709 1.00 93.50 381 TYR A CA 1
ATOM 3179 C C . TYR A 1 381 ? 6.688 -7.720 -5.085 1.00 93.50 381 TYR A C 1
ATOM 3181 O O . TYR A 1 381 ? 5.632 -7.369 -4.570 1.00 93.50 381 TYR A O 1
ATOM 3189 N N . THR A 1 382 ? 7.723 -6.885 -5.197 1.00 93.81 382 THR A N 1
ATOM 3190 C CA . THR A 1 382 ? 7.694 -5.498 -4.704 1.00 93.81 382 THR A CA 1
ATOM 3191 C C . THR A 1 382 ? 6.632 -4.656 -5.419 1.00 93.81 382 THR A C 1
ATOM 3193 O O . THR A 1 382 ? 5.836 -3.996 -4.759 1.00 93.81 382 THR A O 1
ATOM 3196 N N . ILE A 1 383 ? 6.562 -4.723 -6.749 1.00 95.94 383 ILE A N 1
ATOM 3197 C CA . ILE A 1 383 ? 5.618 -3.974 -7.596 1.00 95.94 383 ILE A CA 1
ATOM 3198 C C . ILE A 1 383 ? 4.162 -4.345 -7.282 1.00 95.94 383 ILE A C 1
ATOM 3200 O O . ILE A 1 383 ? 3.289 -3.481 -7.258 1.00 95.94 383 ILE A O 1
ATOM 3204 N N . THR A 1 384 ? 3.898 -5.628 -7.029 1.00 95.44 384 THR A N 1
ATOM 3205 C CA . THR A 1 384 ? 2.546 -6.170 -6.796 1.00 95.44 384 THR A CA 1
ATOM 3206 C C . THR A 1 384 ? 2.113 -6.139 -5.327 1.00 95.44 384 THR A C 1
ATOM 3208 O O . THR A 1 384 ? 0.971 -6.489 -5.020 1.00 95.44 384 THR A O 1
ATOM 3211 N N . SER A 1 385 ? 2.989 -5.721 -4.408 1.00 91.88 385 SER A N 1
ATOM 3212 C CA . SER A 1 385 ? 2.692 -5.652 -2.967 1.00 91.88 385 SER A CA 1
ATOM 3213 C C . SER A 1 385 ? 2.995 -4.302 -2.318 1.00 91.88 385 SER A C 1
ATOM 3215 O O . SER A 1 385 ? 2.671 -4.116 -1.148 1.00 91.88 385 SER A O 1
ATOM 3217 N N . LYS A 1 386 ? 3.608 -3.352 -3.038 1.00 92.12 386 LYS A N 1
ATOM 3218 C CA . LYS A 1 386 ? 3.974 -2.034 -2.508 1.00 92.12 386 LYS A CA 1
ATOM 3219 C C . LYS A 1 386 ? 3.753 -0.930 -3.539 1.00 92.12 386 LYS A C 1
ATOM 3221 O O . LYS A 1 386 ? 3.899 -1.119 -4.744 1.00 92.12 386 LYS A O 1
ATOM 3226 N N . VAL A 1 387 ? 3.472 0.265 -3.029 1.00 91.81 387 VAL A N 1
ATOM 3227 C CA . VAL A 1 387 ? 3.556 1.513 -3.799 1.00 91.81 387 VAL A CA 1
ATOM 3228 C C . VAL A 1 387 ? 5.017 1.716 -4.183 1.00 91.81 387 VAL A C 1
ATOM 3230 O O . VAL A 1 387 ? 5.881 1.736 -3.305 1.00 91.81 387 VAL A O 1
ATOM 3233 N N . CYS A 1 388 ? 5.324 1.840 -5.468 1.00 94.62 388 CYS A N 1
ATOM 3234 C CA . CYS A 1 388 ? 6.696 1.943 -5.952 1.00 94.62 388 CYS A CA 1
ATOM 3235 C C . CYS A 1 388 ? 6.792 2.773 -7.234 1.00 94.62 388 CYS A C 1
ATOM 3237 O O . CYS A 1 388 ? 5.792 3.090 -7.880 1.00 94.62 388 CYS A O 1
ATOM 3239 N N . VAL A 1 389 ? 8.021 3.134 -7.594 1.00 96.25 389 VAL A N 1
ATOM 3240 C CA . VAL A 1 389 ? 8.339 3.708 -8.900 1.00 96.25 389 VAL A CA 1
ATOM 3241 C C . VAL A 1 389 ? 9.247 2.753 -9.637 1.00 96.25 389 VAL A C 1
ATOM 3243 O O . VAL A 1 389 ? 10.256 2.294 -9.098 1.00 96.25 389 VAL A O 1
ATOM 3246 N N . MET A 1 390 ? 8.874 2.499 -10.884 1.00 97.44 390 MET A N 1
ATOM 3247 C CA . MET A 1 390 ? 9.673 1.795 -11.866 1.00 97.44 390 MET A CA 1
ATOM 3248 C C . MET A 1 390 ? 10.199 2.815 -12.867 1.00 97.44 390 MET A C 1
ATOM 3250 O O . MET A 1 390 ? 9.430 3.600 -13.428 1.00 97.44 390 MET A O 1
ATOM 3254 N N . SER A 1 391 ? 11.498 2.792 -13.111 1.00 97.31 391 SER A N 1
ATOM 3255 C CA . SER A 1 391 ? 12.140 3.624 -14.122 1.00 97.31 391 SER A CA 1
ATOM 3256 C C . SER A 1 391 ? 12.900 2.761 -15.115 1.00 97.31 391 SER A C 1
ATOM 3258 O O . SER A 1 391 ? 13.395 1.685 -14.776 1.00 97.31 391 SER A O 1
ATOM 3260 N N . PHE A 1 392 ? 12.991 3.242 -16.351 1.00 96.81 392 PHE A N 1
ATOM 3261 C CA . PHE A 1 392 ? 13.683 2.559 -17.435 1.00 96.81 392 PHE A CA 1
ATOM 3262 C C . PHE A 1 392 ? 14.663 3.526 -18.087 1.00 96.81 392 PHE A C 1
ATOM 3264 O O . PHE A 1 392 ? 14.284 4.643 -18.431 1.00 96.81 392 PHE A O 1
ATOM 3271 N N . LEU A 1 393 ? 15.909 3.090 -18.269 1.00 95.38 393 LEU A N 1
ATOM 3272 C CA . LEU A 1 393 ? 16.935 3.843 -18.988 1.00 95.38 393 LEU A CA 1
ATOM 3273 C C . LEU A 1 393 ? 17.596 2.914 -20.003 1.00 95.38 393 LEU A C 1
ATOM 3275 O O . LEU A 1 393 ? 18.136 1.865 -19.643 1.00 95.38 393 LEU A O 1
ATOM 3279 N N . GLN A 1 394 ? 17.487 3.278 -21.276 1.00 94.06 394 GLN A N 1
ATOM 3280 C CA . GLN A 1 394 ? 17.788 2.407 -22.408 1.00 94.06 394 GLN A CA 1
ATOM 3281 C C . GLN A 1 394 ? 18.432 3.178 -23.559 1.00 94.06 394 GLN A C 1
ATOM 3283 O O . GLN A 1 394 ? 18.279 4.392 -23.660 1.00 94.06 394 GLN A O 1
ATOM 3288 N N . GLY A 1 395 ? 19.139 2.470 -24.439 1.00 91.44 395 GLY A N 1
ATOM 3289 C CA . GLY A 1 395 ? 19.653 3.035 -25.690 1.00 91.44 395 GLY A CA 1
ATOM 3290 C C . GLY A 1 395 ? 20.894 3.924 -25.559 1.00 91.44 395 GLY A C 1
ATOM 3291 O O . GLY A 1 395 ? 21.312 4.528 -26.543 1.00 91.44 395 GLY A O 1
ATOM 3292 N N . ILE A 1 396 ? 21.540 3.993 -24.387 1.00 91.94 396 ILE A N 1
ATOM 3293 C CA . ILE A 1 396 ? 22.801 4.741 -24.225 1.00 91.94 396 ILE A CA 1
ATOM 3294 C C . ILE A 1 396 ? 23.975 3.874 -24.712 1.00 91.94 396 ILE A C 1
ATOM 3296 O O . ILE A 1 396 ? 24.182 2.792 -24.158 1.00 91.94 396 ILE A O 1
ATOM 3300 N N . PRO A 1 397 ? 24.791 4.310 -25.690 1.00 91.50 397 PRO A N 1
ATOM 3301 C CA . PRO A 1 397 ? 25.981 3.565 -26.098 1.00 91.50 397 PRO A CA 1
ATOM 3302 C C . PRO A 1 397 ? 27.002 3.480 -24.954 1.00 91.50 397 PRO A C 1
ATOM 3304 O O . PRO A 1 397 ? 27.431 4.504 -24.426 1.00 91.50 397 PRO A O 1
ATOM 3307 N N . ILE A 1 398 ? 27.430 2.269 -24.583 1.00 91.81 398 ILE A N 1
ATOM 3308 C CA . ILE A 1 398 ? 28.415 2.037 -23.505 1.00 91.81 398 ILE A CA 1
ATOM 3309 C C . ILE A 1 398 ? 29.679 1.317 -23.978 1.00 91.81 398 ILE A C 1
ATOM 3311 O O . ILE A 1 398 ? 30.412 0.761 -23.167 1.00 91.81 398 ILE A O 1
ATOM 3315 N N . GLY A 1 399 ? 29.959 1.355 -25.279 1.00 85.75 399 GLY A N 1
ATOM 3316 C CA . GLY A 1 399 ? 31.072 0.652 -25.911 1.00 85.75 399 GLY A CA 1
ATOM 3317 C C . GLY A 1 399 ? 30.543 -0.208 -27.048 1.00 85.75 399 GLY A C 1
ATOM 3318 O O . GLY A 1 399 ? 29.964 0.313 -27.993 1.00 85.75 399 GLY A O 1
ATOM 3319 N N . THR A 1 400 ? 30.697 -1.526 -26.938 1.00 83.62 400 THR A N 1
ATOM 3320 C CA . THR A 1 400 ? 30.221 -2.492 -27.947 1.00 83.62 400 THR A CA 1
ATOM 3321 C C . THR A 1 400 ? 28.737 -2.843 -27.824 1.00 83.62 400 THR A C 1
ATOM 3323 O O . THR A 1 400 ? 28.223 -3.615 -28.629 1.00 83.62 400 THR A O 1
ATOM 3326 N N . LYS A 1 401 ? 28.044 -2.305 -26.815 1.00 90.75 401 LYS A N 1
ATOM 3327 C CA . LYS A 1 401 ? 26.621 -2.545 -26.557 1.00 90.75 401 LYS A CA 1
ATOM 3328 C C . LYS A 1 401 ? 25.919 -1.276 -26.083 1.00 90.75 401 LYS A C 1
ATOM 3330 O O . LYS A 1 401 ? 26.568 -0.290 -25.723 1.00 90.75 401 LYS A O 1
ATOM 3335 N N . TYR A 1 402 ? 24.597 -1.344 -26.026 1.00 92.06 402 TYR A N 1
ATOM 3336 C CA . TYR A 1 402 ? 23.750 -0.324 -25.420 1.00 92.06 402 TYR A CA 1
ATOM 3337 C C . TYR A 1 402 ? 23.450 -0.669 -23.959 1.00 92.06 402 TYR A C 1
ATOM 3339 O O . TYR A 1 402 ? 23.340 -1.839 -23.583 1.00 92.06 402 TYR A O 1
ATOM 3347 N N . PHE A 1 403 ? 23.352 0.356 -23.120 1.00 93.38 403 PHE A N 1
ATOM 3348 C CA . PHE A 1 403 ? 22.866 0.234 -21.756 1.00 93.38 403 PHE A CA 1
ATOM 3349 C C . PHE A 1 403 ? 21.350 0.114 -21.775 1.00 93.38 403 PHE A C 1
ATOM 3351 O O . PHE A 1 403 ? 20.692 1.011 -22.292 1.00 93.38 403 PHE A O 1
ATOM 3358 N N . ASN A 1 404 ? 20.834 -0.954 -21.167 1.00 92.69 404 ASN A N 1
ATOM 3359 C CA . ASN A 1 404 ? 19.412 -1.218 -20.998 1.00 92.69 404 ASN A CA 1
ATOM 3360 C C . ASN A 1 404 ? 19.180 -1.747 -19.596 1.00 92.69 404 ASN A C 1
ATOM 3362 O O . ASN A 1 404 ? 19.607 -2.859 -19.280 1.00 92.69 404 ASN A O 1
ATOM 3366 N N . ASN A 1 405 ? 18.547 -0.947 -18.747 1.00 95.44 405 ASN A N 1
ATOM 3367 C CA . ASN A 1 405 ? 18.262 -1.369 -17.388 1.00 95.44 405 ASN A CA 1
ATOM 3368 C C . ASN A 1 405 ? 16.985 -0.726 -16.846 1.00 95.44 405 ASN A C 1
ATOM 3370 O O . ASN A 1 405 ? 16.434 0.213 -17.430 1.00 95.44 405 ASN A O 1
ATOM 3374 N N . TYR A 1 406 ? 16.537 -1.245 -15.710 1.00 97.38 406 TYR A N 1
ATOM 3375 C CA . TYR A 1 406 ? 15.433 -0.703 -14.939 1.00 97.38 406 TYR A CA 1
ATOM 3376 C C . TYR A 1 406 ? 15.835 -0.518 -13.473 1.00 97.38 406 TYR A C 1
ATOM 3378 O O . TYR A 1 406 ? 16.844 -1.053 -13.013 1.00 97.38 406 TYR A O 1
ATOM 3386 N N . SER A 1 407 ? 15.041 0.251 -12.737 1.00 97.75 407 SER A N 1
ATOM 3387 C CA . SER A 1 407 ? 15.133 0.333 -11.282 1.00 97.75 407 SER A CA 1
ATOM 3388 C C . SER A 1 407 ? 13.739 0.345 -10.674 1.00 97.75 407 SER A C 1
ATOM 3390 O O . SER A 1 407 ? 12.842 1.006 -11.194 1.00 97.75 407 SER A O 1
ATOM 3392 N N . VAL A 1 408 ? 13.573 -0.361 -9.555 1.00 97.62 408 VAL A N 1
ATOM 3393 C CA . VAL A 1 408 ? 12.342 -0.384 -8.758 1.00 97.62 408 VAL A CA 1
ATOM 3394 C C . VAL A 1 408 ? 12.668 0.108 -7.359 1.00 97.62 408 VAL A C 1
ATOM 3396 O O . VAL A 1 408 ? 13.559 -0.421 -6.699 1.00 97.62 408 VAL A O 1
ATOM 3399 N N . VAL A 1 409 ? 11.953 1.131 -6.898 1.00 96.31 409 VAL A N 1
ATOM 3400 C CA . VAL A 1 409 ? 12.091 1.638 -5.528 1.00 96.31 409 VAL A CA 1
ATOM 3401 C C . VAL A 1 409 ? 10.714 1.737 -4.888 1.00 96.31 409 VAL A C 1
ATOM 3403 O O . VAL A 1 409 ? 9.831 2.423 -5.399 1.00 96.31 409 VAL A O 1
ATOM 3406 N N . SER A 1 410 ? 10.520 1.051 -3.760 1.00 92.56 410 SER A N 1
ATOM 3407 C CA . SER A 1 410 ? 9.269 1.081 -2.995 1.00 92.56 410 SER A CA 1
ATOM 3408 C C . SER A 1 410 ? 9.183 2.283 -2.055 1.00 92.56 410 SER A C 1
ATOM 3410 O O . SER A 1 410 ? 10.170 2.662 -1.422 1.00 92.56 410 SER A O 1
ATOM 3412 N N . ASN A 1 411 ? 7.977 2.811 -1.872 1.00 86.44 411 ASN A N 1
ATOM 3413 C CA . ASN A 1 411 ? 7.651 3.820 -0.878 1.00 86.44 411 ASN A CA 1
ATOM 3414 C C . ASN A 1 411 ? 7.133 3.172 0.417 1.00 86.44 411 ASN A C 1
ATOM 3416 O O . ASN A 1 411 ? 5.976 2.766 0.504 1.00 86.44 411 ASN A O 1
ATOM 3420 N N . SER A 1 412 ? 7.969 3.131 1.453 1.00 77.38 412 SER A N 1
ATOM 3421 C CA . SER A 1 412 ? 7.627 2.561 2.766 1.00 77.38 412 SER A CA 1
ATOM 3422 C C . SER A 1 412 ? 6.920 3.526 3.729 1.00 77.38 412 SER A C 1
ATOM 3424 O O . SER A 1 412 ? 6.598 3.152 4.855 1.00 77.38 412 SER A O 1
ATOM 3426 N N . LYS A 1 413 ? 6.701 4.783 3.331 1.00 78.25 413 LYS A N 1
ATOM 3427 C CA . LYS A 1 413 ? 6.047 5.810 4.152 1.00 78.25 413 LYS A CA 1
ATOM 3428 C C . LYS A 1 413 ? 5.052 6.566 3.287 1.00 78.25 413 LYS A C 1
ATOM 3430 O O . LYS A 1 413 ? 5.375 7.605 2.721 1.00 78.25 413 LYS A O 1
ATOM 3435 N N . ASN A 1 414 ? 3.846 6.036 3.168 1.00 75.69 414 ASN A N 1
ATOM 3436 C CA . ASN A 1 414 ? 2.832 6.596 2.288 1.00 75.69 414 ASN A CA 1
ATOM 3437 C C . ASN A 1 414 ? 1.439 6.520 2.933 1.00 75.69 414 ASN A C 1
ATOM 3439 O O . ASN A 1 414 ? 1.234 5.772 3.883 1.00 75.69 414 ASN A O 1
ATOM 3443 N N . GLN A 1 415 ? 0.515 7.345 2.439 1.00 75.06 415 GLN A N 1
ATOM 3444 C CA . GLN A 1 415 ? -0.892 7.372 2.870 1.00 75.06 415 GLN A CA 1
ATOM 3445 C C . GLN A 1 415 ? -1.802 6.581 1.923 1.00 75.06 415 GLN A C 1
ATOM 3447 O O . GLN A 1 415 ? -3.017 6.627 2.057 1.00 75.06 415 GLN A O 1
ATOM 3452 N N . GLU A 1 416 ? -1.218 5.909 0.934 1.00 75.00 416 GLU A N 1
ATOM 3453 C CA . GLU A 1 416 ? -1.940 5.197 -0.118 1.00 75.00 416 GLU A CA 1
ATOM 3454 C C . GLU A 1 416 ? -2.164 3.731 0.263 1.00 75.00 416 GLU A C 1
ATOM 3456 O O . GLU A 1 416 ? -3.163 3.146 -0.123 1.00 75.00 416 GLU A O 1
ATOM 3461 N N . PHE A 1 417 ? -1.241 3.138 1.018 1.00 84.75 417 PHE A N 1
ATOM 3462 C CA . PHE A 1 417 ? -1.178 1.718 1.318 1.00 84.75 417 PHE A CA 1
ATOM 3463 C C . PHE A 1 417 ? -0.628 1.486 2.726 1.00 84.75 417 PHE A C 1
ATOM 3465 O O . PHE A 1 417 ? 0.435 2.000 3.087 1.00 84.75 417 PHE A O 1
ATOM 3472 N N . ILE A 1 418 ? -1.326 0.655 3.499 1.00 88.75 418 ILE A N 1
ATOM 3473 C CA . ILE A 1 418 ? -0.885 0.235 4.828 1.00 88.75 418 ILE A CA 1
ATOM 3474 C C . ILE A 1 418 ? -0.055 -1.044 4.697 1.00 88.75 418 ILE A C 1
ATOM 3476 O O . ILE A 1 418 ? -0.584 -2.156 4.716 1.00 88.75 418 ILE A O 1
ATOM 3480 N N . ASP A 1 419 ? 1.263 -0.881 4.576 1.00 88.62 419 ASP A N 1
ATOM 3481 C CA . ASP A 1 419 ? 2.198 -2.006 4.659 1.00 88.62 419 ASP A CA 1
ATOM 3482 C C . ASP A 1 419 ? 2.192 -2.565 6.093 1.00 88.62 419 ASP A C 1
ATOM 3484 O O . ASP A 1 419 ? 2.152 -1.809 7.068 1.00 88.62 419 ASP A O 1
ATOM 3488 N N . LYS A 1 420 ? 2.271 -3.890 6.227 1.00 90.69 420 LYS A N 1
ATOM 3489 C CA . LYS A 1 420 ? 2.354 -4.585 7.518 1.00 90.69 420 LYS A CA 1
ATOM 3490 C C . LYS A 1 420 ? 3.521 -4.063 8.374 1.00 90.69 420 LYS A C 1
ATOM 3492 O O . LYS A 1 420 ? 3.390 -3.959 9.594 1.00 90.69 420 LYS A O 1
ATOM 3497 N N . ASP A 1 421 ? 4.618 -3.648 7.748 1.00 89.62 421 ASP A N 1
ATOM 3498 C CA . ASP A 1 421 ? 5.794 -3.095 8.429 1.00 89.62 421 ASP A CA 1
ATOM 3499 C C . ASP A 1 421 ? 5.645 -1.601 8.787 1.00 89.62 421 ASP A C 1
ATOM 3501 O O . ASP A 1 421 ? 6.515 -1.016 9.438 1.00 89.62 421 ASP A O 1
ATOM 3505 N N . SER A 1 422 ? 4.546 -0.952 8.377 1.00 91.19 422 SER A N 1
ATOM 3506 C CA . SER A 1 422 ? 4.279 0.463 8.674 1.00 91.19 422 SER A CA 1
ATOM 3507 C C . SER A 1 422 ? 3.643 0.689 10.042 1.00 91.19 422 SER A C 1
ATOM 3509 O O . SER A 1 422 ? 3.548 1.840 10.465 1.00 91.19 422 SER A O 1
ATOM 3511 N N . ILE A 1 423 ? 3.224 -0.364 10.747 1.00 94.44 423 ILE A N 1
ATOM 3512 C CA . ILE A 1 423 ? 2.693 -0.252 12.109 1.00 94.44 423 ILE A CA 1
ATOM 3513 C C . ILE A 1 423 ? 3.850 -0.284 13.106 1.00 94.44 423 ILE A C 1
ATOM 3515 O O . ILE A 1 423 ? 4.584 -1.267 13.208 1.00 94.44 423 ILE A O 1
ATOM 3519 N N . TYR A 1 424 ? 4.012 0.807 13.846 1.00 94.88 424 TYR A N 1
ATOM 3520 C CA . TYR A 1 424 ? 4.960 0.919 14.948 1.00 94.88 424 TYR A CA 1
ATOM 3521 C C . TYR A 1 424 ? 4.234 0.713 16.272 1.00 94.88 424 TYR A C 1
ATOM 3523 O O . TYR A 1 424 ? 3.073 1.096 16.421 1.00 94.88 424 TYR A O 1
ATOM 3531 N N . ILE A 1 425 ? 4.927 0.117 17.234 1.00 94.75 425 ILE A N 1
ATOM 3532 C CA . ILE A 1 425 ? 4.396 -0.179 18.562 1.00 94.75 425 ILE A CA 1
ATOM 3533 C C . ILE A 1 425 ? 4.947 0.844 19.540 1.00 94.75 425 ILE A C 1
ATOM 3535 O O . ILE A 1 425 ? 6.157 0.945 19.714 1.00 94.75 425 ILE A O 1
ATOM 3539 N N . VAL A 1 426 ? 4.057 1.606 20.161 1.00 93.44 426 VAL A N 1
ATOM 3540 C CA . VAL A 1 426 ? 4.379 2.482 21.285 1.00 93.44 426 VAL A CA 1
ATOM 3541 C C . VAL A 1 426 ? 4.393 1.653 22.554 1.00 93.44 426 VAL A C 1
ATOM 3543 O O . VAL A 1 426 ? 3.388 1.020 22.873 1.00 93.44 426 VAL A O 1
ATOM 3546 N N . ASP A 1 427 ? 5.503 1.718 23.274 1.00 90.25 427 ASP A N 1
ATOM 3547 C CA . ASP A 1 427 ? 5.618 1.302 24.661 1.00 90.25 427 ASP A CA 1
ATOM 3548 C C . ASP A 1 427 ? 5.415 2.534 25.549 1.00 90.25 427 ASP A C 1
ATOM 3550 O O . ASP A 1 427 ? 6.235 3.457 25.585 1.00 90.25 427 ASP A O 1
ATOM 3554 N N . LYS A 1 428 ? 4.271 2.581 26.238 1.00 84.12 428 LYS A N 1
ATOM 3555 C CA . LYS A 1 428 ? 3.933 3.726 27.087 1.00 84.12 428 LYS A CA 1
ATOM 3556 C C . LYS A 1 428 ? 4.688 3.741 28.414 1.00 84.12 428 LYS A C 1
ATOM 3558 O O . LYS A 1 428 ? 4.768 4.817 29.000 1.00 84.12 428 LYS A O 1
ATOM 3563 N N . ASN A 1 429 ? 5.250 2.619 28.864 1.00 83.19 429 ASN A N 1
ATOM 3564 C CA . ASN A 1 429 ? 6.010 2.568 30.116 1.00 83.19 429 ASN A CA 1
ATOM 3565 C C . ASN A 1 429 ? 7.355 3.285 29.932 1.00 83.19 429 ASN A C 1
ATOM 3567 O O . ASN A 1 429 ? 7.755 4.102 30.758 1.00 83.19 429 ASN A O 1
ATOM 3571 N N . HIS A 1 430 ? 7.986 3.076 28.775 1.00 84.00 430 HIS A N 1
ATOM 3572 C CA . HIS A 1 430 ? 9.275 3.677 28.422 1.00 84.00 430 HIS A CA 1
ATOM 3573 C C . HIS A 1 430 ? 9.163 4.964 27.588 1.00 84.00 430 HIS A C 1
ATOM 3575 O O . HIS A 1 430 ? 10.179 5.571 27.241 1.00 84.00 430 HIS A O 1
ATOM 3581 N N . ASN A 1 431 ? 7.937 5.401 27.267 1.00 89.38 431 ASN A N 1
ATOM 3582 C CA . ASN A 1 431 ? 7.656 6.534 26.378 1.00 89.38 431 ASN A CA 1
ATOM 3583 C C . ASN A 1 431 ? 8.438 6.442 25.049 1.00 89.38 431 ASN A C 1
ATOM 3585 O O . ASN A 1 431 ? 8.984 7.429 24.539 1.00 89.38 431 ASN A O 1
ATOM 3589 N N . SER A 1 432 ? 8.512 5.228 24.503 1.00 92.00 432 SER A N 1
ATOM 3590 C CA . SER A 1 432 ? 9.270 4.893 23.304 1.00 92.00 432 SER A CA 1
ATOM 3591 C C . SER A 1 432 ? 8.374 4.272 22.236 1.00 92.00 432 SER A C 1
ATOM 3593 O O . SER A 1 432 ? 7.263 3.812 22.497 1.00 92.00 432 SER A O 1
ATOM 3595 N N . TYR A 1 433 ? 8.851 4.254 20.995 1.00 93.75 433 TYR A N 1
ATOM 3596 C CA . TYR A 1 433 ? 8.235 3.474 19.931 1.00 93.75 433 TYR A CA 1
ATOM 3597 C C . TYR A 1 433 ? 9.248 2.565 19.243 1.00 93.75 433 TYR A C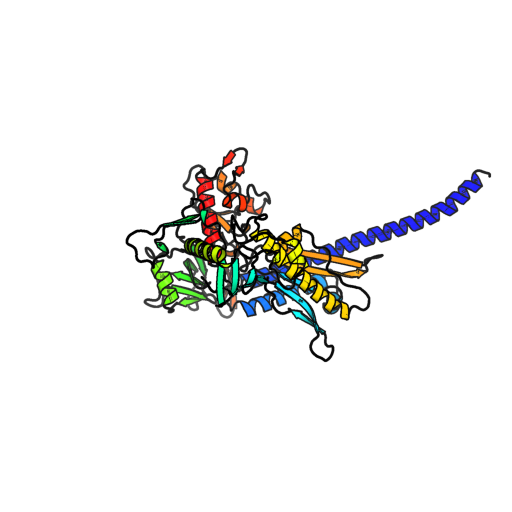 1
ATOM 3599 O O . TYR A 1 433 ? 10.432 2.881 19.087 1.00 93.75 433 TYR A O 1
ATOM 3607 N N . HIS A 1 434 ? 8.745 1.429 18.783 1.00 93.50 434 HIS A N 1
ATOM 3608 C CA . HIS A 1 434 ? 9.516 0.344 18.208 1.00 93.50 434 HIS A CA 1
ATOM 3609 C C . HIS A 1 434 ? 8.944 -0.028 16.842 1.00 93.50 434 HIS A C 1
ATOM 3611 O O . HIS A 1 434 ? 7.730 -0.029 16.621 1.00 93.50 434 HIS A O 1
ATOM 3617 N N . LYS A 1 435 ? 9.833 -0.373 15.910 1.00 93.00 435 LYS A N 1
ATOM 3618 C CA . LYS A 1 435 ? 9.439 -1.070 14.685 1.00 93.00 435 LYS A CA 1
ATOM 3619 C C . LYS A 1 435 ? 9.044 -2.500 15.040 1.00 93.00 435 LYS A C 1
ATOM 3621 O O . LYS A 1 435 ? 9.604 -3.088 15.970 1.00 93.00 435 LYS A O 1
ATOM 3626 N N . ILE A 1 436 ? 8.133 -3.076 14.263 1.00 90.88 436 ILE A N 1
ATOM 3627 C CA . ILE A 1 436 ? 7.849 -4.505 14.367 1.00 90.88 436 ILE A CA 1
ATOM 3628 C C . ILE A 1 436 ? 9.130 -5.314 14.102 1.00 90.88 436 ILE A C 1
ATOM 3630 O O . ILE A 1 436 ? 9.962 -4.915 13.288 1.00 90.88 436 ILE A O 1
ATOM 3634 N N . GLY A 1 437 ? 9.329 -6.410 14.834 1.00 91.00 437 GLY A N 1
ATOM 3635 C CA . GLY A 1 437 ? 10.554 -7.216 14.766 1.00 91.00 437 GLY A CA 1
ATOM 3636 C C . GLY A 1 437 ? 11.667 -6.784 15.722 1.00 91.00 437 GLY A C 1
ATOM 3637 O O . GLY A 1 437 ? 12.717 -7.430 15.762 1.00 91.00 437 GLY A O 1
ATOM 3638 N N . CYS A 1 438 ? 11.462 -5.725 16.513 1.00 91.69 438 CYS A N 1
ATOM 3639 C CA . CYS A 1 438 ? 12.389 -5.332 17.570 1.00 91.69 438 CYS A CA 1
ATOM 3640 C C . CYS A 1 438 ? 12.314 -6.309 18.752 1.00 91.69 438 CYS A C 1
ATOM 3642 O O . CYS A 1 438 ? 11.227 -6.568 19.277 1.00 91.69 438 CYS A O 1
ATOM 3644 N N . LYS A 1 439 ? 13.471 -6.824 19.194 1.00 89.88 439 LYS A N 1
ATOM 3645 C CA . LYS A 1 439 ? 13.557 -7.702 20.373 1.00 89.88 439 LYS A CA 1
ATOM 3646 C C . LYS A 1 439 ? 13.108 -7.016 21.662 1.00 89.88 439 LYS A C 1
ATOM 3648 O O . LYS A 1 439 ? 12.446 -7.671 22.457 1.00 89.88 439 LYS A O 1
ATOM 3653 N N . GLU A 1 440 ? 13.403 -5.722 21.812 1.00 88.38 440 GLU A N 1
ATOM 3654 C CA . GLU A 1 440 ? 13.196 -4.986 23.066 1.00 88.38 440 GLU A CA 1
ATOM 3655 C C . GLU A 1 440 ? 11.723 -4.957 23.484 1.00 88.38 440 GLU A C 1
ATOM 3657 O O . GLU A 1 440 ? 11.428 -5.069 24.668 1.00 88.38 440 GLU A O 1
ATOM 3662 N N . ILE A 1 441 ? 10.796 -4.992 22.513 1.00 87.38 441 ILE A N 1
ATOM 3663 C CA . ILE A 1 441 ? 9.359 -5.141 22.788 1.00 87.38 441 ILE A CA 1
ATOM 3664 C C . ILE A 1 441 ? 9.102 -6.380 23.667 1.00 87.38 441 ILE A C 1
ATOM 3666 O O . ILE A 1 441 ? 8.377 -6.305 24.649 1.00 87.38 441 ILE A O 1
ATOM 3670 N N . LEU A 1 442 ? 9.706 -7.526 23.340 1.00 86.94 442 LEU A N 1
ATOM 3671 C CA . LEU A 1 442 ? 9.445 -8.795 24.027 1.00 86.94 442 LEU A CA 1
ATOM 3672 C C . LEU A 1 442 ? 10.378 -9.052 25.221 1.00 86.94 442 LEU A C 1
ATOM 3674 O O . LEU A 1 442 ? 10.027 -9.856 26.087 1.00 86.94 442 LEU A O 1
ATOM 3678 N N . THR A 1 443 ? 11.554 -8.417 25.266 1.00 82.38 443 THR A N 1
ATOM 3679 C CA . THR A 1 443 ? 12.596 -8.700 26.269 1.00 82.38 443 THR A CA 1
ATOM 3680 C C . THR A 1 443 ? 12.629 -7.738 27.449 1.00 82.38 443 THR A C 1
ATOM 3682 O O . THR A 1 443 ? 13.017 -8.165 28.531 1.00 82.38 443 THR A O 1
ATOM 3685 N N . GLU A 1 444 ? 12.236 -6.472 27.288 1.00 70.12 444 GLU A N 1
ATOM 3686 C CA . GLU A 1 444 ? 12.362 -5.469 28.364 1.00 70.12 444 GLU A CA 1
ATOM 3687 C C . GLU A 1 444 ? 11.208 -5.522 29.383 1.00 70.12 444 GLU A C 1
ATOM 3689 O O . GLU A 1 444 ? 11.292 -4.924 30.450 1.00 70.12 444 GLU A O 1
ATOM 3694 N N . ASN A 1 445 ? 10.155 -6.293 29.103 1.00 61.12 445 ASN A N 1
ATOM 3695 C CA . ASN A 1 445 ? 8.858 -6.145 29.759 1.00 61.12 445 ASN A CA 1
ATOM 3696 C C . ASN A 1 445 ? 8.381 -7.368 30.564 1.00 61.12 445 ASN A C 1
ATOM 3698 O O . ASN A 1 445 ? 7.205 -7.726 30.533 1.00 61.12 445 ASN A O 1
ATOM 3702 N N . GLU A 1 446 ? 9.273 -8.088 31.244 1.00 59.09 446 GLU A N 1
ATOM 3703 C CA . GLU A 1 446 ? 8.884 -9.313 31.972 1.00 59.09 446 GLU A CA 1
ATOM 3704 C C . GLU A 1 446 ? 8.195 -9.050 33.327 1.00 59.09 446 GLU A C 1
ATOM 3706 O O . GLU A 1 446 ? 7.669 -9.988 33.924 1.00 59.09 446 GLU A O 1
ATOM 3711 N N . THR A 1 447 ? 8.173 -7.803 33.818 1.00 53.22 447 THR A N 1
ATOM 3712 C CA . THR A 1 447 ? 7.717 -7.470 35.185 1.00 53.22 447 THR A CA 1
ATOM 3713 C C . THR A 1 447 ? 6.627 -6.397 35.284 1.00 53.22 447 THR A C 1
ATOM 3715 O O . THR A 1 447 ? 6.151 -6.146 36.390 1.00 53.22 447 THR A O 1
ATOM 3718 N N . GLU A 1 448 ? 6.210 -5.773 34.179 1.00 59.06 448 GLU A N 1
ATOM 3719 C CA . GLU A 1 448 ? 5.190 -4.710 34.162 1.00 59.06 448 GLU A CA 1
ATOM 3720 C C . GLU A 1 448 ? 4.051 -5.049 33.192 1.00 59.06 448 GLU A C 1
ATOM 3722 O O . GLU A 1 448 ? 4.257 -5.737 32.191 1.00 59.06 448 GLU A O 1
ATOM 3727 N N . GLU A 1 449 ? 2.833 -4.566 33.473 1.00 63.38 449 GLU A N 1
ATOM 3728 C CA . GLU A 1 449 ? 1.739 -4.661 32.503 1.00 63.38 449 GLU A CA 1
ATOM 3729 C C . GLU A 1 449 ? 2.121 -3.904 31.226 1.00 63.38 449 GLU A C 1
ATOM 3731 O O . GLU A 1 449 ? 2.393 -2.700 31.234 1.00 63.38 449 GLU A O 1
ATOM 3736 N N . ASN A 1 450 ? 2.121 -4.627 30.110 1.00 66.06 450 ASN A N 1
ATOM 3737 C CA . ASN A 1 450 ? 2.501 -4.083 28.820 1.00 66.06 450 ASN A CA 1
ATOM 3738 C C . ASN A 1 450 ? 1.424 -3.181 28.244 1.00 66.06 450 ASN A C 1
ATOM 3740 O O . ASN A 1 450 ? 0.421 -3.643 27.695 1.00 66.06 450 ASN A O 1
ATOM 3744 N N . TYR A 1 451 ? 1.653 -1.871 28.313 1.00 76.25 451 TYR A N 1
ATOM 3745 C CA . TYR A 1 451 ? 0.720 -0.897 27.771 1.00 76.25 451 TYR A CA 1
ATOM 3746 C C . TYR A 1 451 ? 1.101 -0.470 26.353 1.00 76.25 451 TYR A C 1
ATOM 3748 O O . TYR A 1 451 ? 1.461 0.678 26.082 1.00 76.25 451 TYR A O 1
ATOM 3756 N N . TYR A 1 452 ? 0.985 -1.425 25.428 1.00 87.00 452 TYR A N 1
ATOM 3757 C CA . TYR A 1 452 ? 1.268 -1.191 24.019 1.00 87.00 452 TYR A CA 1
ATOM 3758 C C . TYR A 1 452 ? 0.120 -0.515 23.271 1.00 87.00 452 TYR A C 1
ATOM 3760 O O . TYR A 1 452 ? -1.067 -0.720 23.552 1.00 87.00 452 TYR A O 1
ATOM 3768 N N . MET A 1 453 ? 0.486 0.254 22.247 1.00 91.12 453 MET A N 1
ATOM 3769 C CA . MET A 1 453 ? -0.447 0.811 21.271 1.00 91.12 453 MET A CA 1
ATOM 3770 C C . MET A 1 453 ? 0.194 0.840 19.885 1.00 91.12 453 MET A C 1
ATOM 3772 O O . MET A 1 453 ? 1.312 1.323 19.739 1.00 91.12 453 MET A O 1
ATOM 3776 N N . GLY A 1 454 ? -0.506 0.363 18.858 1.00 94.44 454 GLY A N 1
ATOM 3777 C CA . GLY A 1 454 ? -0.015 0.469 17.485 1.00 94.44 454 GLY A CA 1
ATOM 3778 C C . GLY A 1 454 ? -0.372 1.819 16.864 1.00 94.44 454 GLY A C 1
ATOM 3779 O O . GLY A 1 454 ? -1.500 2.279 17.027 1.00 94.44 454 GLY A O 1
ATOM 3780 N N . TYR A 1 455 ? 0.546 2.428 16.116 1.00 94.62 455 TYR A N 1
ATOM 3781 C CA . TYR A 1 455 ? 0.316 3.623 15.296 1.00 94.62 455 TYR A CA 1
ATOM 3782 C C . TYR A 1 455 ? 1.031 3.495 13.955 1.00 94.62 455 TYR A C 1
ATOM 3784 O O . TYR A 1 455 ? 2.073 2.847 13.858 1.00 94.62 455 TYR A O 1
ATOM 3792 N N . LEU A 1 456 ? 0.510 4.151 12.920 1.00 92.75 456 LEU A N 1
ATOM 3793 C CA . LEU A 1 456 ? 1.195 4.221 11.636 1.00 92.75 456 LEU A CA 1
ATOM 3794 C C . LEU A 1 456 ? 2.523 4.988 11.772 1.00 92.75 456 LEU A C 1
ATOM 3796 O O . LEU A 1 456 ? 2.623 5.995 12.477 1.00 92.75 456 LEU A O 1
ATOM 3800 N N . ASN A 1 457 ? 3.551 4.552 11.047 1.00 91.12 457 ASN A N 1
ATOM 3801 C CA . ASN A 1 457 ? 4.879 5.167 11.044 1.00 91.12 457 ASN A CA 1
ATOM 3802 C C . ASN A 1 457 ? 4.853 6.671 10.694 1.00 91.12 457 ASN A C 1
ATOM 3804 O O . ASN A 1 457 ? 5.711 7.432 11.145 1.00 91.12 457 ASN A O 1
ATOM 3808 N N . LEU A 1 458 ? 3.851 7.113 9.928 1.00 88.75 458 LEU A N 1
ATOM 3809 C CA . LEU A 1 458 ? 3.626 8.506 9.553 1.00 88.75 458 LEU A CA 1
ATOM 3810 C C . LEU A 1 458 ? 3.250 9.404 10.734 1.00 88.75 458 LEU A C 1
ATOM 3812 O O . LEU A 1 458 ? 3.414 10.620 10.635 1.00 88.75 458 LEU A O 1
ATOM 3816 N N . ASN A 1 459 ? 2.749 8.852 11.838 1.00 90.88 459 ASN A N 1
ATOM 3817 C CA . ASN A 1 459 ? 2.425 9.629 13.034 1.00 90.88 459 ASN A CA 1
ATOM 3818 C C . ASN A 1 459 ? 3.683 10.072 13.806 1.00 90.88 459 ASN A C 1
ATOM 3820 O O . ASN A 1 459 ? 3.606 11.023 14.577 1.00 90.88 459 ASN A O 1
ATOM 3824 N N . PHE A 1 460 ? 4.840 9.456 13.541 1.00 91.75 460 PHE A N 1
ATOM 3825 C CA . PHE A 1 460 ? 6.142 9.804 14.135 1.00 91.75 460 PHE A CA 1
ATOM 3826 C C . PHE A 1 460 ? 7.010 10.674 13.213 1.00 91.75 460 PHE A C 1
ATOM 3828 O O . PHE A 1 460 ? 8.186 10.914 13.487 1.00 91.75 460 PHE A O 1
ATOM 3835 N N . VAL A 1 461 ? 6.470 11.122 12.076 1.00 88.69 461 VAL A N 1
ATOM 3836 C CA . VAL A 1 461 ? 7.177 12.016 11.152 1.00 88.69 461 VAL A CA 1
ATOM 3837 C C . VAL A 1 461 ? 6.947 13.466 11.571 1.00 88.69 461 VAL A C 1
ATOM 3839 O O . VAL A 1 461 ? 5.819 13.859 11.862 1.00 88.69 461 VAL A O 1
ATOM 3842 N N . ARG A 1 462 ? 8.023 14.262 11.577 1.00 88.31 462 ARG A N 1
ATOM 3843 C CA . ARG A 1 462 ? 7.977 15.694 11.892 1.00 88.31 462 ARG A CA 1
ATOM 3844 C C . ARG A 1 462 ? 7.079 16.433 10.903 1.00 88.31 462 ARG A C 1
ATOM 3846 O O . ARG A 1 462 ? 7.207 16.241 9.696 1.00 88.31 462 ARG A O 1
ATOM 3853 N N . GLN A 1 463 ? 6.233 17.307 11.419 1.00 84.88 463 GLN A N 1
ATOM 3854 C CA . GLN A 1 463 ? 5.362 18.200 10.668 1.00 84.88 463 GLN A CA 1
ATOM 3855 C C . GLN A 1 463 ? 5.756 19.655 10.912 1.00 84.88 463 GLN A C 1
ATOM 3857 O O . GLN A 1 463 ? 6.482 19.956 11.864 1.00 84.88 463 GLN A O 1
ATOM 3862 N N . SER A 1 464 ? 5.283 20.549 10.046 1.00 83.50 464 SER A N 1
ATOM 3863 C CA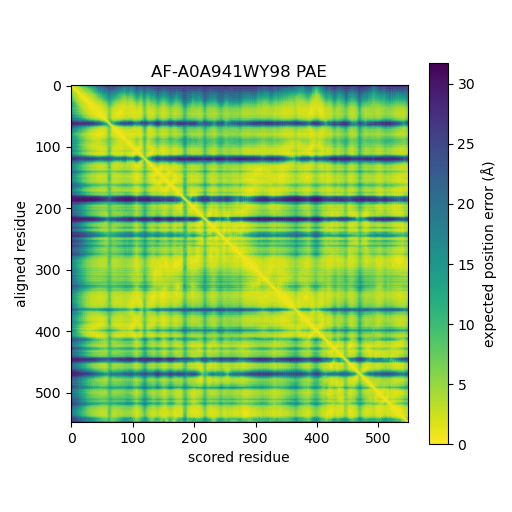 . SER A 1 464 ? 5.464 21.989 10.200 1.00 83.50 464 SER A CA 1
ATOM 3864 C C . SER A 1 464 ? 4.186 22.762 9.949 1.00 83.50 464 SER A C 1
ATOM 3866 O O . SER A 1 464 ? 3.412 22.400 9.065 1.00 83.50 464 SER A O 1
ATOM 3868 N N . ILE A 1 465 ? 4.050 23.877 10.657 1.00 80.81 465 ILE A N 1
ATOM 3869 C CA . ILE A 1 465 ? 3.101 24.943 10.348 1.00 80.81 465 ILE A CA 1
ATOM 3870 C C . ILE A 1 465 ? 3.874 26.243 10.123 1.00 80.81 465 ILE A C 1
ATOM 3872 O O . ILE A 1 465 ? 4.888 26.486 10.783 1.00 80.81 465 ILE A O 1
ATOM 3876 N N . GLU A 1 466 ? 3.415 27.073 9.197 1.00 77.38 466 GLU A N 1
ATOM 3877 C CA . GLU A 1 466 ? 3.885 28.452 9.076 1.00 77.38 466 GLU A CA 1
ATOM 3878 C C . GLU A 1 466 ? 2.909 29.347 9.827 1.00 77.38 466 GLU A C 1
ATOM 3880 O O . GLU A 1 466 ? 1.704 29.225 9.635 1.00 77.38 466 GLU A O 1
ATOM 3885 N N . VAL A 1 467 ? 3.435 30.201 10.701 1.00 71.31 467 VAL A N 1
ATOM 3886 C CA . VAL A 1 467 ? 2.653 31.188 11.449 1.00 71.31 467 VAL A CA 1
ATOM 3887 C C . VAL A 1 467 ? 3.197 32.566 11.103 1.00 71.31 467 VAL A C 1
ATOM 3889 O O . VAL A 1 467 ? 4.418 32.759 11.042 1.00 71.31 467 VAL A O 1
ATOM 3892 N N . SER A 1 468 ? 2.294 33.509 10.848 1.00 68.25 468 SER A N 1
ATOM 3893 C CA . SER A 1 468 ? 2.652 34.912 10.638 1.00 68.25 468 SER A CA 1
ATOM 3894 C C . SER A 1 468 ? 2.835 35.596 11.994 1.00 68.25 468 SER A C 1
ATOM 3896 O O . SER A 1 468 ? 1.883 35.727 12.751 1.00 68.25 468 SER A O 1
ATOM 3898 N N . GLU A 1 469 ? 4.058 36.021 12.305 1.00 64.12 469 GLU A N 1
ATOM 3899 C CA . GLU A 1 469 ? 4.419 36.708 13.552 1.00 64.12 469 GLU A CA 1
ATOM 3900 C C . GLU A 1 469 ? 5.122 38.024 13.160 1.00 64.12 469 GLU A C 1
ATOM 3902 O O . GLU A 1 469 ? 6.157 38.005 12.485 1.00 64.12 469 GLU A O 1
ATOM 3907 N N . ASP A 1 470 ? 4.519 39.174 13.483 1.00 64.00 470 ASP A N 1
ATOM 3908 C CA . ASP A 1 470 ? 5.050 40.526 13.217 1.00 64.00 470 ASP A CA 1
ATOM 3909 C C . ASP A 1 470 ? 5.486 40.796 11.759 1.00 64.00 470 ASP A C 1
ATOM 3911 O O . ASP A 1 470 ? 6.521 41.406 11.484 1.00 64.00 470 ASP A O 1
ATOM 3915 N N . GLY A 1 471 ? 4.710 40.314 10.782 1.00 67.31 471 GLY A N 1
ATOM 3916 C CA . GLY A 1 471 ? 5.017 40.475 9.351 1.00 67.31 471 GLY A CA 1
ATOM 3917 C C . GLY A 1 471 ? 6.126 39.552 8.825 1.00 67.31 471 GLY A C 1
ATOM 3918 O O . GLY A 1 471 ? 6.455 39.608 7.638 1.00 67.31 471 GLY A O 1
ATOM 3919 N N . SER A 1 472 ? 6.667 38.668 9.670 1.00 68.25 472 SER A N 1
ATOM 3920 C CA . SER A 1 472 ? 7.605 37.606 9.300 1.00 68.25 472 SER A CA 1
ATOM 3921 C C . SER A 1 472 ? 6.925 36.230 9.343 1.00 68.25 472 SER A C 1
ATOM 3923 O O . SER A 1 472 ? 6.083 35.961 10.199 1.00 68.25 472 SER A O 1
ATOM 3925 N N . ARG A 1 473 ? 7.264 35.338 8.401 1.00 72.88 473 ARG A N 1
ATOM 3926 C CA . ARG A 1 473 ? 6.791 33.944 8.427 1.00 72.88 473 ARG A CA 1
ATOM 3927 C C . ARG A 1 473 ? 7.758 33.097 9.239 1.00 72.88 473 ARG A C 1
ATOM 3929 O O . ARG A 1 473 ? 8.935 33.005 8.889 1.00 72.88 473 ARG A O 1
ATOM 3936 N N . LYS A 1 474 ? 7.260 32.445 10.287 1.00 77.94 474 LYS A N 1
ATOM 3937 C CA . LYS A 1 474 ? 8.040 31.535 11.127 1.00 77.94 474 LYS A CA 1
ATOM 3938 C C . LYS A 1 474 ? 7.516 30.115 10.994 1.00 77.94 474 LYS A C 1
ATOM 3940 O O . LYS A 1 474 ? 6.339 29.846 11.223 1.00 77.94 474 LYS A O 1
ATOM 3945 N N . THR A 1 475 ? 8.411 29.195 10.652 1.00 83.88 475 THR A N 1
ATOM 3946 C CA . THR A 1 475 ? 8.096 27.767 10.566 1.00 83.88 475 THR A CA 1
ATOM 3947 C C . THR A 1 475 ? 8.254 27.117 11.936 1.00 83.88 475 THR A C 1
ATOM 3949 O O . THR A 1 475 ? 9.352 27.074 12.494 1.00 83.88 475 THR A O 1
ATOM 3952 N N . ASN A 1 476 ? 7.165 26.579 12.473 1.00 83.69 476 ASN A N 1
ATOM 3953 C CA . ASN A 1 476 ? 7.157 25.817 13.716 1.00 83.69 476 ASN A CA 1
ATOM 3954 C C . ASN A 1 476 ? 7.086 24.329 13.405 1.00 83.69 476 ASN A C 1
ATOM 3956 O O . ASN A 1 476 ? 6.287 23.916 12.570 1.00 83.69 476 ASN A O 1
ATOM 3960 N N . TRP A 1 477 ? 7.909 23.533 14.084 1.00 87.50 477 TRP A N 1
ATOM 3961 C CA . TRP A 1 477 ? 8.005 22.093 13.864 1.00 87.50 477 TRP A CA 1
ATOM 3962 C C . TRP A 1 477 ? 7.446 21.323 15.050 1.00 87.50 477 TRP A C 1
ATOM 3964 O O . TRP A 1 477 ? 7.704 21.692 16.193 1.00 87.50 477 TRP A O 1
ATOM 3974 N N . PHE A 1 478 ? 6.751 20.223 14.778 1.00 88.81 478 PHE A N 1
ATOM 3975 C CA . PHE A 1 478 ? 6.203 19.355 15.815 1.00 88.81 478 PHE A CA 1
ATOM 3976 C C . PHE A 1 478 ? 6.117 17.906 15.360 1.00 88.81 478 PHE A C 1
ATOM 3978 O O . PHE A 1 478 ? 6.240 17.605 14.174 1.00 88.81 478 PHE A O 1
ATOM 3985 N N . TYR A 1 479 ? 5.911 17.002 16.310 1.00 91.75 479 TYR A N 1
ATOM 3986 C CA . TYR A 1 479 ? 5.609 15.607 16.027 1.00 91.75 479 TYR A CA 1
ATOM 3987 C C . TYR A 1 479 ? 4.207 15.291 16.555 1.00 91.75 479 TYR A C 1
ATOM 3989 O O . TYR A 1 479 ? 3.960 15.548 17.734 1.00 91.75 479 TYR A O 1
ATOM 3997 N N . PRO A 1 480 ? 3.303 14.715 15.738 1.00 92.19 480 PRO A N 1
ATOM 3998 C CA . PRO A 1 480 ? 1.989 14.279 16.216 1.00 92.19 480 PRO A CA 1
ATOM 3999 C C . PRO A 1 480 ? 2.081 13.249 17.349 1.00 92.19 480 PRO A C 1
ATOM 4001 O O . PRO A 1 480 ? 1.212 13.181 18.215 1.00 92.19 480 PRO A O 1
ATOM 4004 N N . ARG A 1 481 ? 3.150 12.449 17.350 1.00 93.75 481 ARG A N 1
ATOM 4005 C CA . ARG A 1 481 ? 3.521 11.509 18.409 1.00 93.75 481 ARG A CA 1
ATOM 4006 C C . ARG A 1 481 ? 4.884 11.887 18.965 1.00 93.75 481 ARG A C 1
ATOM 4008 O O . ARG A 1 481 ? 5.823 12.072 18.198 1.00 93.75 481 ARG A O 1
ATOM 4015 N N . GLN A 1 482 ? 4.970 12.039 20.281 1.00 92.75 482 GLN A N 1
ATOM 4016 C CA . GLN A 1 482 ? 6.134 12.615 20.964 1.00 92.75 482 GLN A CA 1
ATOM 4017 C C . GLN A 1 482 ? 7.035 11.550 21.612 1.00 92.75 482 GLN A C 1
ATOM 4019 O O . GLN A 1 482 ? 8.029 11.894 22.247 1.00 92.75 482 GLN A O 1
ATOM 4024 N N . GLU A 1 483 ? 6.705 10.267 21.451 1.00 93.94 483 GLU A N 1
ATOM 4025 C CA . GLU A 1 483 ? 7.512 9.152 21.946 1.00 93.94 483 GLU A CA 1
ATOM 4026 C C . GLU A 1 483 ? 8.875 9.063 21.244 1.00 93.94 483 GLU A C 1
ATOM 4028 O O . GLU A 1 483 ? 9.020 9.398 20.064 1.00 93.94 483 GLU A O 1
ATOM 4033 N N . LEU A 1 484 ? 9.887 8.568 21.962 1.00 92.81 484 LEU A N 1
ATOM 4034 C CA . LEU A 1 484 ? 11.254 8.455 21.451 1.00 92.81 484 LEU A CA 1
ATOM 4035 C C . LEU A 1 484 ? 11.456 7.171 20.641 1.00 92.81 484 LEU A C 1
ATOM 4037 O O . LEU A 1 484 ? 11.032 6.086 21.029 1.00 92.81 484 LEU A O 1
ATOM 4041 N N . GLY A 1 485 ? 12.149 7.273 19.508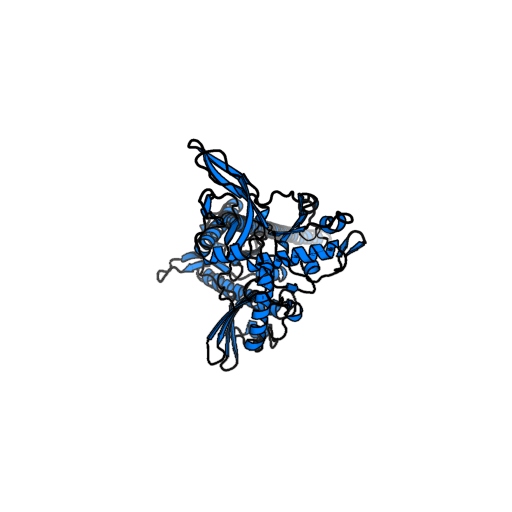 1.00 92.12 485 GLY A N 1
ATOM 4042 C CA . GLY A 1 485 ? 12.463 6.097 18.699 1.00 92.12 485 GLY A CA 1
ATOM 4043 C C . GLY A 1 485 ? 13.461 5.186 19.406 1.00 92.12 485 GLY A C 1
ATOM 4044 O O . GLY A 1 485 ? 14.512 5.646 19.852 1.00 92.12 485 GLY A O 1
ATOM 4045 N N . CYS A 1 486 ? 13.163 3.889 19.462 1.00 91.31 486 CYS A N 1
ATOM 4046 C CA . CYS A 1 486 ? 14.091 2.887 19.973 1.00 91.31 486 CYS A CA 1
ATOM 4047 C C . CYS A 1 486 ? 15.434 2.944 19.215 1.00 91.31 486 CYS A C 1
ATOM 4049 O O . CYS A 1 486 ? 15.480 2.921 17.976 1.00 91.31 486 CYS A O 1
ATOM 4051 N N . TYR A 1 487 ? 16.538 2.992 19.967 1.00 88.56 487 TYR A N 1
ATOM 4052 C CA . TYR A 1 487 ? 17.889 3.058 19.408 1.00 88.56 487 TYR A CA 1
ATOM 4053 C C . TYR A 1 487 ? 18.199 1.838 18.533 1.00 88.56 487 TYR A C 1
ATOM 4055 O O . TYR A 1 487 ? 18.617 2.005 17.388 1.00 88.56 487 TYR A O 1
ATOM 4063 N N . GLU A 1 488 ? 17.897 0.627 19.014 1.00 86.50 488 GLU A N 1
ATOM 4064 C CA . GLU A 1 488 ? 18.126 -0.622 18.273 1.00 86.50 488 GLU A CA 1
ATOM 4065 C C . GLU A 1 488 ? 17.366 -0.627 16.939 1.00 86.50 488 GLU A C 1
ATOM 4067 O O . GLU A 1 488 ? 17.929 -0.969 15.905 1.00 86.50 488 GLU A O 1
ATOM 4072 N N . CYS A 1 489 ? 16.123 -0.132 16.919 1.00 87.56 489 CYS A N 1
ATOM 4073 C CA . CYS A 1 489 ? 15.336 0.008 15.686 1.00 87.56 489 CYS A CA 1
ATOM 4074 C C . CYS A 1 489 ? 15.960 0.969 14.658 1.00 87.56 489 CYS A C 1
ATOM 4076 O O . CYS A 1 489 ? 15.551 0.981 13.489 1.00 87.56 489 CYS A O 1
ATOM 4078 N N . THR A 1 490 ? 16.874 1.828 15.104 1.00 84.00 490 THR A N 1
ATOM 4079 C CA . THR A 1 490 ? 17.517 2.861 14.293 1.00 84.00 490 THR A CA 1
ATOM 4080 C C . THR A 1 490 ? 18.881 2.406 13.789 1.00 84.00 490 THR A C 1
ATOM 4082 O O . THR A 1 490 ? 19.173 2.604 12.612 1.00 84.00 490 THR A O 1
ATOM 4085 N N . VAL A 1 491 ? 19.702 1.792 14.647 1.00 86.25 491 VAL A N 1
ATOM 4086 C CA . VAL A 1 491 ? 21.074 1.392 14.289 1.00 86.25 491 VAL A CA 1
ATOM 4087 C C . VAL A 1 491 ? 21.182 -0.021 13.726 1.00 86.25 491 VAL A C 1
ATOM 4089 O O . VAL A 1 491 ? 22.128 -0.312 12.998 1.00 86.25 491 VAL A O 1
ATOM 4092 N N . SER A 1 492 ? 20.223 -0.891 14.039 1.00 82.31 492 SER A N 1
ATOM 4093 C CA . SER A 1 492 ? 20.221 -2.288 13.620 1.00 82.31 492 SER A CA 1
ATOM 4094 C C . SER A 1 492 ? 19.202 -2.517 12.511 1.00 82.31 492 SER A C 1
ATOM 4096 O O . SER A 1 492 ? 18.070 -2.035 12.555 1.00 82.31 492 SER A O 1
ATOM 4098 N N . THR A 1 493 ? 19.601 -3.289 11.502 1.00 76.00 493 THR A N 1
ATOM 4099 C CA . THR A 1 493 ? 18.699 -3.789 10.453 1.00 76.00 493 THR A CA 1
ATOM 4100 C C . THR A 1 493 ? 18.157 -5.180 10.775 1.00 76.00 493 THR A C 1
ATOM 4102 O O . THR A 1 493 ? 17.363 -5.723 10.007 1.00 76.00 493 THR A O 1
ATOM 4105 N N . LYS A 1 494 ? 18.580 -5.779 11.897 1.00 85.75 494 LYS A N 1
ATOM 4106 C CA . LYS A 1 494 ? 18.171 -7.125 12.284 1.00 85.75 494 LYS A CA 1
ATOM 4107 C C . LYS A 1 494 ? 16.729 -7.119 12.788 1.00 85.75 494 LYS A C 1
ATOM 4109 O O . LYS A 1 494 ? 16.426 -6.538 13.826 1.00 85.75 494 LYS A O 1
ATOM 4114 N N . LEU A 1 495 ? 15.866 -7.842 12.081 1.00 85.88 495 LEU A N 1
ATOM 4115 C CA . LEU A 1 495 ? 14.524 -8.191 12.537 1.00 85.88 495 LEU A CA 1
ATOM 4116 C C . LEU A 1 495 ? 14.578 -9.557 13.227 1.00 85.88 495 LEU A C 1
ATOM 4118 O O . LEU A 1 495 ? 15.084 -10.522 12.655 1.00 85.88 495 LEU A O 1
ATOM 4122 N N . TYR A 1 496 ? 14.086 -9.639 14.462 1.00 91.31 496 TYR A N 1
ATOM 4123 C CA . TYR A 1 496 ? 14.020 -10.892 15.227 1.00 91.31 496 TYR A CA 1
ATOM 4124 C C . TYR A 1 496 ? 12.775 -11.723 14.895 1.00 91.31 496 TYR A C 1
ATOM 4126 O O . TYR A 1 496 ? 12.743 -12.922 15.152 1.00 91.31 496 TYR A O 1
ATOM 4134 N N . TYR A 1 497 ? 11.760 -11.072 14.338 1.00 92.88 497 TYR A N 1
ATOM 4135 C CA . TYR A 1 497 ? 10.508 -11.645 13.859 1.00 92.88 497 TYR A CA 1
ATOM 4136 C C . TYR A 1 497 ? 9.890 -10.679 12.844 1.00 92.88 497 TYR A C 1
ATOM 4138 O O . TYR A 1 497 ? 10.302 -9.521 12.743 1.00 92.88 497 TYR A O 1
ATOM 4146 N N . THR A 1 498 ? 8.904 -11.145 12.088 1.00 92.88 498 THR A N 1
ATOM 4147 C CA . THR A 1 498 ? 8.202 -10.357 11.069 1.00 92.88 498 THR A CA 1
ATOM 4148 C C . THR A 1 498 ? 6.765 -10.060 11.483 1.00 92.88 498 THR A C 1
ATOM 4150 O O . THR A 1 498 ? 6.197 -10.726 12.348 1.00 92.88 498 THR A O 1
ATOM 4153 N N . ALA A 1 499 ? 6.124 -9.098 10.819 1.00 92.19 499 ALA A N 1
ATOM 4154 C CA . ALA A 1 499 ? 4.687 -8.886 10.963 1.00 92.19 499 ALA A CA 1
ATOM 4155 C C . ALA A 1 499 ? 3.853 -10.145 10.649 1.00 92.19 499 ALA A C 1
ATOM 4157 O O . ALA A 1 499 ? 2.843 -10.398 11.303 1.00 92.19 499 ALA A O 1
ATOM 4158 N N . ASN A 1 500 ? 4.279 -10.961 9.678 1.00 91.38 500 ASN A N 1
ATOM 4159 C CA . ASN A 1 500 ? 3.584 -12.208 9.349 1.00 91.38 500 ASN A CA 1
ATOM 4160 C C . ASN A 1 500 ? 3.678 -13.235 10.487 1.00 91.38 500 ASN A C 1
ATOM 4162 O O . ASN A 1 500 ? 2.712 -13.970 10.695 1.00 91.38 500 ASN A O 1
ATOM 4166 N N . ASP A 1 501 ? 4.781 -13.258 11.244 1.00 92.38 501 ASP A N 1
ATOM 4167 C CA . ASP A 1 501 ? 4.909 -14.112 12.432 1.00 92.38 501 ASP A CA 1
ATOM 4168 C C . ASP A 1 501 ? 3.888 -13.716 13.501 1.00 92.38 501 ASP A C 1
ATOM 4170 O O . ASP A 1 501 ? 3.182 -14.582 14.014 1.00 92.38 501 ASP A O 1
ATOM 4174 N N . ILE A 1 502 ? 3.732 -12.408 13.747 1.00 92.69 502 ILE A N 1
ATOM 4175 C CA . ILE A 1 502 ? 2.740 -11.849 14.679 1.00 92.69 502 ILE A CA 1
ATOM 4176 C C . ILE A 1 502 ? 1.316 -12.224 14.258 1.00 92.69 502 ILE A C 1
ATOM 4178 O O . ILE A 1 502 ? 0.542 -12.740 15.068 1.00 92.69 502 ILE A O 1
ATOM 4182 N N . ILE A 1 503 ? 0.971 -11.984 12.988 1.00 91.38 503 ILE A N 1
ATOM 4183 C CA . ILE A 1 503 ? -0.365 -12.264 12.442 1.00 91.38 503 ILE A CA 1
ATOM 4184 C C . ILE A 1 503 ? -0.680 -13.758 12.556 1.00 91.38 503 ILE A C 1
ATOM 4186 O O . ILE A 1 503 ? -1.741 -14.121 13.058 1.00 91.38 503 ILE A O 1
ATOM 4190 N N . SER A 1 504 ? 0.258 -14.620 12.156 1.00 89.81 504 SER A N 1
ATOM 4191 C CA . SER A 1 504 ? 0.067 -16.078 12.151 1.00 89.81 504 SER A CA 1
ATOM 4192 C C . SER A 1 504 ? 0.160 -16.703 13.548 1.00 89.81 504 SER A C 1
ATOM 4194 O O . SER A 1 504 ? -0.264 -17.837 13.741 1.00 89.81 504 SER A O 1
ATOM 4196 N N . GLY A 1 505 ? 0.715 -15.983 14.529 1.00 90.44 505 GLY A N 1
ATOM 4197 C CA . GLY A 1 505 ? 0.976 -16.518 15.866 1.00 90.44 505 GLY A CA 1
ATOM 4198 C C . GLY A 1 505 ? 2.124 -17.527 15.900 1.00 90.44 505 GLY A C 1
ATOM 4199 O O . GLY A 1 505 ? 2.120 -18.424 16.743 1.00 90.44 505 GLY A O 1
ATOM 4200 N N . ASN A 1 506 ? 3.100 -17.385 14.997 1.00 93.12 506 ASN A N 1
ATOM 4201 C CA . ASN A 1 506 ? 4.290 -18.233 14.959 1.00 93.12 506 ASN A CA 1
ATOM 4202 C C . ASN A 1 506 ? 5.134 -18.029 16.221 1.00 93.12 506 ASN A C 1
ATOM 4204 O O . ASN A 1 506 ? 5.182 -16.928 16.770 1.00 93.12 506 ASN A O 1
ATOM 4208 N N . ASN A 1 507 ? 5.844 -19.071 16.651 1.00 94.25 507 ASN A N 1
ATOM 4209 C CA . ASN A 1 507 ? 6.788 -18.962 17.761 1.00 94.25 507 ASN A CA 1
ATOM 4210 C C . ASN A 1 507 ? 7.958 -18.040 17.392 1.00 94.25 507 ASN A C 1
ATOM 4212 O O . ASN A 1 507 ? 8.581 -18.208 16.345 1.00 94.25 507 ASN A O 1
ATOM 4216 N N . ILE A 1 508 ? 8.293 -17.116 18.290 1.00 93.75 508 ILE A N 1
ATOM 4217 C CA . ILE A 1 508 ? 9.413 -16.185 18.139 1.00 93.75 508 ILE A CA 1
ATOM 4218 C C . ILE A 1 508 ? 10.552 -16.634 19.049 1.00 93.75 508 ILE A C 1
ATOM 4220 O O . ILE A 1 508 ? 10.333 -16.905 20.228 1.00 93.75 508 ILE A O 1
ATOM 4224 N N . ILE A 1 509 ? 11.777 -16.696 18.523 1.00 91.69 509 ILE A N 1
ATOM 4225 C CA . ILE A 1 509 ? 12.957 -17.099 19.296 1.00 91.69 509 ILE A CA 1
ATOM 4226 C C . ILE A 1 509 ? 13.919 -15.918 19.405 1.00 91.69 509 ILE A C 1
ATOM 4228 O O . ILE A 1 509 ? 14.493 -15.473 18.412 1.00 91.69 509 ILE A O 1
ATOM 4232 N N . ILE A 1 510 ? 14.133 -15.429 20.627 1.00 90.56 510 ILE A N 1
ATOM 4233 C CA . ILE A 1 510 ? 15.064 -14.334 20.923 1.00 90.56 510 ILE A CA 1
ATOM 4234 C C . ILE A 1 510 ? 16.030 -14.811 22.001 1.00 90.56 510 ILE A C 1
ATOM 4236 O O . ILE A 1 510 ? 15.612 -15.252 23.066 1.00 90.56 510 ILE A O 1
ATOM 4240 N N . ASN A 1 511 ? 17.334 -14.738 21.720 1.00 88.81 511 ASN A N 1
ATOM 4241 C CA . ASN A 1 511 ? 18.404 -15.116 22.654 1.00 88.81 511 ASN A CA 1
ATOM 4242 C C . ASN A 1 511 ? 18.217 -16.514 23.291 1.00 88.81 511 ASN A C 1
ATOM 4244 O O . ASN A 1 511 ? 18.551 -16.724 24.451 1.00 88.81 511 ASN A O 1
ATOM 4248 N N . GLY A 1 512 ? 17.658 -17.470 22.538 1.00 87.94 512 GLY A N 1
ATOM 4249 C CA . GLY A 1 512 ? 17.386 -18.837 23.005 1.00 87.94 512 GLY A CA 1
ATOM 4250 C C . GLY A 1 512 ? 16.068 -19.020 23.772 1.00 87.94 512 GLY A C 1
ATOM 4251 O O . GLY A 1 512 ? 15.674 -20.158 24.016 1.00 87.94 512 GLY A O 1
ATOM 4252 N N . LYS A 1 513 ? 15.349 -17.940 24.103 1.00 90.44 513 LYS A N 1
ATOM 4253 C CA . LYS A 1 513 ? 14.008 -17.987 24.702 1.00 90.44 513 LYS A CA 1
ATOM 4254 C C . LYS A 1 513 ? 12.939 -18.042 23.611 1.00 90.44 513 LYS A C 1
ATOM 4256 O O . LYS A 1 513 ? 13.021 -17.309 22.627 1.00 90.44 513 LYS A O 1
ATOM 4261 N N . THR A 1 514 ? 11.942 -18.908 23.794 1.00 91.88 514 THR A N 1
ATOM 4262 C CA . THR A 1 514 ? 10.798 -19.048 22.879 1.00 91.88 514 THR A CA 1
ATOM 4263 C C . THR A 1 514 ? 9.586 -18.306 23.432 1.00 91.88 514 THR A C 1
ATOM 4265 O O . THR A 1 514 ? 9.168 -18.558 24.559 1.00 91.88 514 THR A O 1
ATOM 4268 N N . TYR A 1 515 ? 9.007 -17.433 22.617 1.00 91.00 515 TYR A N 1
ATOM 4269 C CA . TYR A 1 515 ? 7.762 -16.720 22.867 1.00 91.00 515 TYR A CA 1
ATOM 4270 C C . TYR A 1 515 ? 6.689 -17.332 21.965 1.00 91.00 515 TYR A C 1
ATOM 4272 O O . TYR A 1 515 ? 6.775 -17.241 20.740 1.00 91.00 515 TYR A O 1
ATOM 4280 N N . ASN A 1 516 ? 5.701 -17.993 22.563 1.00 91.06 516 ASN A N 1
ATOM 4281 C CA . ASN A 1 516 ? 4.546 -18.541 21.851 1.00 91.06 516 ASN A CA 1
ATOM 4282 C C . ASN A 1 516 ? 3.341 -17.603 21.997 1.00 91.06 516 ASN A C 1
ATOM 4284 O O . ASN A 1 516 ? 3.349 -16.701 22.832 1.00 91.06 516 ASN A O 1
ATOM 4288 N N . LYS A 1 517 ? 2.301 -17.810 21.190 1.00 87.00 517 LYS A N 1
ATOM 4289 C CA . LYS A 1 517 ? 1.107 -16.949 21.186 1.00 87.00 517 LYS A CA 1
ATOM 4290 C C . LYS A 1 517 ? 0.380 -16.844 22.538 1.00 87.00 517 LYS A C 1
ATOM 4292 O O . LYS A 1 517 ? -0.413 -15.924 22.701 1.00 87.00 517 LYS A O 1
ATOM 4297 N N . ASP A 1 518 ? 0.643 -17.771 23.459 1.00 85.75 518 ASP A N 1
ATOM 4298 C CA . ASP A 1 518 ? 0.043 -17.832 24.793 1.00 85.75 518 ASP A CA 1
ATOM 4299 C C . ASP A 1 518 ? 0.903 -17.113 25.854 1.00 85.75 518 ASP A C 1
ATOM 4301 O O . ASP A 1 518 ? 0.457 -16.922 26.979 1.00 85.75 518 ASP A O 1
ATOM 4305 N N . ASN A 1 519 ? 2.130 -16.696 25.517 1.00 86.00 519 ASN A N 1
ATOM 4306 C CA . ASN A 1 519 ? 2.958 -15.847 26.371 1.00 86.00 519 ASN A CA 1
ATOM 4307 C C . ASN A 1 519 ? 2.333 -14.451 26.494 1.00 86.00 519 ASN A C 1
ATOM 4309 O O . ASN A 1 519 ? 2.033 -13.843 25.472 1.00 86.00 519 ASN A O 1
ATOM 4313 N N . ASP A 1 520 ? 2.221 -13.915 27.711 1.00 80.75 520 ASP A N 1
ATOM 4314 C CA . ASP A 1 520 ? 1.523 -12.647 27.980 1.00 80.75 520 ASP A CA 1
ATOM 4315 C C . ASP A 1 520 ? 2.025 -11.473 27.119 1.00 80.75 520 ASP A C 1
ATOM 4317 O O . ASP A 1 520 ? 1.231 -10.799 26.460 1.00 80.75 520 ASP A O 1
ATOM 4321 N N . ASN A 1 521 ? 3.346 -11.271 27.041 1.00 84.50 521 ASN A N 1
ATOM 4322 C CA . ASN A 1 521 ? 3.947 -10.164 26.286 1.00 84.50 521 ASN A CA 1
ATOM 4323 C C . ASN A 1 521 ? 3.688 -10.304 24.787 1.00 84.50 521 ASN A C 1
ATOM 4325 O O . ASN A 1 521 ? 3.323 -9.340 24.111 1.00 84.50 521 ASN A O 1
ATOM 4329 N N . TYR A 1 522 ? 3.864 -11.516 24.259 1.00 89.44 522 TYR A N 1
ATOM 4330 C CA . TYR A 1 522 ? 3.625 -11.767 22.846 1.00 89.44 522 TYR A CA 1
ATOM 4331 C C . TYR A 1 522 ? 2.126 -11.719 22.513 1.00 89.44 522 TYR A C 1
ATOM 4333 O O . TYR A 1 522 ? 1.745 -11.135 21.503 1.00 89.44 522 TYR A O 1
ATOM 4341 N N . SER A 1 523 ? 1.260 -12.244 23.376 1.00 89.50 523 SER A N 1
ATOM 4342 C CA . SER A 1 523 ? -0.195 -12.194 23.228 1.00 89.50 523 SER A CA 1
ATOM 4343 C C . SER A 1 523 ? -0.714 -10.751 23.193 1.00 89.50 523 SER A C 1
ATOM 4345 O O . SER A 1 523 ? -1.439 -10.379 22.264 1.00 89.50 523 SER A O 1
ATOM 4347 N N . GLU A 1 524 ? -0.276 -9.893 24.122 1.00 89.56 524 GLU A N 1
ATOM 4348 C CA . GLU A 1 524 ? -0.639 -8.470 24.109 1.00 89.56 524 GLU A CA 1
ATOM 4349 C C . GLU A 1 524 ? -0.052 -7.739 22.893 1.00 89.56 524 GLU A C 1
ATOM 4351 O O . GLU A 1 524 ? -0.776 -6.993 22.228 1.00 89.56 524 GLU A O 1
ATOM 4356 N N . LEU A 1 525 ? 1.203 -8.006 22.506 1.00 91.62 525 LEU A N 1
ATOM 4357 C CA . LEU A 1 525 ? 1.774 -7.471 21.264 1.00 91.62 525 LEU A CA 1
ATOM 4358 C C . LEU A 1 525 ? 0.929 -7.856 20.039 1.00 91.62 525 LEU A C 1
ATOM 4360 O O . LEU A 1 525 ? 0.562 -6.980 19.251 1.00 91.62 525 LEU A O 1
ATOM 4364 N N . ARG A 1 526 ? 0.583 -9.144 19.886 1.00 93.00 526 ARG A N 1
ATOM 4365 C CA . ARG A 1 526 ? -0.269 -9.636 18.789 1.00 93.00 526 ARG A CA 1
ATOM 4366 C C . ARG A 1 526 ? -1.591 -8.894 18.765 1.00 93.00 526 ARG A C 1
ATOM 4368 O O . ARG A 1 526 ? -1.980 -8.371 17.724 1.00 93.00 526 ARG A O 1
ATOM 4375 N N . LYS A 1 527 ? -2.252 -8.795 19.916 1.00 93.56 527 LYS A N 1
ATOM 4376 C CA . LYS A 1 527 ? -3.542 -8.123 20.062 1.00 93.56 527 LYS A CA 1
ATOM 4377 C C . LYS A 1 527 ? -3.490 -6.659 19.644 1.00 93.56 527 LYS A C 1
ATOM 4379 O O . LYS A 1 527 ? -4.344 -6.224 18.869 1.00 93.56 527 LYS A O 1
ATOM 4384 N N . LYS A 1 528 ? -2.493 -5.897 20.104 1.00 94.06 528 LYS A N 1
ATOM 4385 C CA . LYS A 1 528 ? -2.355 -4.476 19.746 1.00 94.06 528 LYS A CA 1
ATOM 4386 C C . LYS A 1 528 ? -1.956 -4.279 18.289 1.00 94.06 528 LYS A C 1
ATOM 4388 O O . LYS A 1 528 ? -2.508 -3.398 17.637 1.00 94.06 528 LYS A O 1
ATOM 4393 N N . TYR A 1 529 ? -1.061 -5.112 17.763 1.00 95.38 529 TYR A N 1
ATOM 4394 C CA . TYR A 1 529 ? -0.647 -5.047 16.363 1.00 95.38 529 TYR A CA 1
ATOM 4395 C C . TYR A 1 529 ? -1.813 -5.352 15.409 1.00 95.38 529 TYR A C 1
ATOM 4397 O O . TYR A 1 529 ? -2.079 -4.573 14.498 1.00 95.38 529 TYR A O 1
ATOM 4405 N N . ILE A 1 530 ? -2.543 -6.447 15.644 1.00 95.31 530 ILE A N 1
ATOM 4406 C CA . ILE A 1 530 ? -3.673 -6.880 14.808 1.00 95.31 530 ILE A CA 1
ATOM 4407 C C . ILE A 1 530 ? -4.809 -5.849 14.847 1.00 95.31 530 ILE A C 1
ATOM 4409 O O . ILE A 1 530 ? -5.339 -5.481 13.799 1.00 95.31 530 ILE A O 1
ATOM 4413 N N . THR A 1 531 ? -5.122 -5.314 16.033 1.00 96.06 531 THR A N 1
ATOM 4414 C CA . THR A 1 531 ? -6.120 -4.241 16.185 1.00 96.06 531 THR A CA 1
ATOM 4415 C C . THR A 1 531 ? -5.704 -2.989 15.405 1.00 96.06 531 THR A C 1
ATOM 4417 O O . THR A 1 531 ? -6.498 -2.455 14.631 1.00 96.06 531 THR A O 1
ATOM 4420 N N . ALA A 1 532 ? -4.446 -2.556 15.538 1.00 96.25 532 ALA A N 1
ATOM 4421 C CA . ALA A 1 532 ? -3.945 -1.376 14.843 1.00 96.25 532 ALA A CA 1
ATOM 4422 C C . ALA A 1 532 ? -3.912 -1.555 13.320 1.00 96.25 532 ALA A C 1
ATOM 4424 O O . ALA A 1 532 ? -4.341 -0.661 12.597 1.00 96.25 532 ALA A O 1
ATOM 4425 N N . LEU A 1 533 ? -3.463 -2.709 12.819 1.00 95.75 533 LEU A N 1
ATOM 4426 C CA . LEU A 1 533 ? -3.438 -2.991 11.383 1.00 95.75 533 LEU A CA 1
ATOM 4427 C C . LEU A 1 533 ? -4.849 -2.939 10.773 1.00 95.75 533 LEU A C 1
ATOM 4429 O O . LEU A 1 533 ? -5.040 -2.319 9.727 1.00 95.75 533 LEU A O 1
ATOM 4433 N N . ALA A 1 534 ? -5.838 -3.542 11.441 1.00 96.00 534 ALA A N 1
ATOM 4434 C CA . ALA A 1 534 ? -7.238 -3.506 11.019 1.00 96.00 534 ALA A CA 1
ATOM 4435 C C . ALA A 1 534 ? -7.813 -2.080 11.030 1.00 96.00 534 ALA A C 1
ATOM 4437 O O . ALA A 1 534 ? -8.465 -1.674 10.067 1.00 96.00 534 ALA A O 1
ATOM 4438 N N . ARG A 1 535 ? -7.528 -1.298 12.084 1.00 95.31 535 ARG A N 1
ATOM 4439 C CA . ARG A 1 535 ? -7.907 0.120 12.170 1.00 95.31 535 ARG A CA 1
ATOM 4440 C C . ARG A 1 535 ? -7.356 0.912 10.988 1.00 95.31 535 ARG A C 1
ATOM 4442 O O . ARG A 1 535 ? -8.137 1.526 10.269 1.00 95.31 535 ARG A O 1
ATOM 4449 N N . GLU A 1 536 ? -6.039 0.892 10.778 1.00 94.00 536 GLU A N 1
ATOM 4450 C CA . GLU A 1 536 ? -5.403 1.701 9.729 1.00 94.00 536 GLU A CA 1
ATOM 4451 C C . GLU A 1 536 ? -5.913 1.308 8.331 1.00 94.00 536 GLU A C 1
ATOM 4453 O O . GLU A 1 536 ? -6.151 2.172 7.491 1.00 94.00 536 GLU A O 1
ATOM 4458 N N . LYS A 1 537 ? -6.161 0.013 8.081 1.00 92.81 537 LYS A N 1
ATOM 4459 C CA . LYS A 1 537 ? -6.767 -0.463 6.826 1.00 92.81 537 LYS A CA 1
ATOM 4460 C C . LYS A 1 537 ? -8.206 0.007 6.634 1.00 92.81 537 LYS A C 1
ATOM 4462 O O . LYS A 1 537 ? -8.611 0.317 5.506 1.00 92.81 537 LYS A O 1
ATOM 4467 N N . TYR A 1 538 ? -9.008 0.032 7.694 1.00 93.06 538 TYR A N 1
ATOM 4468 C CA . TYR A 1 538 ? -10.377 0.538 7.620 1.00 93.06 538 TYR A CA 1
ATOM 4469 C C . TYR A 1 538 ? -10.398 2.035 7.325 1.00 93.06 538 TYR A C 1
ATOM 4471 O O . TYR A 1 538 ? -11.063 2.452 6.377 1.00 93.06 538 TYR A O 1
ATOM 4479 N N . ASP A 1 539 ? -9.589 2.791 8.066 1.00 90.75 539 ASP A N 1
ATOM 4480 C CA . ASP A 1 539 ? -9.508 4.253 8.026 1.00 90.75 539 ASP A CA 1
ATOM 4481 C C . ASP A 1 539 ? -8.824 4.797 6.756 1.00 90.75 539 ASP A C 1
ATOM 4483 O O . ASP A 1 539 ? -8.933 5.989 6.453 1.00 90.75 539 ASP A O 1
ATOM 4487 N N . LEU A 1 540 ? -8.130 3.938 5.999 1.00 87.31 540 LEU A N 1
ATOM 4488 C CA . LEU A 1 540 ? -7.511 4.277 4.720 1.00 87.31 540 LEU A CA 1
ATOM 4489 C C . LEU A 1 540 ? -8.560 4.732 3.693 1.00 87.31 540 LEU A C 1
ATOM 4491 O O . LEU A 1 540 ? -9.534 4.014 3.431 1.00 87.31 540 LEU A O 1
ATOM 4495 N N . TYR A 1 541 ? -8.299 5.871 3.042 1.00 82.06 541 TYR A N 1
ATOM 4496 C CA . TYR A 1 541 ? -9.104 6.365 1.924 1.00 82.06 541 TYR A CA 1
ATOM 4497 C C . TYR A 1 541 ? -9.057 5.402 0.735 1.00 82.06 541 TYR A C 1
ATOM 4499 O O . TYR A 1 541 ? -7.987 5.009 0.276 1.00 82.06 541 TYR A O 1
ATOM 4507 N N . LYS A 1 542 ? -10.230 5.087 0.182 1.00 80.88 542 LYS A N 1
ATOM 4508 C CA . LYS A 1 542 ? -10.392 4.185 -0.964 1.00 80.88 542 LYS A CA 1
ATOM 4509 C C . LYS A 1 542 ? -11.172 4.907 -2.054 1.00 80.88 542 LYS A C 1
ATOM 4511 O O . LYS A 1 542 ? -12.228 5.472 -1.773 1.00 80.88 542 LYS A O 1
ATOM 4516 N N . SER A 1 543 ? -10.649 4.904 -3.282 1.00 70.00 543 SER A N 1
ATOM 4517 C CA . SER A 1 543 ? -11.266 5.629 -4.404 1.00 70.00 543 SER A CA 1
ATOM 4518 C C . SER A 1 543 ? -12.611 5.018 -4.823 1.00 70.00 543 SER A C 1
ATOM 4520 O O . SER A 1 543 ? -13.544 5.746 -5.144 1.00 70.00 543 SER A O 1
ATOM 4522 N N . ASN A 1 544 ? -12.721 3.689 -4.734 1.00 74.12 544 ASN A N 1
ATOM 4523 C CA . ASN A 1 544 ? -13.8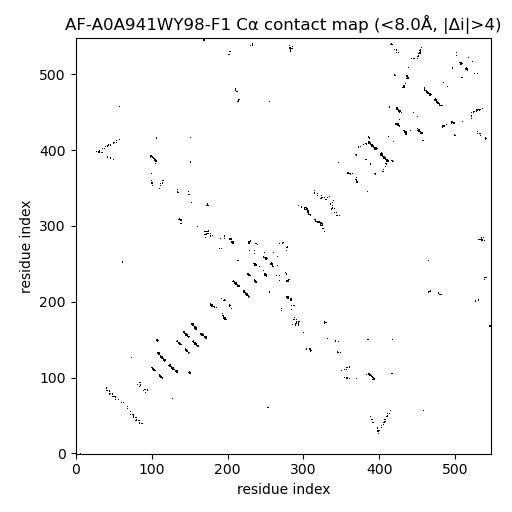81 2.891 -5.123 1.00 74.12 544 ASN A CA 1
ATOM 4524 C C . ASN A 1 544 ? -14.487 2.172 -3.905 1.00 74.12 544 ASN A C 1
ATOM 4526 O O . ASN A 1 544 ? -14.453 0.947 -3.818 1.00 74.12 544 ASN A O 1
ATOM 4530 N N . ASN A 1 545 ? -15.002 2.933 -2.935 1.00 79.50 545 ASN A N 1
ATOM 4531 C CA . ASN A 1 545 ? -15.694 2.366 -1.776 1.00 79.50 545 ASN A CA 1
ATOM 4532 C C . ASN A 1 545 ? -17.213 2.483 -1.941 1.00 79.50 545 ASN A C 1
ATOM 4534 O O . ASN A 1 545 ? -17.776 3.563 -1.776 1.00 79.50 545 ASN A O 1
ATOM 4538 N N . PHE A 1 546 ? -17.860 1.366 -2.249 1.00 80.56 546 PHE A N 1
ATOM 4539 C CA . PHE A 1 546 ? -19.310 1.244 -2.408 1.00 80.56 546 PHE A CA 1
ATOM 4540 C C . PHE A 1 546 ? -19.989 0.587 -1.199 1.00 80.56 546 PHE A C 1
ATOM 4542 O O . PHE A 1 546 ? -21.213 0.570 -1.122 1.00 80.56 546 PHE A O 1
ATOM 4549 N N . GLY A 1 547 ? -19.205 0.070 -0.248 1.00 75.62 547 GLY A N 1
ATOM 4550 C CA . GLY A 1 547 ? -19.719 -0.716 0.871 1.00 75.62 547 GLY A CA 1
ATOM 4551 C C . GLY A 1 547 ? -20.264 -2.087 0.450 1.00 75.62 547 GLY A C 1
ATOM 4552 O O . GLY A 1 547 ? -19.995 -2.577 -0.653 1.00 75.62 547 GLY A O 1
ATOM 4553 N N . ILE A 1 548 ? -20.993 -2.714 1.379 1.00 67.12 548 ILE A N 1
ATOM 4554 C CA . ILE A 1 548 ? -21.717 -3.984 1.201 1.00 67.12 548 ILE A CA 1
ATOM 4555 C C . ILE A 1 548 ? -23.182 -3.699 0.965 1.00 67.12 548 ILE A C 1
ATOM 4557 O O . ILE A 1 548 ? -23.752 -2.887 1.720 1.00 67.12 548 ILE A O 1
#

Sequence (548 aa):
MKLQYIAVIFIIIIVPISLVLSEYLNVQIRTINNQTFYAKQLNDATYDTIKAFQFNTVHNRYSSVANSKLRDIKAATNTFFNTLGTTLTRSREDLQEYVPALAFTLYDGYYIYSRNRKTAEEEYSYELKPYIYYSCEYKRGSKRAIINYTLDNYITVYYYDGSEYSTKSGYLIDGDKVKVLETEGTEEKKIATKNVEYDGIKIQNELLSEHLIFENEEENKEENNYTYIVYGNKKVYYDPNPKVPNVKYFWYDNNNKKYIYDSETKEYAENRLINGKLYSTSAKEYYIYADKFTAWVKDNLGWITGDTVQNNNELKEQLGSTRIFEYIENPEQKDSNFNEHRMAVIKNSIQSNLITAISTYNTHANTYEYMLPQISEIDWYTITSKVCVMSFLQGIPIGTKYFNNYSVVSNSKNQEFIDKDSIYIVDKNHNSYHKIGCKEILTENETEENYYMGYLNLNFVRQSIEVSEDGSRKTNWFYPRQELGCYECTVSTKLYYTANDIISGNNIIINGKTYNKDNDNYSELRKKYITALAREKYDLYKSNNFGI

Mean predicted aligned error: 8.02 Å

Secondary structure (DSSP, 8-state):
--HHHHHHHHHHHHHHHHHHHHHHHHHHHHHHHHHHHHHHHHHHHHHHHHHHHHHHHHT-TTS-HHHHHHHHHHHHHHHHHHHHHHHHT--HHHHHTT--EEEEE-SSEEEEEEEEEETTTTEEEEEEPPPEEEEEEEEETTEEEEEEE-SSSEEEEEEE-SS-EEEEEEE---GGGEEEEPPTTS-TT-GGG-EEEETTEEEPPB-EEEEEEE--SSSS-EEEEEEEEEETTEEEEE-SS-SSTT--EEEEETTEEEE---HHHHHHHHTTEETTEE-B-HHHHHHHHHHHHHHHHHHHHTT--GGGB-S-HHHHHHHTT--TTT--SSTTSTTSHHHHHHHHHHHHHHHHHHHHHHHHHHTT-SS---------HHHHHHHHHS-EEEEEEEEEE-SSSEEEEEEEEE-SS-SS---GGGEEEEETTTTEEEETT-HHHHHS-SSS---EEEEEGGGGS-EEEEEEETTEEEEEEE-SS-PEEPHHHHH----SS-HHHHHHT--EEETTEEE-TTSHHHHHHHHHHHHHHHHHHHHS--TT----

Foldseek 3Di:
DPPVVVVVVCCVPVVVVVVVVVVVVVLVVLLVVVLVLVVVLQQVLQVQLLVQLLVQQLQPLADDDPVSNQVSNVRSVVSSLVSSCVSVVHDSVVQLLFWQWKWWFFFFWIWIFHWDADPPPRDIDTDIDDTDGLWFWFDDDLKIWIWGFTLFQKIWIFIDLNDDTDTAIAGAADLVQWDWDDDPPDPPPQLQPIFIGGNNFTQHWAFDKFWAWAFDPPDDIDIDIWTWEFDPLFTWTAAPDDPDPPFGIAGCDQRDTHTDPDPVVVVVQVSQADPRTGTYSLLSVRRVQNSVVLVVCLVRPQQDWLCRTPPDPPSSVVTDGDRQSNDRHPCRPCPRSNNVNQLSSNLVSVQVVSQVSLVSSQVPNPDDRDGDDDDDPVLSNCSSNFGWMKIWGWDPDSRPDIRTDMYIDGNLNRLRDDDLQQKWKQFPVQLAIETAQDPCLVPVPPDDQGPIAIDGNSQQDKDWHWYQDPNDTDIDIDHRRDGHYDPCRVPPPDRQDGSVCLQVQPWTADPNDIDGCPHNSSVVVSNNSSSRSSSSVSSRDDPRHPGD

Radius of gyration: 28.29 Å; Cα contacts (8 Å, |Δi|>4): 960; chains: 1; bounding box: 98×65×74 Å

Nearest PDB structures (foldseek):
  8b6h-assembly1_EG  TM=7.130E-01  e=8.050E+00  Tetrahymena thermophila SB210
  5grs-assembly1_A  TM=2.331E-01  e=4.090E-01  Schizosaccharomyces pombe 972h-

pLDDT: mean 87.89, std 10.92, range [40.84, 98.0]

Solvent-accessible surface area (backbone atoms only — not comparable to full-atom values): 30142 Å² total; per-residue (Å²): 130,64,70,67,60,54,52,52,54,48,49,69,52,46,53,58,51,50,51,54,50,50,52,52,50,50,49,51,53,49,26,52,50,44,48,54,49,54,53,48,49,50,40,53,16,44,45,51,17,45,50,44,34,36,54,50,56,69,75,46,86,84,60,69,73,66,69,50,50,57,51,32,50,52,52,11,52,49,44,26,45,50,45,41,19,66,77,68,73,43,54,60,72,66,48,49,79,27,37,48,40,36,36,40,38,47,40,49,27,32,36,42,37,30,54,41,75,53,68,97,79,79,42,72,47,77,42,74,49,76,80,43,63,32,59,49,44,35,49,59,92,70,28,36,36,39,38,38,38,38,47,62,43,41,38,29,39,45,37,31,75,61,86,54,78,48,68,36,26,42,36,52,41,37,50,91,38,52,45,79,47,83,56,88,94,58,72,97,80,51,72,79,69,49,46,33,29,50,75,87,35,74,55,71,70,38,82,40,68,36,44,48,66,36,68,54,95,85,63,81,69,53,66,51,76,35,33,28,37,73,56,97,66,36,61,42,31,56,44,94,78,46,94,52,86,96,44,44,35,26,33,82,49,93,48,34,84,44,72,58,81,55,64,67,65,47,53,59,47,58,74,30,52,54,96,93,39,35,41,27,44,44,32,51,50,32,55,59,48,14,36,57,37,29,54,52,41,33,77,74,42,38,82,45,30,19,72,26,44,53,101,41,66,68,60,19,67,74,48,31,81,51,49,41,35,66,67,50,60,54,34,77,39,79,85,20,65,41,29,46,50,50,34,50,48,37,49,52,52,54,50,55,54,48,45,51,41,29,52,57,37,38,79,74,45,89,87,51,87,66,72,82,73,90,76,51,73,68,53,49,52,46,58,42,55,38,36,26,38,39,39,38,45,35,71,45,79,37,70,98,50,63,39,71,52,71,37,78,37,71,54,83,63,59,87,65,56,85,52,72,79,30,42,24,40,31,38,61,88,74,47,25,32,37,50,68,23,48,61,62,76,70,67,75,50,87,88,56,87,82,57,63,42,43,42,55,53,72,44,64,44,77,46,76,47,75,37,82,53,95,93,40,82,44,79,46,75,49,41,37,41,84,56,45,73,41,63,64,65,70,78,46,87,74,64,61,46,51,58,65,36,49,76,73,45,49,74,38,63,57,98,89,45,78,44,40,56,85,37,68,64,50,33,52,49,35,46,32,46,54,38,32,53,34,22,54,59,50,52,45,71,61,96,70,72,66,40,123